Protein AF-0000000085165141 (afdb_homodimer)

Organism: Thermosynechococcus vestitus (strain NIES-2133 / IAM M-273 / BP-1) (NCBI:txid197221)

InterPro domains:
  IPR004155 PBS lyase HEAT-like repeat [SM00567] (16-45)
  IPR004155 PBS lyase HEAT-like repeat [SM00567] (47-76)
  IPR004155 PBS lyase HEAT-like repeat [SM00567] (79-108)
  IPR004155 PBS lyase HEAT-like repeat [SM00567] (111-140)
  IPR004155 PBS lyase HEAT-like repeat [SM00567] (142-171)
  IPR004155 PBS lyase HEAT-like repeat [SM00567] (173-202)
  IPR011989 Armadillo-like helical [G3DSA:1.25.10.10] (2-151)
  IPR011989 Armadillo-like helical [G3DSA:1.25.10.10] (152-228)
  IPR016024 Armadillo-type fold [SSF48371] (4-217)

pLDDT: mean 92.91, std 8.95, range [33.56, 98.62]

Secondary structure (DSSP, 8-state):
---HHHHHHHTT-SSHHHHHHHHHHGGGS-HHHHHHHHHTTTT-SSHHHHHHHHHHHHHS--HHHHHHHHHHHHH-SSHHHHHHHHHHHHHTT-GGGHHHHHHHHHH-S-HHHHHHHHHHHHHHT-TTHHHHHHHHTT-S-HHHHHHHHHHHHHHT-GGGHHHHGGGGG-S-HHHHHHHHHHHTTS-SHHHHHHHHHHTT-SSHHHHHHHHHHHHHHHHHHHHHHHHHH-/---HHHHHHHTT-SSHHHHHHHHHHGGGS-HHHHHHHHHTTTT-SSHHHHHHHHHHHHHS--HHHHHHHHHHHHH-SSHHHHHHHHHHHHHTT-GGGHHHHHHHHHH-S-HHHHHHHHHHHHHHT-TTHHHHHHHHTT-S-HHHHHHHHHHHHHHT-GGGHHHHGGGGG-S-HHHHHHHHHHHTTS-SHHHHHHHHHHTT-SSHHHHHHHHHHHHHHHHHHHHHHHHHH-

Structure (mmCIF, N/CA/C/O backbone):
data_AF-0000000085165141-model_v1
#
loop_
_entity.id
_entity.type
_entity.pdbx_description
1 polymer 'Tll0835 protein'
#
loop_
_atom_site.group_PDB
_atom_site.id
_atom_site.type_symbol
_atom_site.label_atom_id
_atom_site.label_alt_id
_atom_site.label_comp_id
_atom_site.label_asym_id
_atom_site.label_entity_id
_atom_site.label_seq_id
_atom_site.pdbx_PDB_ins_code
_atom_site.Cartn_x
_atom_site.Cartn_y
_atom_site.Cartn_z
_atom_site.occupancy
_atom_site.B_iso_or_equiv
_atom_site.auth_seq_id
_atom_site.auth_comp_id
_atom_site.auth_asym_id
_atom_site.auth_atom_id
_atom_site.pdbx_PDB_model_num
ATOM 1 N N . MET A 1 1 ? -2.121 16.125 -17.391 1 67.44 1 MET A N 1
ATOM 2 C CA . MET A 1 1 ? -1.247 15.461 -16.438 1 67.44 1 MET A CA 1
ATOM 3 C C . MET A 1 1 ? -0.406 16.469 -15.664 1 67.44 1 MET A C 1
ATOM 5 O O . MET A 1 1 ? 0.057 17.469 -16.25 1 67.44 1 MET A O 1
ATOM 9 N N . PRO A 1 2 ? -0.357 16.281 -14.344 1 78.38 2 PRO A N 1
ATOM 10 C CA . PRO A 1 2 ? 0.448 17.25 -13.602 1 78.38 2 PRO A CA 1
ATOM 11 C C . PRO A 1 2 ? 1.911 17.266 -14.039 1 78.38 2 PRO A C 1
ATOM 13 O O . PRO A 1 2 ? 2.408 16.266 -14.57 1 78.38 2 PRO A O 1
ATOM 16 N N . SER A 1 3 ? 2.492 18.391 -13.977 1 88.62 3 SER A N 1
ATOM 17 C CA . SER A 1 3 ? 3.914 18.516 -14.281 1 88.62 3 SER A CA 1
ATOM 18 C C . SER A 1 3 ? 4.77 17.812 -13.234 1 88.62 3 SER A C 1
ATOM 20 O O . SER A 1 3 ? 4.281 17.469 -12.148 1 88.62 3 SER A O 1
ATOM 22 N N . LEU A 1 4 ? 6.027 17.547 -13.617 1 92.06 4 LEU A N 1
ATOM 23 C CA . LEU A 1 4 ? 6.965 16.922 -12.688 1 92.06 4 LEU A CA 1
ATOM 24 C C . LEU A 1 4 ? 7.172 17.797 -11.453 1 92.06 4 LEU A C 1
ATOM 26 O O . LEU A 1 4 ? 7.305 17.281 -10.344 1 92.06 4 LEU A O 1
ATOM 30 N N . GLU A 1 5 ? 7.176 19.078 -11.703 1 91.81 5 GLU A N 1
ATOM 31 C CA . GLU A 1 5 ? 7.34 20.016 -10.594 1 91.81 5 GLU A CA 1
ATOM 32 C C . GLU A 1 5 ? 6.141 19.984 -9.656 1 91.81 5 GLU A C 1
ATOM 34 O O . GLU A 1 5 ? 6.301 20.047 -8.438 1 91.81 5 GLU A O 1
ATOM 39 N N . GLN A 1 6 ? 5 19.922 -10.219 1 93.44 6 GLN A N 1
ATOM 40 C CA . GLN A 1 6 ? 3.789 19.828 -9.414 1 93.44 6 GLN A CA 1
ATOM 41 C C . GLN A 1 6 ? 3.758 18.547 -8.602 1 93.44 6 GLN A C 1
ATOM 43 O O . GLN A 1 6 ? 3.379 18.547 -7.426 1 93.44 6 GLN A O 1
ATOM 48 N N . LEU A 1 7 ? 4.176 17.469 -9.25 1 95.44 7 LEU A N 1
ATOM 49 C CA . LEU A 1 7 ? 4.207 16.188 -8.555 1 95.44 7 LEU A CA 1
ATOM 50 C C . LEU A 1 7 ? 5.223 16.203 -7.418 1 95.44 7 LEU A C 1
ATOM 52 O O . LEU A 1 7 ? 4.957 15.672 -6.34 1 95.44 7 LEU A O 1
ATOM 56 N N . ALA A 1 8 ? 6.375 16.812 -7.652 1 94.38 8 ALA A N 1
ATOM 57 C CA . ALA A 1 8 ? 7.406 16.938 -6.621 1 94.38 8 ALA A CA 1
ATOM 58 C C . ALA A 1 8 ? 6.883 17.719 -5.414 1 94.38 8 ALA A C 1
ATOM 60 O O . ALA A 1 8 ? 7.141 17.328 -4.27 1 94.38 8 ALA A O 1
ATOM 61 N N . HIS A 1 9 ? 6.141 18.734 -5.715 1 90.94 9 HIS A N 1
ATOM 62 C CA . HIS A 1 9 ? 5.562 19.547 -4.648 1 90.94 9 HIS A CA 1
ATOM 63 C C . HIS A 1 9 ? 4.484 18.766 -3.893 1 90.94 9 HIS A C 1
ATOM 65 O O . HIS A 1 9 ? 4.41 18.844 -2.664 1 90.94 9 HIS A O 1
ATOM 71 N N . GLN A 1 10 ? 3.695 18.062 -4.582 1 93.81 10 GLN A N 1
ATOM 72 C CA . GLN A 1 10 ? 2.627 17.281 -3.973 1 93.81 10 GLN A CA 1
ATOM 73 C C . GLN A 1 10 ? 3.193 16.188 -3.068 1 93.81 10 GLN A C 1
ATOM 75 O O . GLN A 1 10 ? 2.59 15.852 -2.049 1 93.81 10 GLN A O 1
ATOM 80 N N . LEU A 1 11 ? 4.367 15.672 -3.428 1 95.38 11 LEU A N 1
ATOM 81 C CA . LEU A 1 11 ? 5.008 14.617 -2.646 1 95.38 11 LEU A CA 1
ATOM 82 C C . LEU A 1 11 ? 5.52 15.164 -1.316 1 95.38 11 LEU A C 1
ATOM 84 O O . LEU A 1 11 ? 5.848 14.391 -0.412 1 95.38 11 LEU A O 1
ATOM 88 N N . GLU A 1 12 ? 5.543 16.484 -1.19 1 89.12 12 GLU A N 1
ATOM 89 C CA . GLU A 1 12 ? 6.02 17.125 0.033 1 89.12 12 GLU A CA 1
ATOM 90 C C . GLU A 1 12 ? 4.863 17.688 0.846 1 89.12 12 GLU A C 1
ATOM 92 O O . GLU A 1 12 ? 5.074 18.328 1.882 1 89.12 12 GLU A O 1
ATOM 97 N N . SER A 1 13 ? 3.672 17.438 0.417 1 88.5 13 SER A N 1
ATOM 98 C CA . SER A 1 13 ? 2.49 17.953 1.099 1 88.5 13 SER A CA 1
ATOM 99 C C . SER A 1 13 ? 2.35 17.359 2.494 1 88.5 13 SER A C 1
ATOM 101 O O . SER A 1 13 ? 2.621 16.172 2.697 1 88.5 13 SER A O 1
ATOM 103 N N . PRO A 1 14 ? 1.964 18.203 3.412 1 82.94 14 PRO A N 1
ATOM 104 C CA . PRO A 1 14 ? 1.674 17.641 4.734 1 82.94 14 PRO A CA 1
ATOM 105 C C . PRO A 1 14 ? 0.482 16.688 4.727 1 82.94 14 PRO A C 1
ATOM 107 O O . PRO A 1 14 ? 0.321 15.891 5.652 1 82.94 14 PRO A O 1
ATOM 110 N N . ASN A 1 15 ? -0.327 16.719 3.754 1 87.12 15 ASN A N 1
ATOM 111 C CA . ASN A 1 15 ? -1.48 15.836 3.617 1 87.12 15 ASN A CA 1
ATOM 112 C C . ASN A 1 15 ? -1.109 14.539 2.912 1 87.12 15 ASN A C 1
ATOM 114 O O . ASN A 1 15 ? -0.689 14.555 1.754 1 87.12 15 ASN A O 1
ATOM 118 N N . SER A 1 16 ? -1.362 13.461 3.58 1 90.62 16 SER A N 1
ATOM 119 C CA . SER A 1 16 ? -0.979 12.156 3.051 1 90.62 16 SER A CA 1
ATOM 120 C C . SER A 1 16 ? -1.759 11.82 1.783 1 90.62 16 SER A C 1
ATOM 122 O O . SER A 1 16 ? -1.246 11.141 0.894 1 90.62 16 SER A O 1
ATOM 124 N N . ARG A 1 17 ? -2.979 12.312 1.674 1 90.62 17 ARG A N 1
ATOM 125 C CA . ARG A 1 17 ? -3.764 12.094 0.464 1 90.62 17 ARG A CA 1
ATOM 126 C C . ARG A 1 17 ? -3.047 12.648 -0.762 1 90.62 17 ARG A C 1
ATOM 128 O O . ARG A 1 17 ? -2.998 11.992 -1.808 1 90.62 17 ARG A O 1
ATOM 135 N N . ASP A 1 18 ? -2.52 13.844 -0.619 1 93.12 18 ASP A N 1
ATOM 136 C CA . ASP A 1 18 ? -1.795 14.477 -1.715 1 93.12 18 ASP A CA 1
ATOM 137 C C . ASP A 1 18 ? -0.562 13.664 -2.102 1 93.12 18 ASP A C 1
ATOM 139 O O . ASP A 1 18 ? -0.277 13.484 -3.287 1 93.12 18 ASP A O 1
ATOM 143 N N . ARG A 1 19 ? 0.153 13.203 -1.104 1 95.12 19 ARG A N 1
ATOM 144 C CA . ARG A 1 19 ? 1.362 12.43 -1.368 1 95.12 19 ARG A CA 1
ATOM 145 C C . ARG A 1 19 ? 1.03 11.117 -2.066 1 95.12 19 ARG A C 1
ATOM 147 O O . ARG A 1 19 ? 1.71 10.719 -3.016 1 95.12 19 ARG A O 1
ATOM 154 N N . LEU A 1 20 ? -0.039 10.43 -1.654 1 94.69 20 LEU A N 1
ATOM 155 C CA . LEU A 1 20 ? -0.469 9.18 -2.268 1 94.69 20 LEU A CA 1
ATOM 156 C C . LEU A 1 20 ? -0.887 9.398 -3.719 1 94.69 20 LEU A C 1
ATOM 158 O O . LEU A 1 20 ? -0.51 8.625 -4.602 1 94.69 20 LEU A O 1
ATOM 162 N N . LEU A 1 21 ? -1.599 10.461 -3.961 1 93.06 21 LEU A N 1
ATOM 163 C CA . LEU A 1 21 ? -2.064 10.766 -5.312 1 93.06 21 LEU A CA 1
ATOM 164 C C . LEU A 1 21 ? -0.892 11.094 -6.227 1 93.06 21 LEU A C 1
ATOM 166 O O . LEU A 1 21 ? -0.872 10.688 -7.391 1 93.06 21 LEU A O 1
ATOM 170 N N . ALA A 1 22 ? 0.009 11.852 -5.684 1 95.31 22 ALA A N 1
ATOM 171 C CA . ALA A 1 22 ? 1.2 12.18 -6.465 1 95.31 22 ALA A CA 1
ATOM 172 C C . ALA A 1 22 ? 1.99 10.922 -6.812 1 95.31 22 ALA A C 1
ATOM 174 O O . ALA A 1 22 ? 2.443 10.766 -7.949 1 95.31 22 ALA A O 1
ATOM 175 N N . LEU A 1 23 ? 2.154 10.078 -5.852 1 95.25 23 LEU A N 1
ATOM 176 C CA . LEU A 1 23 ? 2.879 8.836 -6.051 1 95.25 23 LEU A CA 1
ATOM 177 C C . LEU A 1 23 ? 2.193 7.969 -7.105 1 95.25 23 LEU A C 1
ATOM 179 O O . LEU A 1 23 ? 2.855 7.402 -7.98 1 95.25 23 LEU A O 1
ATOM 183 N N . ALA A 1 24 ? 0.894 7.863 -7.062 1 92.19 24 ALA A N 1
ATOM 184 C CA . ALA A 1 24 ? 0.126 7.117 -8.055 1 92.19 24 ALA A CA 1
ATOM 185 C C . ALA A 1 24 ? 0.308 7.715 -9.453 1 92.19 24 ALA A C 1
ATOM 187 O O . ALA A 1 24 ? 0.388 6.98 -10.438 1 92.19 24 ALA A O 1
ATOM 188 N N . ALA A 1 25 ? 0.433 8.977 -9.531 1 92.75 25 ALA A N 1
ATOM 189 C CA . ALA A 1 25 ? 0.55 9.672 -10.805 1 92.75 25 ALA A CA 1
ATOM 190 C C . ALA A 1 25 ? 1.916 9.43 -11.445 1 92.75 25 ALA A C 1
ATOM 192 O O . ALA A 1 25 ? 2.07 9.539 -12.664 1 92.75 25 ALA A O 1
ATOM 193 N N . LEU A 1 26 ? 2.859 9.062 -10.688 1 94.38 26 LEU A N 1
ATOM 194 C CA . LEU A 1 26 ? 4.211 8.852 -11.195 1 94.38 26 LEU A CA 1
ATOM 195 C C . LEU A 1 26 ? 4.266 7.625 -12.094 1 94.38 26 LEU A C 1
ATOM 197 O O . LEU A 1 26 ? 5.238 7.438 -12.836 1 94.38 26 LEU A O 1
ATOM 201 N N . ARG A 1 27 ? 3.273 6.77 -12.008 1 90.31 27 ARG A N 1
ATOM 202 C CA . ARG A 1 27 ? 3.205 5.594 -12.875 1 90.31 27 ARG A CA 1
ATOM 203 C C . ARG A 1 27 ? 3.262 5.992 -14.344 1 90.31 27 ARG A C 1
ATOM 205 O O . ARG A 1 27 ? 3.779 5.246 -15.172 1 90.31 27 ARG A O 1
ATOM 212 N N . ASP A 1 28 ? 2.824 7.176 -14.648 1 89.56 28 ASP A N 1
ATOM 213 C CA . ASP A 1 28 ? 2.73 7.633 -16.031 1 89.56 28 ASP A CA 1
ATOM 214 C C . ASP A 1 28 ? 3.953 8.461 -16.422 1 89.56 28 ASP A C 1
ATOM 216 O O . ASP A 1 28 ? 4.008 9.023 -17.516 1 89.56 28 ASP A O 1
ATOM 220 N N . VAL A 1 29 ? 4.871 8.555 -15.523 1 93.94 29 VAL A N 1
ATOM 221 C CA . VAL A 1 29 ? 6.094 9.32 -15.734 1 93.94 29 VAL A CA 1
ATOM 222 C C . VAL A 1 29 ? 7.25 8.375 -16.062 1 93.94 29 VAL A C 1
ATOM 224 O O . VAL A 1 29 ? 7.352 7.289 -15.492 1 93.94 29 VAL A O 1
ATOM 227 N N . PRO A 1 30 ? 8.109 8.758 -17.047 1 95.44 30 PRO A N 1
ATOM 228 C CA . PRO A 1 30 ? 9.266 7.914 -17.328 1 95.44 30 PRO A CA 1
ATOM 229 C C . PRO A 1 30 ? 10.109 7.629 -16.078 1 95.44 30 PRO A C 1
ATOM 231 O O . PRO A 1 30 ? 10.266 8.5 -15.227 1 95.44 30 PRO A O 1
ATOM 234 N N . SER A 1 31 ? 10.727 6.441 -16.062 1 95.75 31 SER A N 1
ATOM 235 C CA . SER A 1 31 ? 11.445 5.949 -14.898 1 95.75 31 SER A CA 1
ATOM 236 C C . SER A 1 31 ? 12.555 6.918 -14.484 1 95.75 31 SER A C 1
ATOM 238 O O . SER A 1 31 ? 12.719 7.199 -13.297 1 95.75 31 SER A O 1
ATOM 240 N N . ALA A 1 32 ? 13.25 7.414 -15.43 1 95.75 32 ALA A N 1
ATOM 241 C CA . ALA A 1 32 ? 14.398 8.273 -15.133 1 95.75 32 ALA A CA 1
ATOM 242 C C . ALA A 1 32 ? 13.969 9.516 -14.367 1 95.75 32 ALA A C 1
ATOM 244 O O . ALA A 1 32 ? 14.711 10.023 -13.523 1 95.75 32 ALA A O 1
ATOM 245 N N . ASP A 1 33 ? 12.766 9.953 -14.648 1 96.56 33 ASP A N 1
ATOM 246 C CA . ASP A 1 33 ? 12.25 11.141 -13.977 1 96.56 33 ASP A CA 1
ATOM 247 C C . ASP A 1 33 ? 11.484 10.773 -12.711 1 96.56 33 ASP A C 1
ATOM 249 O O . ASP A 1 33 ? 11.453 11.547 -11.75 1 96.56 33 ASP A O 1
ATOM 253 N N . ALA A 1 34 ? 10.883 9.648 -12.664 1 96.56 34 ALA A N 1
ATOM 254 C CA . ALA A 1 34 ? 9.992 9.234 -11.578 1 96.56 34 ALA A CA 1
ATOM 255 C C . ALA A 1 34 ? 10.797 8.758 -10.367 1 96.56 34 ALA A C 1
ATOM 257 O O . ALA A 1 34 ? 10.438 9.047 -9.227 1 96.56 34 ALA A O 1
ATOM 258 N N . VAL A 1 35 ? 11.914 8.023 -10.57 1 97.25 35 VAL A N 1
ATOM 259 C CA . VAL A 1 35 ? 12.625 7.316 -9.508 1 97.25 35 VAL A CA 1
ATOM 260 C C . VAL A 1 35 ? 13.164 8.32 -8.492 1 97.25 35 VAL A C 1
ATOM 262 O O . VAL A 1 35 ? 13.008 8.133 -7.281 1 97.25 35 VAL A O 1
ATOM 265 N N . PRO A 1 36 ? 13.727 9.469 -8.961 1 96.88 36 PRO A N 1
ATOM 266 C CA . PRO A 1 36 ? 14.195 10.453 -7.98 1 96.88 36 PRO A CA 1
ATOM 267 C C . PRO A 1 36 ? 13.07 10.969 -7.09 1 96.88 36 PRO A C 1
ATOM 269 O O . PRO A 1 36 ? 13.297 11.273 -5.914 1 96.88 36 PRO A O 1
ATOM 272 N N . LEU A 1 37 ? 11.914 11.094 -7.621 1 96.94 37 LEU A N 1
ATOM 273 C CA . LEU A 1 37 ? 10.766 11.562 -6.852 1 96.94 37 LEU A CA 1
ATOM 274 C C . LEU A 1 37 ? 10.25 10.469 -5.922 1 96.94 37 LEU A C 1
ATOM 276 O O . LEU A 1 37 ? 9.844 10.75 -4.793 1 96.94 37 LEU A O 1
ATOM 280 N N . ILE A 1 38 ? 10.242 9.234 -6.352 1 97.56 38 ILE A N 1
ATOM 281 C CA . ILE A 1 38 ? 9.797 8.102 -5.547 1 97.56 38 ILE A CA 1
ATOM 282 C C . ILE A 1 38 ? 10.703 7.953 -4.324 1 97.56 38 ILE A C 1
ATOM 284 O O . ILE A 1 38 ? 10.219 7.691 -3.217 1 97.56 38 ILE A O 1
ATOM 288 N N . LYS A 1 39 ? 11.961 8.148 -4.469 1 96.62 39 LYS A N 1
ATOM 289 C CA . LYS A 1 39 ? 12.945 7.969 -3.406 1 96.62 39 LYS A CA 1
ATOM 290 C C . LYS A 1 39 ? 12.688 8.922 -2.246 1 96.62 39 LYS A C 1
ATOM 292 O O . LYS A 1 39 ? 13 8.617 -1.095 1 96.62 39 LYS A O 1
ATOM 297 N N . LYS A 1 40 ? 12.062 10.008 -2.51 1 93.81 40 LYS A N 1
ATOM 298 C CA . LYS A 1 40 ? 11.812 11.031 -1.493 1 93.81 40 LYS A CA 1
ATOM 299 C C . LYS A 1 40 ? 10.82 10.531 -0.446 1 93.81 40 LYS A C 1
ATOM 301 O O . LYS A 1 40 ? 10.781 11.039 0.676 1 93.81 40 LYS A O 1
ATOM 306 N N . VAL A 1 41 ? 10.016 9.531 -0.824 1 95.94 41 VAL A N 1
ATOM 307 C CA . VAL A 1 41 ? 8.945 9.141 0.087 1 95.94 41 VAL A CA 1
ATOM 308 C C . VAL A 1 41 ? 9.164 7.703 0.551 1 95.94 41 VAL A C 1
ATOM 310 O O . VAL A 1 41 ? 8.266 7.09 1.133 1 95.94 41 VAL A O 1
ATOM 313 N N . LEU A 1 42 ? 10.344 7.113 0.39 1 96.12 42 LEU A N 1
ATOM 314 C CA . LEU A 1 42 ? 10.656 5.754 0.81 1 96.12 42 LEU A CA 1
ATOM 315 C C . LEU A 1 42 ? 10.641 5.637 2.33 1 96.12 42 LEU A C 1
ATOM 317 O O . LEU A 1 42 ? 10.523 4.535 2.871 1 96.12 42 LEU A O 1
ATOM 321 N N . TRP A 1 43 ? 10.797 6.805 3.02 1 92.38 43 TRP A N 1
ATOM 322 C CA . TRP A 1 43 ? 10.836 6.801 4.477 1 92.38 43 TRP A CA 1
ATOM 323 C C . TRP A 1 43 ? 9.711 7.66 5.051 1 92.38 43 TRP A C 1
ATOM 325 O O . TRP A 1 43 ? 9.852 8.227 6.141 1 92.38 43 TRP A O 1
ATOM 335 N N . ASP A 1 44 ? 8.695 7.738 4.309 1 92.69 44 ASP A N 1
ATOM 336 C CA . ASP A 1 44 ? 7.516 8.469 4.758 1 92.69 44 ASP A CA 1
ATOM 337 C C . ASP A 1 44 ? 6.988 7.902 6.074 1 92.69 44 ASP A C 1
ATOM 339 O O . ASP A 1 44 ? 7.113 6.707 6.336 1 92.69 44 ASP A O 1
ATOM 343 N N . GLU A 1 45 ? 6.43 8.781 6.887 1 86.94 45 GLU A N 1
ATOM 344 C CA . GLU A 1 45 ? 5.859 8.344 8.156 1 86.94 45 GLU A CA 1
ATOM 345 C C . GLU A 1 45 ? 4.637 7.457 7.941 1 86.94 45 GLU A C 1
ATOM 347 O O . GLU A 1 45 ? 4.316 6.613 8.781 1 86.94 45 GLU A O 1
ATOM 352 N N . ASN A 1 46 ? 3.988 7.68 6.844 1 91.88 46 ASN A N 1
ATOM 353 C CA . ASN A 1 46 ? 2.826 6.875 6.477 1 91.88 46 ASN A CA 1
ATOM 354 C C . ASN A 1 46 ? 3.236 5.586 5.77 1 91.88 46 ASN A C 1
ATOM 356 O O . ASN A 1 46 ? 3.775 5.625 4.66 1 91.88 46 ASN A O 1
ATOM 360 N N . LEU A 1 47 ? 2.879 4.449 6.363 1 92.69 47 LEU A N 1
ATOM 361 C CA . LEU A 1 47 ? 3.314 3.15 5.859 1 92.69 47 LEU A CA 1
ATOM 362 C C . LEU A 1 47 ? 2.701 2.863 4.492 1 92.69 47 LEU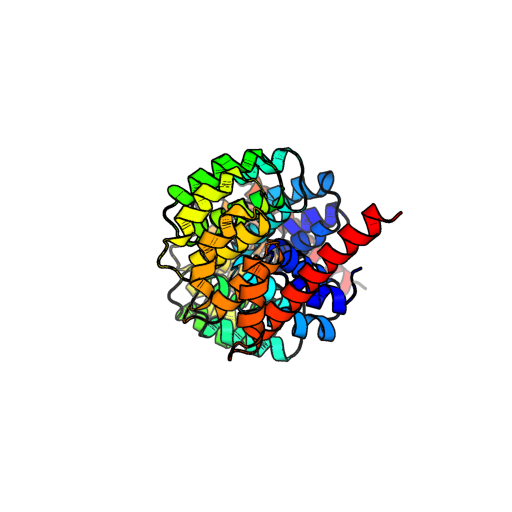 A C 1
ATOM 364 O O . LEU A 1 47 ? 3.326 2.215 3.652 1 92.69 47 LEU A O 1
ATOM 368 N N . GLN A 1 48 ? 1.484 3.326 4.301 1 95.06 48 GLN A N 1
ATOM 369 C CA . GLN A 1 48 ? 0.845 3.105 3.01 1 95.06 48 GLN A CA 1
ATOM 370 C C . GLN A 1 48 ? 1.621 3.789 1.887 1 95.06 48 GLN A C 1
ATOM 372 O O . GLN A 1 48 ? 1.729 3.252 0.783 1 95.06 48 GLN A O 1
ATOM 377 N N . ILE A 1 49 ? 2.15 4.98 2.148 1 96.31 49 ILE A N 1
ATOM 378 C CA . ILE A 1 49 ? 2.959 5.715 1.184 1 96.31 49 ILE A CA 1
ATOM 379 C C . ILE A 1 49 ? 4.273 4.973 0.938 1 96.31 49 ILE A C 1
ATOM 381 O O . ILE A 1 49 ? 4.691 4.801 -0.209 1 96.31 49 ILE A O 1
ATOM 385 N N . ARG A 1 50 ? 4.898 4.5 2.002 1 96.88 50 ARG A N 1
ATOM 386 C CA . ARG A 1 50 ? 6.133 3.734 1.866 1 96.88 50 ARG A CA 1
ATOM 387 C C . ARG A 1 50 ? 5.91 2.49 1.012 1 96.88 50 ARG A C 1
ATOM 389 O O . ARG A 1 50 ? 6.711 2.191 0.122 1 96.88 50 ARG A O 1
ATOM 396 N N . SER A 1 51 ? 4.848 1.787 1.321 1 97.19 51 SER A N 1
ATOM 397 C CA . SER A 1 51 ? 4.496 0.581 0.579 1 97.19 51 SER A CA 1
ATOM 398 C C . SER A 1 51 ? 4.328 0.876 -0.908 1 97.19 51 SER A C 1
ATOM 400 O O . SER A 1 51 ? 4.879 0.168 -1.753 1 97.19 51 SER A O 1
ATOM 402 N N . MET A 1 52 ? 3.6 1.878 -1.23 1 96.56 52 MET A N 1
ATOM 403 C CA . MET A 1 52 ? 3.365 2.232 -2.627 1 96.56 52 MET A CA 1
ATOM 404 C C . MET A 1 52 ? 4.664 2.658 -3.307 1 96.56 52 MET A C 1
ATOM 406 O O . MET A 1 52 ? 4.879 2.365 -4.484 1 96.56 52 MET A O 1
ATOM 410 N N . ALA A 1 53 ? 5.469 3.41 -2.578 1 97.62 53 ALA A N 1
ATOM 411 C CA . ALA A 1 53 ? 6.762 3.822 -3.123 1 97.62 53 ALA A CA 1
ATOM 412 C C . ALA A 1 53 ? 7.621 2.611 -3.471 1 97.62 53 ALA A C 1
ATOM 414 O O . ALA A 1 53 ? 8.258 2.576 -4.527 1 97.62 53 ALA A O 1
ATOM 415 N N . VAL A 1 54 ? 7.641 1.618 -2.58 1 97.81 54 VAL A N 1
ATOM 416 C CA . VAL A 1 54 ? 8.414 0.403 -2.797 1 97.81 54 VAL A CA 1
ATOM 417 C C . VAL A 1 54 ? 7.898 -0.331 -4.031 1 97.81 54 VAL A C 1
ATOM 419 O O . VAL A 1 54 ? 8.68 -0.774 -4.871 1 97.81 54 VAL A O 1
ATOM 422 N N . PHE A 1 55 ? 6.609 -0.417 -4.172 1 96.81 55 PHE A N 1
ATOM 423 C CA . PHE A 1 55 ? 6.008 -1.018 -5.359 1 96.81 55 PHE A CA 1
ATOM 424 C C . PHE A 1 55 ? 6.43 -0.268 -6.617 1 96.81 55 PHE A C 1
ATOM 426 O O . PHE A 1 55 ? 6.809 -0.884 -7.617 1 96.81 55 PHE A O 1
ATOM 433 N N . ALA A 1 56 ? 6.375 1.019 -6.555 1 96.44 56 ALA A N 1
ATOM 434 C CA . ALA A 1 56 ? 6.715 1.856 -7.699 1 96.44 56 ALA A CA 1
ATOM 435 C C . ALA A 1 56 ? 8.148 1.604 -8.156 1 96.44 56 ALA A C 1
ATOM 437 O O . ALA A 1 56 ? 8.43 1.583 -9.359 1 96.44 56 ALA A O 1
ATOM 438 N N . LEU A 1 57 ? 9.047 1.393 -7.25 1 96.69 57 LEU A N 1
ATOM 439 C CA . LEU A 1 57 ? 10.438 1.113 -7.59 1 96.69 57 LEU A CA 1
ATOM 440 C C . LEU A 1 57 ? 10.555 -0.199 -8.359 1 96.69 57 LEU A C 1
ATOM 442 O O . LEU A 1 57 ? 11.477 -0.371 -9.164 1 96.69 57 LEU A O 1
ATOM 446 N N . GLY A 1 58 ? 9.656 -1.112 -8.117 1 95.44 58 GLY A N 1
ATOM 447 C CA . GLY A 1 58 ? 9.68 -2.41 -8.773 1 95.44 58 GLY A CA 1
ATOM 448 C C . GLY A 1 58 ? 9.156 -2.373 -10.195 1 95.44 58 GLY A C 1
ATOM 449 O O . GLY A 1 58 ? 9.461 -3.256 -11 1 95.44 58 GLY A O 1
ATOM 450 N N . VAL A 1 59 ? 8.367 -1.409 -10.469 1 92.12 59 VAL A N 1
ATOM 451 C CA . VAL A 1 59 ? 7.715 -1.358 -11.773 1 92.12 59 VAL A CA 1
ATOM 452 C C . VAL A 1 59 ? 8.367 -0.283 -12.641 1 92.12 59 VAL A C 1
ATOM 454 O O . VAL A 1 59 ? 8.453 -0.43 -13.859 1 92.12 59 VAL A O 1
ATOM 457 N N . LYS A 1 60 ? 8.68 0.866 -12.016 1 88.06 60 LYS A N 1
ATOM 458 C CA . LYS A 1 60 ? 9.445 1.936 -12.648 1 88.06 60 LYS A CA 1
ATOM 459 C C . LYS A 1 60 ? 10.922 1.853 -12.273 1 88.06 60 LYS A C 1
ATOM 461 O O . LYS A 1 60 ? 11.383 2.58 -11.391 1 88.06 60 LYS A O 1
ATOM 466 N N . SER A 1 61 ? 11.672 1.082 -13.164 1 86.38 61 SER A N 1
ATOM 467 C CA . SER A 1 61 ? 12.977 0.74 -12.617 1 86.38 61 SER A CA 1
ATOM 468 C C . SER A 1 61 ? 14.102 1.435 -13.383 1 86.38 61 SER A C 1
ATOM 470 O O . SER A 1 61 ? 14.008 1.613 -14.594 1 86.38 61 SER A O 1
ATOM 472 N N . THR A 1 62 ? 14.984 1.946 -12.578 1 91.94 62 THR A N 1
ATOM 473 C CA . THR A 1 62 ? 16.344 2.314 -12.984 1 91.94 62 THR A CA 1
ATOM 474 C C . THR A 1 62 ? 17.359 1.391 -12.336 1 91.94 62 THR A C 1
ATOM 476 O O . THR A 1 62 ? 17.031 0.601 -11.453 1 91.94 62 THR A O 1
ATOM 479 N N . PRO A 1 63 ? 18.594 1.407 -12.758 1 93.06 63 PRO A N 1
ATOM 480 C CA . PRO A 1 63 ? 19.578 0.473 -12.234 1 93.06 63 PRO A CA 1
ATOM 481 C C . PRO A 1 63 ? 19.75 0.573 -10.719 1 93.06 63 PRO A C 1
ATOM 483 O O . PRO A 1 63 ? 20.016 -0.431 -10.055 1 93.06 63 PRO A O 1
ATOM 486 N N . GLU A 1 64 ? 19.531 1.717 -10.172 1 95.56 64 GLU A N 1
ATOM 487 C CA . GLU A 1 64 ? 19.766 1.903 -8.742 1 95.56 64 GLU A CA 1
ATOM 488 C C . GLU A 1 64 ? 18.641 1.254 -7.926 1 95.56 64 GLU A C 1
ATOM 490 O O . GLU A 1 64 ? 18.797 1.033 -6.723 1 95.56 64 GLU A O 1
ATOM 495 N N . CYS A 1 65 ? 17.562 1.005 -8.531 1 96.94 65 CYS A N 1
ATOM 496 C CA . CYS A 1 65 ? 16.406 0.475 -7.82 1 96.94 65 CYS A CA 1
ATOM 497 C C . CYS A 1 65 ? 16.734 -0.877 -7.191 1 96.94 65 CYS A C 1
ATOM 499 O O . CYS A 1 65 ? 16.281 -1.173 -6.082 1 96.94 65 CYS A O 1
ATOM 501 N N . PHE A 1 66 ? 17.516 -1.66 -7.863 1 97.38 66 PHE A N 1
ATOM 502 C CA . PHE A 1 66 ? 17.891 -2.977 -7.352 1 97.38 66 PHE A CA 1
ATOM 503 C C . PHE A 1 66 ? 18.562 -2.861 -5.988 1 97.38 66 PHE A C 1
ATOM 505 O O . PHE A 1 66 ? 18.125 -3.504 -5.027 1 97.38 66 PHE A O 1
ATOM 512 N N . GLU A 1 67 ? 19.5 -2.045 -5.891 1 97.75 67 GLU A N 1
ATOM 513 C CA . GLU A 1 67 ? 20.266 -1.906 -4.648 1 97.75 67 GLU A CA 1
ATOM 514 C C . GLU A 1 67 ? 19.375 -1.354 -3.531 1 97.75 67 GLU A C 1
ATOM 516 O O . GLU A 1 67 ? 19.5 -1.771 -2.377 1 97.75 67 GLU A O 1
ATOM 521 N N . ILE A 1 68 ? 18.547 -0.446 -3.873 1 98.06 68 ILE A N 1
ATOM 522 C CA . ILE A 1 68 ? 17.641 0.139 -2.891 1 98.06 68 ILE A CA 1
ATOM 523 C C . ILE A 1 68 ? 16.719 -0.941 -2.336 1 98.06 68 ILE A C 1
ATOM 525 O O . ILE A 1 68 ? 16.531 -1.045 -1.122 1 98.06 68 ILE A O 1
ATOM 529 N N . LEU A 1 69 ? 16.188 -1.731 -3.18 1 98.5 69 LEU A N 1
ATOM 530 C CA . LEU A 1 69 ? 15.242 -2.768 -2.779 1 98.5 69 LEU A CA 1
ATOM 531 C C . LEU A 1 69 ? 15.938 -3.842 -1.946 1 98.5 69 LEU A C 1
ATOM 533 O O . LEU A 1 69 ? 15.359 -4.355 -0.987 1 98.5 69 LEU A O 1
ATOM 537 N N . VAL A 1 70 ? 17.156 -4.18 -2.279 1 98.56 70 VAL A N 1
ATOM 538 C CA . VAL A 1 70 ? 17.922 -5.156 -1.5 1 98.56 70 VAL A CA 1
ATOM 539 C C . VAL A 1 70 ? 18.156 -4.613 -0.093 1 98.56 70 VAL A C 1
ATOM 541 O O . VAL A 1 70 ? 18.016 -5.34 0.893 1 98.56 70 VAL A O 1
ATOM 544 N N . GLN A 1 71 ? 18.5 -3.375 -0.049 1 98.25 71 GLN A N 1
ATOM 545 C CA . GLN A 1 71 ? 18.734 -2.756 1.251 1 98.25 71 GLN A CA 1
ATOM 546 C C . GLN A 1 71 ? 17.469 -2.768 2.104 1 98.25 71 GLN A C 1
ATOM 548 O O . GLN A 1 71 ? 17.531 -3.059 3.299 1 98.25 71 GLN A O 1
ATOM 553 N N . LEU A 1 72 ? 16.375 -2.428 1.506 1 98.19 72 LEU A N 1
ATOM 554 C CA . LEU A 1 72 ? 15.102 -2.457 2.221 1 98.19 72 LEU A CA 1
ATOM 555 C C . LEU A 1 72 ? 14.789 -3.867 2.707 1 98.19 72 LEU A C 1
ATOM 557 O O . LEU A 1 72 ? 14.359 -4.051 3.85 1 98.19 72 LEU A O 1
ATOM 561 N N . LEU A 1 73 ? 15.008 -4.844 1.918 1 98.5 73 LEU A N 1
ATOM 562 C CA . LEU A 1 73 ? 14.734 -6.234 2.264 1 98.5 73 LEU A CA 1
ATOM 563 C C . LEU A 1 73 ? 15.578 -6.672 3.455 1 98.5 73 LEU A C 1
ATOM 565 O O . LEU A 1 73 ? 15.109 -7.426 4.312 1 98.5 73 LEU A O 1
ATOM 569 N N . GLU A 1 74 ? 16.734 -6.156 3.549 1 97.5 74 GLU A N 1
ATOM 570 C CA . GLU A 1 74 ? 17.688 -6.668 4.523 1 97.5 74 GLU A CA 1
ATOM 571 C C . GLU A 1 74 ? 17.625 -5.871 5.824 1 97.5 74 GLU A C 1
ATOM 573 O O . GLU A 1 74 ? 17.922 -6.406 6.898 1 97.5 74 GLU A O 1
ATOM 578 N N . SER A 1 75 ? 17.188 -4.594 5.746 1 96.25 75 SER A N 1
ATOM 579 C CA . SER A 1 75 ? 17.438 -3.758 6.91 1 96.25 75 SER A CA 1
ATOM 580 C C . SER A 1 75 ? 16.172 -3.084 7.402 1 96.25 75 SER A C 1
ATOM 582 O O . SER A 1 75 ? 16.109 -2.578 8.523 1 96.25 75 SER A O 1
ATOM 584 N N . GLU A 1 76 ? 15.156 -3.086 6.605 1 96.5 76 GLU A N 1
ATOM 585 C CA . GLU A 1 76 ? 13.922 -2.416 6.996 1 96.5 76 GLU A CA 1
ATOM 586 C C . GLU A 1 76 ? 13.32 -3.051 8.25 1 96.5 76 GLU A C 1
ATOM 588 O O . GLU A 1 76 ? 13.117 -4.266 8.297 1 96.5 76 GLU A O 1
ATOM 593 N N . PRO A 1 77 ? 13.07 -2.264 9.281 1 94.5 77 PRO A N 1
ATOM 594 C CA . PRO A 1 77 ? 12.5 -2.816 10.516 1 94.5 77 PRO A CA 1
ATOM 595 C C . PRO A 1 77 ? 11.055 -3.293 10.336 1 94.5 77 PRO A C 1
ATOM 597 O O . PRO A 1 77 ? 10.633 -4.25 10.984 1 94.5 77 PRO A O 1
ATOM 600 N N . ASP A 1 78 ? 10.32 -2.658 9.555 1 93.56 78 ASP A N 1
ATOM 601 C CA . ASP A 1 78 ? 8.922 -3.035 9.352 1 93.56 78 ASP A CA 1
ATOM 602 C C . ASP A 1 78 ? 8.812 -4.258 8.445 1 93.56 78 ASP A C 1
ATOM 604 O O . ASP A 1 78 ? 9.227 -4.219 7.285 1 93.56 78 ASP A O 1
ATOM 608 N N . TYR A 1 79 ? 8.203 -5.273 8.906 1 94.5 79 TYR A N 1
ATOM 609 C CA . TYR A 1 79 ? 8.156 -6.52 8.156 1 94.5 79 TYR A CA 1
ATOM 610 C C . TYR A 1 79 ? 7.297 -6.375 6.906 1 94.5 79 TYR A C 1
ATOM 612 O O . TYR A 1 79 ? 7.531 -7.043 5.898 1 94.5 79 TYR A O 1
ATOM 620 N N . GLY A 1 80 ? 6.258 -5.531 6.938 1 94.69 80 GLY A N 1
ATOM 621 C CA . GLY A 1 80 ? 5.434 -5.285 5.762 1 94.69 80 GLY A CA 1
ATOM 622 C C . GLY A 1 80 ? 6.203 -4.652 4.617 1 94.69 80 GLY A C 1
ATOM 623 O O . GLY A 1 80 ? 6.062 -5.07 3.465 1 94.69 80 GLY A O 1
ATOM 624 N N . ILE A 1 81 ? 7.035 -3.719 4.949 1 96.69 81 ILE A N 1
ATOM 625 C CA . ILE A 1 81 ? 7.844 -3.047 3.939 1 96.69 81 ILE A CA 1
ATOM 626 C C . ILE A 1 81 ? 8.922 -4 3.422 1 96.69 81 ILE A C 1
ATOM 628 O O . ILE A 1 81 ? 9.25 -3.984 2.232 1 96.69 81 ILE A O 1
ATOM 632 N N . ARG A 1 82 ? 9.484 -4.828 4.332 1 97.75 82 ARG A N 1
ATOM 633 C CA . ARG A 1 82 ? 10.422 -5.855 3.881 1 97.75 82 ARG A CA 1
ATOM 634 C C . ARG A 1 82 ? 9.758 -6.801 2.885 1 97.75 82 ARG A C 1
ATOM 636 O O . ARG A 1 82 ? 10.344 -7.137 1.854 1 97.75 82 ARG A O 1
ATOM 643 N N . ALA A 1 83 ? 8.539 -7.18 3.234 1 97.19 83 ALA A N 1
ATOM 644 C CA . ALA A 1 83 ? 7.789 -8.047 2.33 1 97.19 83 ALA A CA 1
ATOM 645 C C . ALA A 1 83 ? 7.543 -7.363 0.99 1 97.19 83 ALA A C 1
ATOM 647 O O . ALA A 1 83 ? 7.68 -7.984 -0.067 1 97.19 83 ALA A O 1
ATOM 648 N N . ASP A 1 84 ? 7.195 -6.105 1.029 1 97.56 84 ASP A N 1
ATOM 649 C CA . ASP A 1 84 ? 7.004 -5.332 -0.195 1 97.56 84 ASP A CA 1
ATOM 650 C C . ASP A 1 84 ? 8.281 -5.309 -1.034 1 97.56 84 ASP A C 1
ATOM 652 O O . ASP A 1 84 ? 8.227 -5.406 -2.262 1 97.56 84 ASP A O 1
ATOM 656 N N . ALA A 1 85 ? 9.375 -5.129 -0.33 1 98.38 85 ALA A N 1
ATOM 657 C CA . ALA A 1 85 ? 10.656 -5.082 -1.026 1 98.38 85 ALA A CA 1
ATOM 658 C C . ALA A 1 85 ? 10.945 -6.406 -1.729 1 98.38 85 ALA A C 1
ATOM 660 O O . ALA A 1 85 ? 11.43 -6.418 -2.865 1 98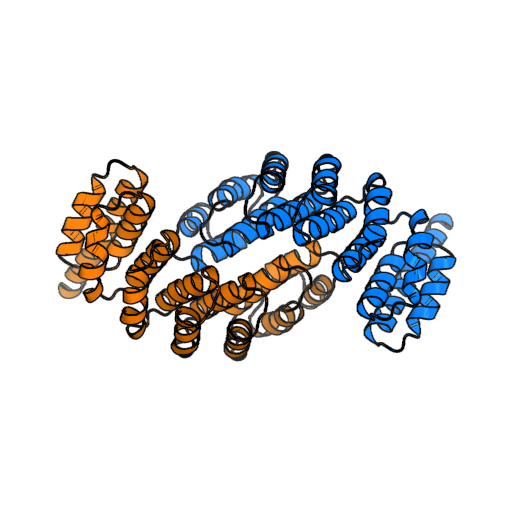.38 85 ALA A O 1
ATOM 661 N N . ALA A 1 86 ? 10.656 -7.512 -1.057 1 98.25 86 ALA A N 1
ATOM 662 C CA . ALA A 1 86 ? 10.805 -8.82 -1.693 1 98.25 86 ALA A CA 1
ATOM 663 C C . ALA A 1 86 ? 9.961 -8.898 -2.967 1 98.25 86 ALA A C 1
ATOM 665 O O . ALA A 1 86 ? 10.469 -9.281 -4.023 1 98.25 86 ALA A O 1
ATOM 666 N N . GLY A 1 87 ? 8.703 -8.547 -2.83 1 97.06 87 GLY A N 1
ATOM 667 C CA . GLY A 1 87 ? 7.832 -8.547 -3.996 1 97.06 87 GLY A CA 1
ATOM 668 C C . GLY A 1 87 ? 8.359 -7.699 -5.137 1 97.06 87 GLY A C 1
ATOM 669 O O . GLY A 1 87 ? 8.383 -8.141 -6.289 1 97.06 87 GLY A O 1
ATOM 670 N N . ALA A 1 88 ? 8.797 -6.516 -4.805 1 97.5 88 ALA A N 1
ATOM 671 C CA . ALA A 1 88 ? 9.297 -5.582 -5.809 1 97.5 88 ALA A CA 1
ATOM 672 C C . ALA A 1 88 ? 10.531 -6.148 -6.512 1 97.5 88 ALA A C 1
ATOM 674 O O . ALA A 1 88 ? 10.695 -5.969 -7.723 1 97.5 88 ALA A O 1
ATOM 675 N N . LEU A 1 89 ? 11.398 -6.785 -5.777 1 97.88 89 LEU A N 1
ATOM 676 C CA . LEU A 1 89 ? 12.555 -7.441 -6.379 1 97.88 89 LEU A CA 1
ATOM 677 C C . LEU A 1 89 ? 12.117 -8.484 -7.406 1 97.88 89 LEU A C 1
ATOM 679 O O . LEU A 1 89 ? 12.758 -8.641 -8.445 1 97.88 89 LEU A O 1
ATOM 683 N N . GLY A 1 90 ? 11.055 -9.117 -7.121 1 96.25 90 GLY A N 1
ATOM 684 C CA . GLY A 1 90 ? 10.508 -10.078 -8.07 1 96.25 90 GLY A CA 1
ATOM 685 C C . GLY A 1 90 ? 9.992 -9.43 -9.336 1 96.25 90 GLY A C 1
ATOM 686 O O . GLY A 1 90 ? 10.102 -10 -10.422 1 96.25 90 GLY A O 1
ATOM 687 N N . TYR A 1 91 ? 9.477 -8.25 -9.195 1 94.12 91 TYR A N 1
ATOM 688 C CA . TYR A 1 91 ? 8.891 -7.555 -10.336 1 94.12 91 TYR A CA 1
ATOM 689 C C . TYR A 1 91 ? 9.977 -7.035 -11.266 1 94.12 91 TYR A C 1
ATOM 691 O O . TYR A 1 91 ? 9.734 -6.82 -12.453 1 94.12 91 TYR A O 1
ATOM 699 N N . LEU A 1 92 ? 11.156 -6.848 -10.773 1 93.06 92 LEU A N 1
ATOM 700 C CA . LEU A 1 92 ? 12.258 -6.34 -11.586 1 93.06 92 LEU A CA 1
ATOM 701 C C . LEU A 1 92 ? 12.688 -7.371 -12.617 1 93.06 92 LEU A C 1
ATOM 703 O O 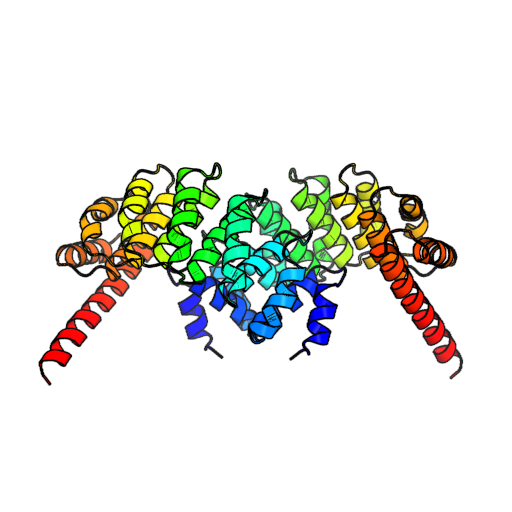. LEU A 1 92 ? 13.359 -7.031 -13.602 1 93.06 92 LEU A O 1
ATOM 707 N N . GLU A 1 93 ? 12.406 -8.594 -12.359 1 90 93 GLU A N 1
ATOM 708 C CA . GLU A 1 93 ? 12.867 -9.688 -13.211 1 90 93 GLU A CA 1
ATOM 709 C C . GLU A 1 93 ? 14.375 -9.641 -13.414 1 90 93 GLU A C 1
ATOM 711 O O . GLU A 1 93 ? 14.867 -9.789 -14.531 1 90 93 GLU A O 1
ATOM 716 N N . ASP A 1 94 ? 15.078 -9.227 -12.398 1 93.69 94 ASP A N 1
ATOM 717 C CA . ASP A 1 94 ? 16.531 -9.188 -12.328 1 93.69 94 ASP A CA 1
ATOM 718 C C . ASP A 1 94 ? 17.078 -10.414 -11.602 1 93.69 94 ASP A C 1
ATOM 720 O O . ASP A 1 94 ? 16.828 -10.594 -10.406 1 93.69 94 ASP A O 1
ATOM 724 N N . GLY A 1 95 ? 17.891 -11.25 -12.281 1 94.38 95 GLY A N 1
ATOM 725 C CA . GLY A 1 95 ? 18.406 -12.492 -11.734 1 94.38 95 GLY A CA 1
ATOM 726 C C . GLY A 1 95 ? 19.281 -12.289 -10.508 1 94.38 95 GLY A C 1
ATOM 727 O O . GLY A 1 95 ? 19.453 -13.211 -9.703 1 94.38 95 GLY A O 1
ATOM 728 N N . ARG A 1 96 ? 19.859 -11.086 -10.219 1 97 96 ARG A N 1
ATOM 729 C CA . ARG A 1 96 ? 20.672 -10.781 -9.047 1 97 96 ARG A CA 1
ATOM 730 C C . ARG A 1 96 ? 19.859 -10.914 -7.762 1 97 96 ARG A C 1
ATOM 732 O O . ARG A 1 96 ? 20.422 -11.055 -6.676 1 97 96 ARG A O 1
ATOM 739 N N . ALA A 1 97 ? 18.516 -10.844 -7.93 1 97.88 97 ALA A N 1
ATOM 740 C CA . ALA A 1 97 ? 17.641 -10.844 -6.758 1 97.88 97 ALA A CA 1
ATOM 741 C C . ALA A 1 97 ? 17.547 -12.242 -6.141 1 97.88 97 ALA A C 1
ATOM 743 O O . ALA A 1 97 ? 17.062 -12.398 -5.016 1 97.88 97 ALA A O 1
ATOM 744 N N . PHE A 1 98 ? 18.047 -13.227 -6.84 1 98 98 PHE A N 1
ATOM 745 C CA . PHE A 1 98 ? 17.906 -14.609 -6.398 1 98 98 PHE A CA 1
ATOM 746 C C . PHE A 1 98 ? 18.484 -14.797 -5.004 1 98 98 PHE A C 1
ATOM 748 O O . PHE A 1 98 ? 17.781 -15.219 -4.082 1 98 98 PHE A O 1
ATOM 755 N N . GLU A 1 99 ? 19.672 -14.422 -4.84 1 98.38 99 GLU A N 1
ATOM 756 C CA . GLU A 1 99 ? 20.359 -14.711 -3.58 1 98.38 99 GLU A CA 1
ATOM 757 C C . GLU A 1 99 ? 19.734 -13.938 -2.424 1 98.38 99 GLU A C 1
ATOM 759 O O . GLU A 1 99 ? 19.453 -14.508 -1.369 1 98.38 99 GLU A O 1
ATOM 764 N N . PRO A 1 100 ? 19.484 -12.625 -2.607 1 98.62 100 PRO A N 1
ATOM 765 C CA . PRO A 1 100 ? 18.828 -11.898 -1.521 1 98.62 100 PRO A CA 1
ATOM 766 C C . PRO A 1 100 ? 17.453 -12.492 -1.172 1 98.62 100 PRO A C 1
ATOM 768 O O . PRO A 1 100 ? 17.094 -12.547 0.003 1 98.62 100 PRO A O 1
ATOM 771 N N . LEU A 1 101 ? 16.781 -12.922 -2.111 1 98.62 101 LEU A N 1
ATOM 772 C CA . LEU A 1 101 ? 15.453 -13.484 -1.877 1 98.62 101 LEU A CA 1
ATOM 773 C C . LEU A 1 101 ? 15.555 -14.836 -1.178 1 98.62 101 LEU A C 1
ATOM 775 O O . LEU A 1 101 ? 14.758 -15.141 -0.29 1 98.62 101 LEU A O 1
ATOM 779 N N . VAL A 1 102 ? 16.516 -15.656 -1.537 1 98.56 102 VAL A N 1
ATOM 780 C CA . VAL A 1 102 ? 16.734 -16.938 -0.881 1 98.56 102 VAL A CA 1
ATOM 781 C C . VAL A 1 102 ? 17.078 -16.719 0.589 1 98.56 102 VAL A C 1
ATOM 783 O O . VAL A 1 102 ? 16.547 -17.391 1.47 1 98.56 102 VAL A O 1
ATOM 786 N N . ARG A 1 103 ? 17.938 -15.766 0.776 1 98.44 103 ARG A N 1
ATOM 787 C CA . ARG A 1 103 ? 18.312 -15.453 2.15 1 98.44 103 ARG A CA 1
ATOM 788 C C . ARG A 1 103 ? 17.094 -15.016 2.965 1 98.44 103 ARG A C 1
ATOM 790 O O . ARG A 1 103 ? 16.906 -15.461 4.098 1 98.44 103 ARG A O 1
ATOM 797 N N . ALA A 1 104 ? 16.312 -14.141 2.424 1 98.44 104 ALA A N 1
ATOM 798 C CA . ALA A 1 104 ? 15.109 -13.672 3.115 1 98.44 104 ALA A CA 1
ATOM 799 C C . ALA A 1 104 ? 14.172 -14.836 3.422 1 98.44 104 ALA A C 1
ATOM 801 O O . ALA A 1 104 ? 13.602 -14.914 4.512 1 98.44 104 ALA A O 1
ATOM 802 N N . PHE A 1 105 ? 14.016 -15.758 2.512 1 98 105 PHE A N 1
ATOM 803 C CA . PHE A 1 105 ? 13.109 -16.891 2.676 1 98 105 PHE A CA 1
ATOM 804 C C . PHE A 1 105 ? 13.531 -17.75 3.861 1 98 105 PHE A C 1
ATOM 806 O O . PHE A 1 105 ? 12.695 -18.156 4.672 1 98 105 PHE A O 1
ATOM 813 N N . TYR A 1 106 ? 14.82 -17.984 3.98 1 97.19 106 TYR A N 1
ATOM 814 C CA . TYR A 1 106 ? 15.289 -18.922 4.992 1 97.19 106 TYR A CA 1
ATOM 815 C C . TYR A 1 106 ? 15.539 -18.219 6.32 1 97.19 106 TYR A C 1
ATOM 817 O O . TYR A 1 106 ? 15.414 -18.812 7.387 1 97.19 106 TYR A O 1
ATOM 825 N N . GLU A 1 107 ? 15.82 -16.906 6.281 1 97.5 107 GLU A N 1
ATOM 826 C CA . GLU A 1 107 ? 16.391 -16.297 7.477 1 97.5 107 GLU A CA 1
ATOM 827 C C . GLU A 1 107 ? 15.438 -15.281 8.102 1 97.5 107 GLU A C 1
ATOM 829 O O . GLU A 1 107 ? 15.555 -14.961 9.289 1 97.5 107 GLU A O 1
ATOM 834 N N . ASP A 1 108 ? 14.531 -14.773 7.328 1 97.25 108 ASP A N 1
ATOM 835 C CA . ASP A 1 108 ? 13.688 -13.742 7.922 1 97.25 108 ASP A CA 1
ATOM 836 C C . ASP A 1 108 ? 12.789 -14.32 9.008 1 97.25 108 ASP A C 1
ATOM 838 O O . ASP A 1 108 ? 12.297 -15.445 8.875 1 97.25 108 ASP A O 1
ATOM 842 N N . THR A 1 109 ? 12.539 -13.516 10.008 1 94.81 109 THR A N 1
ATOM 843 C CA . THR A 1 109 ? 11.773 -13.984 11.156 1 94.81 109 THR A CA 1
ATOM 844 C C . THR A 1 109 ? 10.273 -13.852 10.891 1 94.81 109 THR A C 1
ATOM 846 O O . THR A 1 109 ? 9.461 -14.469 11.578 1 94.81 109 THR A O 1
ATOM 849 N N . ASP A 1 110 ? 9.914 -13.117 9.961 1 94.69 110 ASP A N 1
ATOM 850 C CA . ASP A 1 110 ? 8.492 -12.883 9.711 1 94.69 110 ASP A CA 1
ATOM 851 C C . ASP A 1 110 ? 8.008 -13.711 8.523 1 94.69 110 ASP A C 1
ATOM 853 O O . ASP A 1 110 ? 8.586 -13.656 7.441 1 94.69 110 ASP A O 1
ATOM 857 N N . TRP A 1 111 ? 6.879 -14.391 8.789 1 92.62 111 TRP A N 1
ATOM 858 C CA . TRP A 1 111 ? 6.375 -15.312 7.777 1 92.62 111 TRP A CA 1
ATOM 859 C C . TRP A 1 111 ? 5.953 -14.562 6.516 1 92.62 111 TRP A C 1
ATOM 861 O O . TRP A 1 111 ? 6.066 -15.094 5.406 1 92.62 111 TRP A O 1
ATOM 871 N N . LEU A 1 112 ? 5.418 -13.414 6.645 1 93.19 112 LEU A N 1
ATOM 872 C CA . LEU A 1 112 ? 4.965 -12.641 5.496 1 93.19 112 LEU A CA 1
ATOM 873 C C . LEU A 1 112 ? 6.129 -12.312 4.566 1 93.19 112 LEU A C 1
ATOM 875 O O . LEU A 1 112 ? 5.965 -12.297 3.344 1 93.19 112 LEU A O 1
ATOM 879 N N . VAL A 1 113 ? 7.293 -12 5.125 1 96.75 113 VAL A N 1
ATOM 880 C CA . VAL A 1 113 ? 8.484 -11.719 4.332 1 96.75 113 VAL A CA 1
ATOM 881 C C . VAL A 1 113 ? 8.938 -12.992 3.617 1 96.75 113 VAL A C 1
ATOM 883 O O . VAL A 1 113 ? 9.273 -12.961 2.432 1 96.75 113 VAL A O 1
ATOM 886 N N . ARG A 1 114 ? 8.945 -14.07 4.359 1 96.69 114 ARG A N 1
ATOM 887 C CA . ARG A 1 114 ? 9.32 -15.359 3.77 1 96.69 114 ARG A CA 1
ATOM 888 C C . ARG A 1 114 ? 8.367 -15.734 2.639 1 96.69 114 ARG A C 1
ATOM 890 O O . ARG A 1 114 ? 8.797 -16.203 1.584 1 96.69 114 ARG A O 1
ATOM 897 N N . PHE A 1 115 ? 7.121 -15.516 2.875 1 95.44 115 PHE A N 1
ATOM 898 C CA . PHE A 1 115 ? 6.102 -15.758 1.858 1 95.44 115 PHE A CA 1
ATOM 899 C C . PHE A 1 115 ? 6.363 -14.906 0.622 1 95.44 115 PHE A C 1
ATOM 901 O O . PHE A 1 115 ? 6.367 -15.414 -0.5 1 95.44 115 PHE A O 1
ATOM 908 N N . SER A 1 116 ? 6.562 -13.617 0.813 1 96.69 116 SER A N 1
ATOM 909 C CA . SER A 1 116 ? 6.797 -12.703 -0.298 1 96.69 116 SER A CA 1
ATOM 910 C C . SER A 1 116 ? 8.062 -13.07 -1.062 1 96.69 116 SER A C 1
ATOM 912 O O . SER A 1 116 ? 8.117 -12.945 -2.287 1 96.69 116 SER A O 1
ATOM 914 N N . ALA A 1 117 ? 9.047 -13.508 -0.322 1 97.88 117 ALA A N 1
ATOM 915 C CA . ALA A 1 117 ? 10.289 -13.945 -0.958 1 97.88 117 ALA A CA 1
ATOM 916 C C . ALA A 1 117 ? 10.047 -15.156 -1.851 1 97.88 117 ALA A C 1
ATOM 918 O O . ALA A 1 117 ? 10.555 -15.227 -2.969 1 97.88 117 ALA A O 1
ATOM 919 N N . ALA A 1 118 ? 9.258 -16.078 -1.393 1 96.94 118 ALA A N 1
ATOM 920 C CA . ALA A 1 118 ? 8.938 -17.266 -2.178 1 96.94 118 ALA A CA 1
ATOM 921 C C . ALA A 1 118 ? 8.219 -16.891 -3.471 1 96.94 118 ALA A C 1
ATOM 923 O O . ALA A 1 118 ? 8.586 -17.359 -4.551 1 96.94 118 ALA A O 1
ATOM 924 N N . VAL A 1 119 ? 7.223 -16.047 -3.328 1 95.75 119 VAL A N 1
ATOM 925 C CA . VAL A 1 119 ? 6.469 -15.609 -4.496 1 95.75 119 VAL A CA 1
ATOM 926 C C . VAL A 1 119 ? 7.395 -14.883 -5.465 1 95.75 119 VAL A C 1
ATOM 928 O O . VAL A 1 119 ? 7.344 -15.117 -6.676 1 95.75 119 VAL A O 1
ATOM 931 N N . ALA A 1 120 ? 8.234 -14.062 -4.914 1 97.19 120 ALA A N 1
ATOM 932 C CA . ALA A 1 120 ? 9.172 -13.305 -5.738 1 97.19 120 ALA A CA 1
ATOM 933 C C . ALA A 1 120 ? 10.125 -14.242 -6.477 1 97.19 120 ALA A C 1
ATOM 935 O O . ALA A 1 120 ? 10.469 -14 -7.637 1 97.19 120 ALA A O 1
ATOM 936 N N . LEU A 1 121 ? 10.578 -15.242 -5.836 1 97.62 121 LEU A N 1
ATOM 937 C CA . LEU A 1 121 ? 11.438 -16.234 -6.48 1 97.62 121 LEU A CA 1
ATOM 938 C C . LEU A 1 121 ? 10.734 -16.875 -7.676 1 97.62 121 LEU A C 1
ATOM 940 O O . LEU A 1 121 ? 11.359 -17.141 -8.703 1 97.62 121 LEU A O 1
ATOM 944 N N . GLY A 1 122 ? 9.492 -17.094 -7.535 1 95.81 122 GLY A N 1
ATOM 945 C CA . GLY A 1 122 ? 8.719 -17.578 -8.664 1 95.81 122 GLY A CA 1
ATOM 946 C C . GLY A 1 122 ? 8.672 -16.594 -9.82 1 95.81 122 GLY A C 1
ATOM 947 O O . GLY A 1 122 ? 8.82 -16.969 -10.984 1 95.81 122 GLY A O 1
ATOM 948 N N . ASN A 1 123 ? 8.555 -15.375 -9.477 1 94.44 123 ASN A N 1
ATOM 949 C CA . ASN A 1 123 ? 8.445 -14.32 -10.477 1 94.44 123 ASN A CA 1
ATOM 950 C C . ASN A 1 123 ? 9.75 -14.141 -11.25 1 94.44 123 ASN A C 1
ATOM 952 O O . ASN A 1 123 ? 9.742 -13.688 -12.398 1 94.44 123 ASN A O 1
ATOM 956 N N . LEU A 1 124 ? 10.812 -14.508 -10.656 1 94.94 124 LEU A N 1
ATOM 957 C CA . LEU A 1 124 ? 12.102 -14.43 -11.328 1 94.94 124 LEU A CA 1
ATOM 958 C C . LEU A 1 124 ? 12.203 -15.469 -12.438 1 94.94 124 LEU A C 1
ATOM 960 O O . LEU A 1 124 ? 13.047 -15.359 -13.328 1 94.94 124 LEU A O 1
ATOM 964 N N . LYS A 1 125 ? 11.453 -16.516 -12.266 1 93.62 125 LYS A N 1
ATOM 965 C CA . LYS A 1 125 ? 11.453 -17.641 -13.203 1 93.62 125 LYS A CA 1
ATOM 966 C C . LYS A 1 125 ? 12.836 -18.266 -13.305 1 93.62 125 LYS A C 1
ATOM 968 O O . LYS A 1 125 ? 13.258 -18.672 -14.391 1 93.62 125 LYS A O 1
ATOM 973 N N . ASP A 1 126 ? 13.562 -18.141 -12.273 1 94.38 126 ASP A N 1
ATOM 974 C CA . ASP A 1 126 ? 14.867 -18.781 -12.148 1 94.38 126 ASP A CA 1
ATOM 975 C C . ASP A 1 126 ? 14.719 -20.219 -11.656 1 94.38 126 ASP A C 1
ATOM 977 O O . ASP A 1 126 ? 14.242 -20.453 -10.539 1 94.38 126 ASP A O 1
ATOM 981 N N . PRO A 1 127 ? 15.18 -21.234 -12.422 1 94.25 127 PRO A N 1
ATOM 982 C CA . PRO A 1 127 ? 15.023 -22.641 -12.047 1 94.25 127 PRO A CA 1
ATOM 983 C C . PRO A 1 127 ? 15.734 -23 -10.742 1 94.25 127 PRO A C 1
ATOM 985 O O . PRO A 1 127 ? 15.359 -23.969 -10.078 1 94.25 127 PRO A O 1
ATOM 988 N N . ARG A 1 128 ? 16.75 -22.203 -10.336 1 96.25 128 ARG A N 1
ATOM 989 C CA . ARG A 1 128 ? 17.453 -22.453 -9.078 1 96.25 128 ARG A CA 1
ATOM 990 C C . ARG A 1 128 ? 16.5 -22.344 -7.891 1 96.25 128 ARG A C 1
ATOM 992 O O . ARG A 1 128 ? 16.781 -22.891 -6.82 1 96.25 128 ARG A O 1
ATOM 999 N N . ALA A 1 129 ? 15.414 -21.688 -8.125 1 97.31 129 ALA A N 1
ATOM 1000 C CA . ALA A 1 129 ? 14.484 -21.422 -7.027 1 97.31 129 ALA A CA 1
ATOM 1001 C C . ALA A 1 129 ? 13.641 -22.656 -6.711 1 97.31 129 ALA A C 1
ATOM 1003 O O . ALA A 1 129 ? 12.984 -22.703 -5.672 1 97.31 129 ALA A O 1
ATOM 1004 N N . VAL A 1 130 ? 13.672 -23.609 -7.578 1 97.19 130 VAL A N 1
ATOM 1005 C CA . VAL A 1 130 ? 12.828 -24.797 -7.445 1 97.19 130 VAL A CA 1
ATOM 1006 C C . VAL A 1 130 ? 13.102 -25.469 -6.105 1 97.19 130 VAL A C 1
ATOM 1008 O O . VAL A 1 130 ? 12.172 -25.812 -5.375 1 97.19 130 VAL A O 1
ATOM 1011 N N . GLU A 1 131 ? 14.312 -25.609 -5.836 1 96.19 131 GLU A N 1
ATOM 1012 C CA . GLU A 1 131 ? 14.664 -26.297 -4.598 1 96.19 131 GLU A CA 1
ATOM 1013 C C . GLU A 1 131 ? 14.195 -25.516 -3.377 1 96.19 131 GLU A C 1
ATOM 1015 O O . GLU A 1 131 ? 13.734 -26.109 -2.396 1 96.19 131 GLU A O 1
ATOM 1020 N N . VAL A 1 132 ? 14.383 -24.25 -3.424 1 97.44 132 VAL A N 1
ATOM 1021 C CA . VAL A 1 132 ? 13.914 -23.391 -2.342 1 97.44 132 VAL A CA 1
ATOM 1022 C C . VAL A 1 132 ? 12.398 -23.516 -2.199 1 97.44 132 VAL A C 1
ATOM 1024 O O . VAL A 1 132 ? 11.883 -23.672 -1.089 1 97.44 132 VAL A O 1
ATOM 1027 N N . LEU A 1 133 ? 11.727 -23.547 -3.285 1 97.69 133 LEU A N 1
ATOM 1028 C CA . LEU A 1 133 ? 10.266 -23.562 -3.281 1 97.69 133 LEU A CA 1
ATOM 1029 C C . LEU A 1 133 ? 9.75 -24.953 -2.887 1 97.69 133 LEU A C 1
ATOM 1031 O O . LEU A 1 133 ? 8.672 -25.062 -2.301 1 97.69 133 LEU A O 1
ATOM 1035 N N . ARG A 1 134 ? 10.523 -25.969 -3.135 1 96.69 134 ARG A N 1
ATOM 1036 C CA . ARG A 1 134 ? 10.195 -27.312 -2.639 1 96.69 134 ARG A CA 1
ATOM 1037 C C . ARG A 1 134 ? 10.188 -27.328 -1.113 1 96.69 134 ARG A C 1
ATOM 1039 O O . ARG A 1 134 ? 9.328 -27.984 -0.504 1 96.69 134 ARG A O 1
ATOM 1046 N N . SER A 1 135 ? 11.117 -26.688 -0.609 1 96.19 135 SER A N 1
ATOM 1047 C CA . SER A 1 135 ? 11.164 -26.594 0.846 1 96.19 135 SER A CA 1
ATOM 1048 C C . SER A 1 135 ? 9.953 -25.844 1.39 1 96.19 135 SER A C 1
ATOM 1050 O O . SER A 1 135 ? 9.461 -26.156 2.479 1 96.19 135 SER A O 1
ATOM 1052 N N . ALA A 1 136 ? 9.469 -24.859 0.675 1 96.69 136 ALA A N 1
ATOM 1053 C CA . ALA A 1 136 ? 8.297 -24.078 1.07 1 96.69 136 ALA A CA 1
ATOM 1054 C C . ALA A 1 136 ? 7.043 -24.953 1.09 1 96.69 136 ALA A C 1
ATOM 1056 O O . ALA A 1 136 ? 6.098 -24.656 1.832 1 96.69 136 ALA A O 1
ATOM 1057 N N . LEU A 1 137 ? 7.008 -26.031 0.32 1 96.25 137 LEU A N 1
ATOM 1058 C CA . LEU A 1 137 ? 5.859 -26.938 0.239 1 96.25 137 LEU A CA 1
ATOM 1059 C C . LEU A 1 137 ? 5.707 -27.734 1.527 1 96.25 137 LEU A C 1
ATOM 1061 O O . LEU A 1 137 ? 4.668 -28.359 1.753 1 96.25 137 LEU A O 1
ATOM 1065 N N . LYS A 1 138 ? 6.641 -27.672 2.361 1 93.56 138 LYS A N 1
ATOM 1066 C CA . LYS A 1 138 ? 6.602 -28.406 3.623 1 93.56 138 LYS A CA 1
ATOM 1067 C C . LYS A 1 138 ? 6.039 -27.547 4.746 1 93.56 138 LYS A C 1
ATOM 1069 O O . LYS A 1 138 ? 5.887 -28.016 5.879 1 93.56 138 LYS A O 1
ATOM 1074 N N . SER A 1 139 ? 5.734 -26.359 4.438 1 92.38 139 SER A N 1
ATOM 1075 C CA . SER A 1 139 ? 5.215 -25.422 5.422 1 92.38 139 SER A CA 1
ATOM 1076 C C . SER A 1 139 ? 3.838 -25.859 5.922 1 92.38 139 SER A C 1
ATOM 1078 O O . SER A 1 139 ? 3.107 -26.547 5.215 1 92.38 139 SER A O 1
ATOM 1080 N N . GLN A 1 140 ? 3.494 -25.422 7.125 1 88.12 140 GLN A N 1
ATOM 1081 C CA . GLN A 1 140 ? 2.178 -25.703 7.688 1 88.12 140 GLN A CA 1
ATOM 1082 C C . GLN A 1 140 ? 1.213 -24.547 7.41 1 88.12 140 GLN A C 1
ATOM 1084 O O . GLN A 1 140 ? 0.001 -24.688 7.59 1 88.12 140 GLN A O 1
ATOM 1089 N N . GLU A 1 141 ? 1.727 -23.547 6.922 1 88.5 141 GLU A N 1
ATOM 1090 C CA . GLU A 1 141 ? 0.892 -22.375 6.629 1 88.5 141 GLU A CA 1
ATOM 1091 C C . GLU A 1 141 ? 0.294 -22.469 5.227 1 88.5 141 GLU A C 1
ATOM 1093 O O . GLU A 1 141 ? 1.025 -22.484 4.234 1 88.5 141 GLU A O 1
ATOM 1098 N N . VAL A 1 142 ? -1.021 -22.422 5.195 1 89.25 142 VAL A N 1
ATOM 1099 C CA . VAL A 1 142 ? -1.734 -22.609 3.939 1 89.25 142 VAL A CA 1
ATOM 1100 C C . VAL A 1 142 ? -1.343 -21.516 2.947 1 89.25 142 VAL A C 1
ATOM 1102 O O . VAL A 1 142 ? -1.163 -21.781 1.756 1 89.25 142 VAL A O 1
ATOM 1105 N N . VAL A 1 143 ? -1.209 -20.344 3.439 1 88.81 143 VAL A N 1
ATOM 1106 C CA . VAL A 1 143 ? -0.872 -19.219 2.564 1 88.81 143 VAL A CA 1
ATOM 1107 C C . VAL A 1 143 ? 0.508 -19.438 1.949 1 88.81 143 VAL A C 1
ATOM 1109 O O . VAL A 1 143 ? 0.741 -19.094 0.789 1 88.81 143 VAL A O 1
ATOM 1112 N N . MET A 1 144 ? 1.437 -20.016 2.682 1 93.56 144 MET A N 1
ATOM 1113 C CA . MET A 1 144 ? 2.764 -20.328 2.158 1 93.56 144 MET A CA 1
ATOM 1114 C C . MET A 1 144 ? 2.682 -21.406 1.081 1 93.56 144 MET A C 1
ATOM 1116 O O . MET A 1 144 ? 3.326 -21.297 0.037 1 93.56 144 MET A O 1
ATOM 1120 N N . LEU A 1 145 ? 1.863 -22.375 1.354 1 94.5 145 LEU A N 1
ATOM 1121 C CA . LEU A 1 145 ? 1.683 -23.453 0.38 1 94.5 145 LEU A CA 1
ATOM 1122 C C . LEU A 1 145 ? 1.123 -22.906 -0.93 1 94.5 145 LEU A C 1
ATOM 1124 O O . LEU A 1 145 ? 1.621 -23.234 -2.008 1 94.5 145 LEU A O 1
ATOM 1128 N N . GLN A 1 146 ? 0.193 -22.047 -0.842 1 92.75 146 GLN A N 1
ATOM 1129 C CA . GLN A 1 146 ? -0.402 -21.422 -2.02 1 92.75 146 GLN A CA 1
ATOM 1130 C C . GLN A 1 146 ? 0.64 -20.625 -2.809 1 92.75 146 GLN A C 1
ATOM 1132 O O . GLN A 1 146 ? 0.717 -20.75 -4.031 1 92.75 146 GLN A O 1
ATOM 1137 N N . GLY A 1 147 ? 1.381 -19.891 -2.021 1 93.31 147 GLY A N 1
ATOM 1138 C CA . GLY A 1 147 ? 2.428 -19.109 -2.658 1 93.31 147 GLY A CA 1
ATOM 1139 C C . GLY A 1 147 ? 3.475 -19.953 -3.348 1 93.31 147 GLY A C 1
ATOM 1140 O O . GLY A 1 147 ? 3.9 -19.641 -4.461 1 93.31 147 GLY A O 1
ATOM 1141 N N . ALA A 1 148 ? 3.857 -21 -2.68 1 96.25 148 ALA A N 1
ATOM 1142 C CA . ALA A 1 148 ? 4.879 -21.891 -3.227 1 96.25 148 ALA A CA 1
ATOM 1143 C C . ALA A 1 148 ? 4.379 -22.578 -4.492 1 96.25 148 ALA A C 1
ATOM 1145 O O . ALA A 1 148 ? 5.102 -22.656 -5.488 1 96.25 148 ALA A O 1
ATOM 1146 N N . ILE A 1 149 ? 3.137 -23.047 -4.438 1 95.94 149 ILE A N 1
ATOM 1147 C CA . ILE A 1 149 ? 2.545 -23.719 -5.59 1 95.94 149 ILE A CA 1
ATOM 1148 C C . ILE A 1 149 ? 2.459 -22.75 -6.766 1 95.94 149 ILE A C 1
ATOM 1150 O O . ILE A 1 149 ? 2.857 -23.078 -7.883 1 95.94 149 ILE A O 1
ATOM 1154 N N . ALA A 1 150 ? 1.975 -21.594 -6.484 1 94.12 150 ALA A N 1
ATOM 1155 C CA . ALA A 1 150 ? 1.882 -20.578 -7.531 1 94.12 150 ALA A CA 1
ATOM 1156 C C . ALA A 1 150 ? 3.258 -20.25 -8.102 1 94.12 150 ALA A C 1
ATOM 1158 O O . ALA A 1 150 ? 3.42 -20.141 -9.32 1 94.12 150 ALA A O 1
ATOM 1159 N N . ALA A 1 151 ? 4.203 -20.062 -7.227 1 95.69 151 ALA A N 1
ATOM 1160 C CA . ALA A 1 151 ? 5.562 -19.719 -7.641 1 95.69 151 ALA A CA 1
ATOM 1161 C C . ALA A 1 151 ? 6.156 -20.828 -8.516 1 95.69 151 ALA A C 1
ATOM 1163 O O . ALA A 1 151 ? 6.781 -20.547 -9.539 1 95.69 151 ALA A O 1
ATOM 1164 N N . LEU A 1 152 ? 5.988 -22.047 -8.172 1 96.44 152 LEU A N 1
ATOM 1165 C CA . LEU A 1 152 ? 6.48 -23.172 -8.961 1 96.44 152 LEU A CA 1
ATOM 1166 C C . LEU A 1 152 ? 5.82 -23.188 -10.336 1 96.44 152 LEU A C 1
ATOM 1168 O O . LEU A 1 152 ? 6.48 -23.469 -11.344 1 96.44 152 LEU A O 1
ATOM 1172 N N . GLY A 1 153 ? 4.547 -22.938 -10.32 1 94.69 153 GLY A N 1
ATOM 1173 C CA . GLY A 1 153 ? 3.859 -22.812 -11.594 1 94.69 153 GLY A CA 1
ATOM 1174 C C . GLY A 1 153 ? 4.441 -21.734 -12.484 1 94.69 153 GLY A C 1
ATOM 1175 O O . GLY A 1 153 ? 4.551 -21.922 -13.703 1 94.69 153 GLY A O 1
ATOM 1176 N N . GLU A 1 154 ? 4.816 -20.656 -11.891 1 93.12 154 GLU A N 1
ATOM 1177 C CA . GLU A 1 154 ? 5.383 -19.547 -12.648 1 93.12 154 GLU A CA 1
ATOM 1178 C C . GLU A 1 154 ? 6.746 -19.906 -13.234 1 93.12 154 GLU A C 1
ATOM 1180 O O . GLU A 1 154 ? 7.094 -19.469 -14.328 1 93.12 154 GLU A O 1
ATOM 1185 N N . ILE A 1 155 ? 7.496 -20.609 -12.531 1 94.12 155 ILE A N 1
ATOM 1186 C CA . ILE A 1 155 ? 8.797 -21.047 -13.023 1 94.12 155 ILE A CA 1
ATOM 1187 C C . ILE A 1 155 ? 8.609 -21.922 -14.266 1 94.12 155 ILE A C 1
ATOM 1189 O O . ILE A 1 155 ? 9.391 -21.828 -15.219 1 94.12 155 ILE A O 1
ATOM 1193 N N . GLY A 1 156 ? 7.621 -22.766 -14.203 1 93.25 156 GLY A N 1
ATOM 1194 C CA . GLY A 1 156 ? 7.242 -23.516 -15.391 1 93.25 156 GLY A CA 1
ATOM 1195 C C . GLY A 1 156 ? 8.109 -24.75 -15.625 1 93.25 156 GLY A C 1
ATOM 1196 O O . GLY A 1 156 ? 8.172 -25.266 -16.734 1 93.25 156 GLY A O 1
ATOM 1197 N N . ASP A 1 157 ? 8.859 -25.156 -14.641 1 93.38 157 ASP A N 1
ATOM 1198 C CA . ASP A 1 157 ? 9.664 -26.375 -14.734 1 93.38 157 ASP A CA 1
ATOM 1199 C C . ASP A 1 157 ? 8.805 -27.609 -14.516 1 93.38 157 ASP A C 1
ATOM 1201 O O . ASP A 1 157 ? 8.328 -27.859 -13.406 1 93.38 157 ASP A O 1
ATOM 1205 N N . PRO A 1 158 ? 8.672 -28.438 -15.531 1 91.94 158 PRO A N 1
ATOM 1206 C CA . PRO A 1 158 ? 7.773 -29.594 -15.43 1 91.94 158 PRO A CA 1
ATOM 1207 C C . PRO A 1 158 ? 8.219 -30.609 -14.367 1 91.94 158 PRO A C 1
ATOM 1209 O O . PRO A 1 158 ? 7.426 -31.438 -13.922 1 91.94 158 PRO A O 1
ATOM 1212 N N . CYS A 1 159 ? 9.469 -30.562 -13.875 1 92.25 159 CYS A N 1
ATOM 1213 C CA . CYS A 1 159 ? 9.992 -31.5 -12.898 1 92.25 159 CYS A CA 1
ATOM 1214 C C . CYS A 1 159 ? 9.312 -31.328 -11.547 1 92.25 159 CYS A C 1
ATOM 1216 O O . CYS A 1 159 ? 9.383 -32.219 -10.688 1 92.25 159 CYS A O 1
ATOM 1218 N N . VAL A 1 160 ? 8.578 -30.234 -11.414 1 94.94 160 VAL A N 1
ATOM 1219 C CA . VAL A 1 160 ? 8.008 -29.938 -10.102 1 94.94 160 VAL A CA 1
ATOM 1220 C C . VAL A 1 160 ? 6.602 -30.531 -10.008 1 94.94 160 VAL A C 1
ATOM 1222 O O . VAL A 1 160 ? 5.969 -30.469 -8.953 1 94.94 160 VAL A O 1
ATOM 1225 N N . VAL A 1 161 ? 6.066 -31.047 -11.086 1 95.69 161 VAL A N 1
ATOM 1226 C CA . VAL A 1 161 ? 4.688 -31.531 -11.141 1 95.69 161 VAL A CA 1
ATOM 1227 C C . VAL A 1 161 ? 4.465 -32.594 -10.07 1 95.69 161 VAL A C 1
ATOM 1229 O O . VAL A 1 161 ? 3.463 -32.562 -9.352 1 95.69 161 VAL A O 1
ATOM 1232 N N . GLU A 1 162 ? 5.43 -33.469 -9.898 1 94.75 162 GLU A N 1
ATOM 1233 C CA . GLU A 1 162 ? 5.301 -34.531 -8.922 1 94.75 162 GLU A CA 1
ATOM 1234 C C . GLU A 1 162 ? 5.254 -34 -7.5 1 94.75 162 GLU A C 1
ATOM 1236 O O . GLU A 1 162 ? 4.629 -34.594 -6.621 1 94.75 162 GLU A O 1
ATOM 1241 N N . ASP A 1 163 ? 5.848 -32.875 -7.328 1 95.38 163 ASP A N 1
ATOM 1242 C CA . ASP A 1 163 ? 5.922 -32.281 -6 1 95.38 163 ASP A CA 1
ATOM 1243 C C . ASP A 1 163 ? 4.586 -31.641 -5.602 1 95.38 163 ASP A C 1
ATOM 1245 O O . ASP A 1 163 ? 4.258 -31.578 -4.414 1 95.38 163 ASP A O 1
ATOM 1249 N N . ILE A 1 164 ? 3.812 -31.234 -6.633 1 97.06 164 ILE A N 1
ATOM 1250 C CA . ILE A 1 164 ? 2.635 -30.453 -6.27 1 97.06 164 ILE A CA 1
ATOM 1251 C C . ILE A 1 164 ? 1.371 -31.25 -6.551 1 97.06 164 ILE A C 1
ATOM 1253 O O . ILE A 1 164 ? 0.283 -30.906 -6.09 1 97.06 164 ILE A O 1
ATOM 1257 N N . LEU A 1 165 ? 1.428 -32.406 -7.121 1 96.25 165 LEU A N 1
ATOM 1258 C CA . LEU A 1 165 ? 0.29 -33.25 -7.492 1 96.25 165 LEU A CA 1
ATOM 1259 C C . LEU A 1 165 ? -0.459 -33.719 -6.25 1 96.25 165 LEU A C 1
ATOM 1261 O O . LEU A 1 165 ? -1.687 -33.844 -6.27 1 96.25 165 LEU A O 1
ATOM 1265 N N . PRO A 1 166 ? 0.278 -34 -5.195 1 95.38 166 PRO A N 1
ATOM 1266 C CA . PRO A 1 166 ? -0.422 -34.469 -3.996 1 95.38 166 PRO A CA 1
ATOM 1267 C C . PRO A 1 166 ? -1.469 -33.469 -3.502 1 95.38 166 PRO A C 1
ATOM 1269 O O . PRO A 1 166 ? -2.389 -33.844 -2.771 1 95.38 166 PRO A O 1
ATOM 1272 N N . PHE A 1 167 ? -1.444 -32.281 -3.879 1 96.31 167 PHE A N 1
ATOM 1273 C CA . PHE A 1 167 ? -2.35 -31.25 -3.383 1 96.31 167 PHE A CA 1
ATOM 1274 C C . PHE A 1 167 ? -3.678 -31.297 -4.129 1 96.31 167 PHE A C 1
ATOM 1276 O O . PHE A 1 167 ? -4.602 -30.547 -3.809 1 96.31 167 PHE A O 1
ATOM 1283 N N . VAL A 1 168 ? -3.846 -32.219 -5.078 1 96.62 168 VAL A N 1
ATOM 1284 C CA . VAL A 1 168 ? -5.102 -32.406 -5.793 1 96.62 168 VAL A CA 1
ATOM 1285 C C . VAL A 1 168 ? -6.207 -32.781 -4.805 1 96.62 168 VAL A C 1
ATOM 1287 O O . VAL A 1 168 ? -7.371 -32.438 -5.016 1 96.62 168 VAL A O 1
ATOM 1290 N N . THR A 1 169 ? -5.828 -33.375 -3.691 1 95.38 169 THR A N 1
ATOM 1291 C CA . THR A 1 169 ? -6.801 -33.875 -2.721 1 95.38 169 THR A CA 1
ATOM 1292 C C . THR A 1 169 ? -6.797 -33 -1.469 1 95.38 169 THR A C 1
ATOM 1294 O O . THR A 1 169 ? -7.262 -33.438 -0.409 1 95.38 169 THR A O 1
ATOM 1297 N N . ALA A 1 170 ? -6.23 -31.828 -1.581 1 95.81 170 ALA A N 1
ATOM 1298 C CA . ALA A 1 170 ? -6.188 -30.938 -0.426 1 95.81 170 ALA A CA 1
ATOM 1299 C C . ALA A 1 170 ? -7.598 -30.578 0.041 1 95.81 170 ALA A C 1
ATOM 1301 O O . ALA A 1 170 ? -8.5 -30.406 -0.778 1 95.81 170 ALA A O 1
ATOM 1302 N N . GLU A 1 171 ? -7.801 -30.391 1.354 1 94.56 171 GLU A N 1
ATOM 1303 C CA . GLU A 1 171 ? -9.102 -30.016 1.908 1 94.56 171 GLU A CA 1
ATOM 1304 C C . GLU A 1 171 ? -9.445 -28.578 1.568 1 94.56 171 GLU A C 1
ATOM 1306 O O . GLU A 1 171 ? -10.602 -28.25 1.302 1 94.56 171 GLU A O 1
ATOM 1311 N N . ASP A 1 172 ? -8.445 -27.859 1.588 1 94.19 172 ASP A N 1
ATOM 1312 C CA . ASP A 1 172 ? -8.648 -26.438 1.31 1 94.19 172 ASP A CA 1
ATOM 1313 C C . ASP A 1 172 ? -8.844 -26.188 -0.185 1 94.19 172 ASP A C 1
ATOM 1315 O O . ASP A 1 172 ? -7.926 -26.422 -0.981 1 94.19 172 ASP A O 1
ATOM 1319 N N . TRP A 1 173 ? -10.047 -25.641 -0.532 1 94.38 173 TRP A N 1
ATOM 1320 C CA . TRP A 1 173 ? -10.352 -25.469 -1.949 1 94.38 173 TRP A CA 1
ATOM 1321 C C . TRP A 1 173 ? -9.43 -24.438 -2.582 1 94.38 173 TRP A C 1
ATOM 1323 O O . TRP A 1 173 ? -9.117 -24.516 -3.773 1 94.38 173 TRP A O 1
ATOM 1333 N N . LEU A 1 174 ? -9 -23.484 -1.827 1 90.12 174 LEU A N 1
ATOM 1334 C CA . LEU A 1 174 ? -8.109 -22.453 -2.352 1 90.12 174 LEU A CA 1
ATOM 1335 C C . LEU A 1 174 ? -6.777 -23.062 -2.787 1 90.12 174 LEU A C 1
ATOM 1337 O O . LEU A 1 174 ? -6.176 -22.625 -3.768 1 90.12 174 LEU A O 1
ATOM 1341 N N . LEU A 1 175 ? -6.348 -24.047 -2.061 1 94.12 175 LEU A N 1
ATOM 1342 C CA . LEU A 1 175 ? -5.129 -24.75 -2.439 1 94.12 175 LEU A CA 1
ATOM 1343 C C . LEU A 1 175 ? -5.328 -25.516 -3.748 1 94.12 175 LEU A C 1
ATOM 1345 O O . LEU A 1 175 ? -4.453 -25.5 -4.617 1 94.12 175 LEU A O 1
ATOM 1349 N N . ARG A 1 176 ? -6.445 -26.094 -3.863 1 96.94 176 ARG A N 1
ATOM 1350 C CA . ARG A 1 176 ? -6.75 -26.812 -5.094 1 96.94 176 ARG A CA 1
ATOM 1351 C C . ARG A 1 176 ? -6.887 -25.859 -6.273 1 96.94 176 ARG A C 1
ATOM 1353 O O . ARG A 1 176 ? -6.469 -26.172 -7.391 1 96.94 176 ARG A O 1
ATOM 1360 N N . GLN A 1 177 ? -7.449 -24.734 -6.02 1 95.12 177 GLN A N 1
ATOM 1361 C CA . GLN A 1 177 ? -7.559 -23.719 -7.066 1 95.12 177 GLN A CA 1
ATOM 1362 C C . GLN A 1 177 ? -6.18 -23.266 -7.531 1 95.12 177 GLN A C 1
ATOM 1364 O O . GLN A 1 177 ? -5.922 -23.172 -8.734 1 95.12 177 GLN A O 1
ATOM 1369 N N . ARG A 1 178 ? -5.332 -22.984 -6.539 1 94 178 ARG A N 1
ATOM 1370 C CA . ARG A 1 178 ? -3.979 -22.547 -6.875 1 94 178 ARG A CA 1
ATOM 1371 C C . ARG A 1 178 ? -3.229 -23.641 -7.637 1 94 178 ARG A C 1
ATOM 1373 O O . ARG A 1 178 ? -2.455 -23.344 -8.547 1 94 178 ARG A O 1
ATOM 13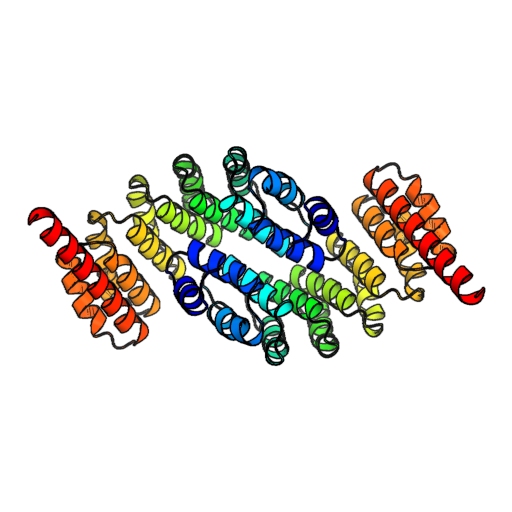80 N N . LEU A 1 179 ? -3.457 -24.828 -7.211 1 96.75 179 LEU A N 1
ATOM 1381 C CA . LEU A 1 179 ? -2.848 -25.953 -7.906 1 96.75 179 LEU A CA 1
ATOM 1382 C C . LEU A 1 179 ? -3.305 -26 -9.359 1 96.75 179 LEU A C 1
ATOM 1384 O O . LEU A 1 179 ? -2.484 -26.156 -10.266 1 96.75 179 LEU A O 1
ATOM 1388 N N . ALA A 1 180 ? -4.602 -25.891 -9.562 1 97.06 180 ALA A N 1
ATOM 1389 C CA . ALA A 1 180 ? -5.152 -25.906 -10.922 1 97.06 180 ALA A CA 1
ATOM 1390 C C . ALA A 1 180 ? -4.527 -24.828 -11.789 1 97.06 180 ALA A C 1
ATOM 1392 O O . ALA A 1 180 ? -4.168 -25.078 -12.938 1 97.06 180 ALA A O 1
ATOM 1393 N N . GLU A 1 181 ? -4.379 -23.703 -11.242 1 94.5 181 GLU A N 1
ATOM 1394 C CA . GLU A 1 181 ? -3.795 -22.578 -11.977 1 94.5 181 GLU A CA 1
ATOM 1395 C C . GLU A 1 181 ? -2.328 -22.844 -12.312 1 94.5 181 GLU A C 1
ATOM 1397 O O . GLU A 1 181 ? -1.884 -22.578 -13.43 1 94.5 181 GLU A O 1
ATOM 1402 N N . ALA A 1 182 ? -1.602 -23.344 -11.336 1 95.44 182 ALA A N 1
ATOM 1403 C CA . ALA A 1 182 ? -0.183 -23.625 -11.531 1 95.44 182 ALA A CA 1
ATOM 1404 C C . ALA A 1 182 ? 0.019 -24.719 -12.586 1 95.44 182 ALA A C 1
ATOM 1406 O O . ALA A 1 182 ? 0.898 -24.609 -13.445 1 95.44 182 ALA A O 1
ATOM 1407 N N . LEU A 1 183 ? -0.785 -25.734 -12.562 1 96.12 183 LEU A N 1
ATOM 1408 C CA . LEU A 1 183 ? -0.659 -26.875 -13.477 1 96.12 183 LEU A CA 1
ATOM 1409 C C . LEU A 1 183 ? -0.867 -26.422 -14.922 1 96.12 183 LEU A C 1
ATOM 1411 O O . LEU A 1 183 ? -0.332 -27.031 -15.852 1 96.12 183 LEU A O 1
ATOM 1415 N N . GLY A 1 184 ? -1.562 -25.391 -15.078 1 94.25 184 GLY A N 1
ATOM 1416 C CA . GLY A 1 184 ? -1.765 -24.859 -16.422 1 94.25 184 GLY A CA 1
ATOM 1417 C C . GLY A 1 184 ? -0.48 -24.406 -17.078 1 94.25 184 GLY A C 1
ATOM 1418 O O . GLY A 1 184 ? -0.422 -24.266 -18.297 1 94.25 184 GLY A O 1
ATOM 1419 N N . ASN A 1 185 ? 0.52 -24.156 -16.312 1 92.94 185 ASN A N 1
ATOM 1420 C CA . ASN A 1 185 ? 1.802 -23.688 -16.828 1 92.94 185 ASN A CA 1
ATOM 1421 C C . ASN A 1 185 ? 2.844 -24.797 -16.844 1 92.94 185 ASN A C 1
ATOM 1423 O O . ASN A 1 185 ? 4.02 -24.547 -17.109 1 92.94 185 ASN A O 1
ATOM 1427 N N . LEU A 1 186 ? 2.389 -25.969 -16.578 1 93.94 186 LEU A N 1
ATOM 1428 C CA . LEU A 1 186 ? 3.293 -27.109 -16.469 1 93.94 186 LEU A CA 1
ATOM 1429 C C . LEU A 1 186 ? 2.834 -28.25 -17.375 1 93.94 186 LEU A C 1
ATOM 1431 O O . LEU A 1 186 ? 2.246 -29.219 -16.906 1 93.94 186 LEU A O 1
ATOM 1435 N N . PRO A 1 187 ? 3.197 -28.141 -18.594 1 89.88 187 PRO A N 1
ATOM 1436 C CA . PRO A 1 187 ? 2.713 -29.172 -19.516 1 89.88 187 PRO A CA 1
ATOM 1437 C C . PRO A 1 187 ? 3.336 -30.531 -19.25 1 89.88 187 PRO A C 1
ATOM 1439 O O . PRO A 1 187 ? 4.562 -30.672 -19.25 1 89.88 187 PRO A O 1
ATOM 1442 N N . SER A 1 188 ? 2.557 -31.5 -19.016 1 89 188 SER A N 1
ATOM 1443 C CA . SER A 1 188 ? 2.891 -32.906 -18.859 1 89 188 SER A CA 1
ATOM 1444 C C . SER A 1 188 ? 1.642 -33.781 -18.906 1 89 188 SER A C 1
ATOM 1446 O O . SER A 1 188 ? 0.527 -33.281 -18.703 1 89 188 SER A O 1
ATOM 1448 N N . PRO A 1 189 ? 1.81 -35.031 -19.297 1 88.44 189 PRO A N 1
ATOM 1449 C CA . PRO A 1 189 ? 0.645 -35.906 -19.281 1 88.44 189 PRO A CA 1
ATOM 1450 C C . PRO A 1 189 ? -0.013 -36 -17.906 1 88.44 189 PRO A C 1
ATOM 1452 O O . PRO A 1 189 ? -1.241 -36.031 -17.797 1 88.44 189 PRO A O 1
ATOM 1455 N N . LYS A 1 190 ? 0.733 -36 -16.875 1 93.56 190 LYS A N 1
ATOM 1456 C CA . LYS A 1 190 ? 0.198 -36.031 -15.516 1 93.56 190 LYS A CA 1
ATOM 1457 C C . LYS A 1 190 ? -0.61 -34.781 -15.203 1 93.56 190 LYS A C 1
ATOM 1459 O O . LYS A 1 190 ? -1.629 -34.844 -14.516 1 93.56 190 LYS A O 1
ATOM 1464 N N . THR A 1 191 ? -0.152 -33.75 -15.727 1 95.06 191 THR A N 1
ATOM 1465 C CA . THR A 1 191 ? -0.823 -32.469 -15.523 1 95.06 191 THR A CA 1
ATOM 1466 C C . THR A 1 191 ? -2.219 -32.5 -16.141 1 95.06 191 THR A C 1
ATOM 1468 O O . THR A 1 191 ? -3.178 -32 -15.523 1 95.06 191 THR A O 1
ATOM 1471 N N . GLN A 1 192 ? -2.293 -33.031 -17.312 1 94.06 192 GLN A N 1
ATOM 1472 C CA . GLN A 1 192 ? -3.582 -33.094 -17.984 1 94.06 192 GLN A CA 1
ATOM 1473 C C . GLN A 1 192 ? -4.586 -33.938 -17.188 1 94.06 192 GLN A C 1
ATOM 1475 O O . GLN A 1 192 ? -5.734 -33.5 -17.016 1 94.06 192 GLN A O 1
ATOM 1480 N N . ALA A 1 193 ? -4.141 -35.062 -16.766 1 95.38 193 ALA A N 1
ATOM 1481 C CA . ALA A 1 193 ? -5 -35.938 -15.984 1 95.38 193 ALA A CA 1
ATOM 1482 C C . ALA A 1 193 ? -5.457 -35.281 -14.695 1 95.38 193 ALA A C 1
ATOM 1484 O O . ALA A 1 193 ? -6.629 -35.375 -14.32 1 95.38 193 ALA A O 1
ATOM 1485 N N . ALA A 1 194 ? -4.547 -34.656 -14.047 1 96.88 194 ALA A N 1
ATOM 1486 C CA . ALA A 1 194 ? -4.859 -33.938 -12.805 1 96.88 194 ALA A CA 1
ATOM 1487 C C . ALA A 1 194 ? -5.867 -32.844 -13.039 1 96.88 194 ALA A C 1
ATOM 1489 O O . ALA A 1 194 ? -6.805 -32.656 -12.258 1 96.88 194 ALA A O 1
ATOM 1490 N N . LEU A 1 195 ? -5.668 -32.094 -14.102 1 97.69 195 LEU A N 1
ATOM 1491 C CA . LEU A 1 195 ? -6.562 -31 -14.43 1 97.69 195 LEU A CA 1
ATOM 1492 C C . LEU A 1 195 ? -7.953 -31.5 -14.789 1 97.69 195 LEU A C 1
ATOM 1494 O O . LEU A 1 195 ? -8.961 -30.859 -14.477 1 97.69 195 LEU A O 1
ATOM 1498 N N . GLU A 1 196 ? -8 -32.625 -15.469 1 96.69 196 GLU A N 1
ATOM 1499 C CA . GLU A 1 196 ? -9.297 -33.219 -15.789 1 96.69 196 GLU A CA 1
ATOM 1500 C C . GLU A 1 196 ? -10.047 -33.625 -14.516 1 96.69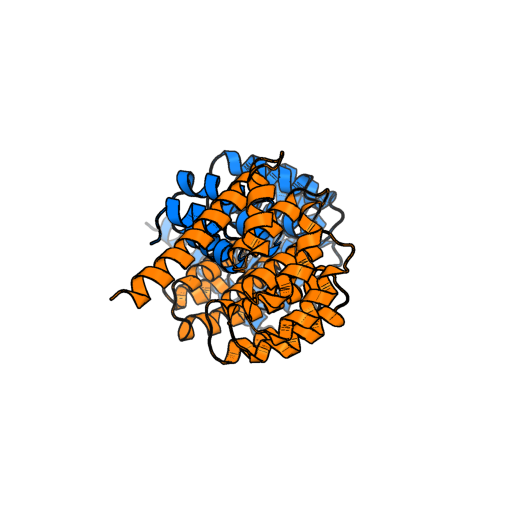 196 GLU A C 1
ATOM 1502 O O . GLU A 1 196 ? -11.266 -33.469 -14.438 1 96.69 196 GLU A O 1
ATOM 1507 N N . CYS A 1 197 ? -9.297 -34.125 -13.594 1 97.19 197 CYS A N 1
ATOM 1508 C CA . CYS A 1 197 ? -9.883 -34.469 -12.305 1 97.19 197 CYS A CA 1
ATOM 1509 C C . CYS A 1 197 ? -10.383 -33.219 -11.586 1 97.19 197 CYS A C 1
ATOM 1511 O O . CYS A 1 197 ? -11.523 -33.188 -11.109 1 97.19 197 CYS A O 1
ATOM 1513 N N . LEU A 1 198 ? -9.633 -32.156 -11.547 1 97.94 198 LEU A N 1
ATOM 1514 C CA . LEU A 1 198 ? -9.969 -30.922 -10.844 1 97.94 198 LEU A CA 1
ATOM 1515 C C . LEU A 1 198 ? -11.102 -30.203 -11.555 1 97.94 198 LEU A C 1
ATOM 1517 O O . LEU A 1 198 ? -11.82 -29.406 -10.938 1 97.94 198 LEU A O 1
ATOM 1521 N N . ALA A 1 199 ? -11.258 -30.438 -12.844 1 97.94 199 ALA A N 1
ATOM 1522 C CA . ALA A 1 199 ? -12.328 -29.812 -13.617 1 97.94 199 ALA A CA 1
ATOM 1523 C C . ALA A 1 199 ? -13.695 -30.281 -13.148 1 97.94 199 ALA A C 1
ATOM 1525 O O . ALA A 1 199 ? -14.711 -29.641 -13.43 1 97.94 199 ALA A O 1
ATOM 1526 N N . LYS A 1 200 ? -13.711 -31.344 -12.438 1 97.19 200 LYS A N 1
ATOM 1527 C CA . LYS A 1 200 ? -14.938 -31.906 -11.867 1 97.19 200 LYS A CA 1
ATOM 1528 C C . LYS A 1 200 ? -15.016 -31.656 -10.367 1 97.19 200 LYS A C 1
ATOM 1530 O O . LYS A 1 200 ? -15.773 -32.312 -9.656 1 97.19 200 LYS A O 1
ATOM 1535 N N . ASP A 1 201 ? -14.266 -30.766 -9.867 1 97.69 201 ASP A N 1
ATOM 1536 C CA . ASP A 1 201 ? -14.219 -30.453 -8.445 1 97.69 201 ASP A CA 1
ATOM 1537 C C . ASP A 1 201 ? -15.562 -29.922 -7.949 1 97.69 201 ASP A C 1
ATOM 1539 O O . ASP A 1 201 ? -16.281 -29.266 -8.695 1 97.69 201 ASP A O 1
ATOM 1543 N N . GLU A 1 202 ? -15.891 -30.203 -6.699 1 96.56 202 GLU A N 1
ATOM 1544 C CA . GLU A 1 202 ? -17.156 -29.781 -6.098 1 96.56 202 GLU A CA 1
ATOM 1545 C C . GLU A 1 202 ? -17.203 -28.25 -5.965 1 96.56 202 GLU A C 1
ATOM 1547 O O . GLU A 1 202 ? -18.281 -27.656 -6.047 1 96.56 202 GLU A O 1
ATOM 1552 N N . HIS A 1 203 ? -16 -27.703 -5.742 1 96.5 203 HIS A N 1
ATOM 1553 C CA . HIS A 1 203 ? -15.961 -26.25 -5.609 1 96.5 203 HIS A CA 1
ATOM 1554 C C . HIS A 1 203 ? -15.891 -25.578 -6.973 1 96.5 203 HIS A C 1
ATOM 1556 O O . HIS A 1 203 ? -14.953 -25.812 -7.738 1 96.5 203 HIS A O 1
ATOM 1562 N N . PRO A 1 204 ? -16.797 -24.672 -7.258 1 96.25 204 PRO A N 1
ATOM 1563 C CA . PRO A 1 204 ? -16.906 -24.094 -8.602 1 96.25 204 PRO A CA 1
ATOM 1564 C C . PRO A 1 204 ? -15.656 -23.328 -9.016 1 96.25 204 PRO A C 1
ATOM 1566 O O . PRO A 1 204 ? -15.266 -23.359 -10.188 1 96.25 204 PRO A O 1
ATOM 1569 N N . HIS A 1 205 ? -15 -22.656 -8.148 1 92.56 205 HIS A N 1
ATOM 1570 C CA . HIS A 1 205 ? -13.805 -21.891 -8.492 1 92.56 205 HIS A CA 1
ATOM 1571 C C . HIS A 1 205 ? -12.648 -22.797 -8.867 1 92.56 205 HIS A C 1
ATOM 1573 O O . HIS A 1 205 ? -11.828 -22.453 -9.719 1 92.56 205 HIS A O 1
ATOM 1579 N N . VAL A 1 206 ? -12.602 -23.953 -8.195 1 96.88 206 VAL A N 1
ATOM 1580 C CA . VAL A 1 206 ? -11.57 -24.938 -8.523 1 96.88 206 VAL A CA 1
ATOM 1581 C C . VAL A 1 206 ? -11.844 -25.531 -9.906 1 96.88 206 VAL A C 1
ATOM 1583 O O . VAL A 1 206 ? -10.938 -25.594 -10.75 1 96.88 206 VAL A O 1
ATOM 1586 N N . ALA A 1 207 ? -13.062 -25.859 -10.133 1 97.69 207 ALA A N 1
ATOM 1587 C CA . ALA A 1 207 ? -13.453 -26.438 -11.414 1 97.69 207 ALA A CA 1
ATOM 1588 C C . ALA A 1 207 ? -13.188 -25.453 -12.562 1 97.69 207 ALA A C 1
ATOM 1590 O O . ALA A 1 207 ? -12.664 -25.844 -13.609 1 97.69 207 ALA A O 1
ATOM 1591 N N . LEU A 1 208 ? -13.516 -24.266 -12.312 1 95.69 208 LEU A N 1
ATOM 1592 C CA . LEU A 1 208 ? -13.32 -23.234 -13.336 1 95.69 208 LEU A CA 1
ATOM 1593 C C . LEU A 1 208 ? -11.836 -23.031 -13.617 1 95.69 208 LEU A C 1
ATOM 1595 O O . LEU A 1 208 ? -11.43 -22.953 -14.781 1 95.69 208 LEU A O 1
ATOM 1599 N N . ALA A 1 209 ? -11.047 -22.891 -12.602 1 94.88 209 ALA A N 1
ATOM 1600 C CA . ALA A 1 209 ? -9.609 -22.719 -12.773 1 94.88 209 ALA A CA 1
ATOM 1601 C C . ALA A 1 209 ? -9 -23.875 -13.562 1 94.88 209 ALA A C 1
ATOM 1603 O O . ALA A 1 209 ? -8.141 -23.656 -14.422 1 94.88 209 ALA A O 1
ATOM 1604 N N . ALA A 1 210 ? -9.445 -25.062 -13.234 1 97.62 210 ALA A N 1
ATOM 1605 C CA . ALA A 1 210 ? -8.945 -26.25 -13.922 1 97.62 210 ALA A CA 1
ATOM 1606 C C . ALA A 1 210 ? -9.344 -26.234 -15.391 1 97.62 210 ALA A C 1
ATOM 1608 O O . ALA A 1 210 ? -8.539 -26.594 -16.266 1 97.62 210 ALA A O 1
ATOM 1609 N N . GLN A 1 211 ? -10.516 -25.797 -15.672 1 96.81 211 GLN A N 1
ATOM 1610 C CA . GLN A 1 211 ? -10.992 -25.719 -17.047 1 96.81 211 GLN A CA 1
ATOM 1611 C C . GLN A 1 211 ? -10.188 -24.703 -17.859 1 96.81 211 GLN A C 1
ATOM 1613 O O . GLN A 1 211 ? -9.812 -24.969 -19 1 96.81 211 GLN A O 1
ATOM 1618 N N . ILE A 1 212 ? -9.961 -23.625 -17.281 1 93.75 212 ILE A N 1
ATOM 1619 C CA . ILE A 1 212 ? -9.18 -22.578 -17.938 1 93.75 212 ILE A CA 1
ATOM 1620 C C . ILE A 1 212 ? -7.766 -23.094 -18.203 1 93.75 212 ILE A C 1
ATOM 1622 O O . ILE A 1 212 ? -7.23 -22.891 -19.297 1 93.75 212 ILE A O 1
ATOM 1626 N N . SER A 1 213 ? -7.207 -23.719 -17.234 1 95.75 213 SER A N 1
ATOM 1627 C CA . SER A 1 213 ? -5.855 -24.266 -17.375 1 95.75 213 SER A CA 1
ATOM 1628 C C . SER A 1 213 ? -5.805 -25.344 -18.453 1 95.75 213 SER A C 1
ATOM 1630 O O . SER A 1 213 ? -4.832 -25.422 -19.203 1 95.75 213 SER A O 1
ATOM 1632 N N . LEU A 1 214 ? -6.828 -26.109 -18.562 1 95.06 214 LEU A N 1
ATOM 1633 C CA . LEU A 1 214 ? -6.91 -27.141 -19.594 1 95.06 214 LEU A CA 1
ATOM 1634 C C . LEU A 1 214 ? -6.949 -26.516 -20.984 1 95.06 214 LEU A C 1
ATOM 1636 O O . LEU A 1 214 ? -6.289 -27 -21.906 1 95.06 214 LEU A O 1
ATOM 1640 N N . GLN A 1 215 ? -7.703 -25.531 -21.031 1 92.88 215 GLN A N 1
ATOM 1641 C CA . GLN A 1 215 ? -7.801 -24.828 -22.297 1 92.88 215 GLN A CA 1
ATOM 1642 C C . GLN A 1 215 ? -6.457 -24.234 -22.703 1 92.88 215 GLN A C 1
ATOM 1644 O O . GLN A 1 215 ? -6.07 -24.297 -23.875 1 92.88 215 GLN A O 1
ATOM 1649 N N . ARG A 1 216 ? -5.828 -23.688 -21.781 1 89.12 216 ARG A N 1
ATOM 1650 C CA . ARG A 1 216 ? -4.516 -23.094 -22.031 1 89.12 216 ARG A CA 1
ATOM 1651 C C . ARG A 1 216 ? -3.52 -24.156 -22.5 1 89.12 216 ARG A C 1
ATOM 1653 O O . ARG A 1 216 ? -2.721 -23.906 -23.406 1 89.12 216 ARG A O 1
ATOM 1660 N N . LEU A 1 217 ? -3.52 -25.281 -21.875 1 89.38 217 LEU A N 1
ATOM 1661 C CA . LEU A 1 217 ? -2.623 -26.375 -22.234 1 89.38 217 LEU A CA 1
ATOM 1662 C C . LEU A 1 217 ? -2.908 -26.875 -23.641 1 89.38 217 LEU A C 1
ATOM 1664 O O . LEU A 1 217 ? -1.98 -27.172 -24.406 1 89.38 217 LEU A O 1
ATOM 1668 N N . GLN A 1 218 ? -4.152 -26.891 -23.953 1 86.25 218 GLN A N 1
ATOM 1669 C CA . GLN A 1 218 ? -4.559 -27.359 -25.281 1 86.25 218 GLN A CA 1
ATOM 1670 C C . GLN A 1 218 ? -4.117 -26.375 -26.359 1 86.25 218 GLN A C 1
ATOM 1672 O O . GLN A 1 218 ? -3.695 -26.797 -27.438 1 86.25 218 GLN A O 1
ATOM 1677 N N . GLU A 1 219 ? -4.227 -25.156 -26.047 1 84.94 219 GLU A N 1
ATOM 1678 C CA . GLU A 1 219 ? -3.814 -24.141 -27 1 84.94 219 GLU A CA 1
ATOM 1679 C C . GLU A 1 219 ? -2.307 -24.172 -27.234 1 84.94 219 GLU A C 1
ATOM 1681 O O . GLU A 1 219 ? -1.841 -23.969 -28.359 1 84.94 219 GLU A O 1
ATOM 1686 N N . ARG A 1 220 ? -1.628 -24.375 -26.266 1 81.19 220 ARG A N 1
ATOM 1687 C CA . ARG A 1 220 ? -0.176 -24.469 -26.375 1 81.19 220 ARG A CA 1
ATOM 1688 C C . ARG A 1 220 ? 0.233 -25.688 -27.203 1 81.19 220 ARG A C 1
ATOM 1690 O O . ARG A 1 220 ? 1.181 -25.609 -28 1 81.19 220 ARG A O 1
ATOM 1697 N N . LEU A 1 221 ? -0.432 -26.75 -27.062 1 76.31 221 LEU A N 1
ATOM 1698 C CA . LEU A 1 221 ? -0.141 -27.984 -27.797 1 76.31 221 LEU A CA 1
ATOM 1699 C C . LEU A 1 221 ? -0.535 -27.844 -29.266 1 76.31 221 LEU A C 1
ATOM 1701 O O . LEU A 1 221 ? 0.155 -28.359 -30.141 1 76.31 221 LEU A O 1
ATOM 1705 N N . SER A 1 222 ? -1.601 -27.109 -29.422 1 75.69 222 SER A N 1
ATOM 1706 C CA . SER A 1 222 ? -2.037 -26.906 -30.797 1 75.69 222 SER A CA 1
ATOM 1707 C C . SER A 1 222 ? -1.1 -25.953 -31.531 1 75.69 222 SER A C 1
ATOM 1709 O O . SER A 1 222 ? -0.864 -26.125 -32.75 1 75.69 222 SER A O 1
ATOM 1711 N N . SER A 1 223 ? -0.66 -24.969 -30.875 1 70.81 223 SER A N 1
ATOM 1712 C CA . SER A 1 223 ? 0.259 -24.031 -31.516 1 70.81 223 SER A CA 1
ATOM 1713 C C . SER A 1 223 ? 1.604 -24.688 -31.812 1 70.81 223 SER A C 1
ATOM 1715 O O . SER A 1 223 ? 2.273 -24.328 -32.781 1 70.81 223 SER A O 1
ATOM 1717 N N . GLU A 1 224 ? 2.043 -25.516 -31.094 1 62.19 224 GLU A N 1
ATOM 1718 C CA . GLU A 1 224 ? 3.289 -26.25 -31.328 1 62.19 224 GLU A CA 1
ATOM 1719 C C . GLU A 1 224 ? 3.154 -27.203 -32.5 1 62.19 224 GLU A C 1
ATOM 1721 O O . GLU A 1 224 ? 4.105 -27.406 -33.25 1 62.19 224 GLU A O 1
ATOM 1726 N N . VAL A 1 225 ? 1.985 -27.844 -32.812 1 58.22 225 VAL A N 1
ATOM 1727 C CA . VAL A 1 225 ? 1.772 -28.734 -33.969 1 58.22 225 VAL A CA 1
ATOM 1728 C C . VAL A 1 225 ? 1.665 -27.922 -35.25 1 58.22 225 VAL A C 1
ATOM 1730 O O . VAL A 1 225 ? 2.119 -28.344 -36.312 1 58.22 225 VAL A O 1
ATOM 1733 N N . GLN A 1 226 ? 0.977 -26.812 -35.219 1 54.84 226 GLN A N 1
ATOM 1734 C CA . GLN A 1 226 ? 0.882 -26.031 -36.438 1 54.84 226 GLN A CA 1
ATOM 1735 C C . GLN A 1 226 ? 2.229 -25.406 -36.812 1 54.84 226 GLN A C 1
ATOM 1737 O O . GLN A 1 226 ? 2.482 -25.094 -37.969 1 54.84 226 GLN A O 1
ATOM 1742 N N . GLY A 1 227 ? 3.068 -25.078 -35.938 1 50.47 227 GLY A N 1
ATOM 1743 C CA . GLY A 1 227 ? 4.387 -24.562 -36.281 1 50.47 227 GLY A CA 1
ATOM 1744 C C . GLY A 1 227 ? 5.258 -25.609 -36.969 1 50.47 227 GLY A C 1
ATOM 1745 O O . GLY A 1 227 ? 6.246 -25.25 -37.625 1 50.47 227 GLY A O 1
ATOM 1746 N N . THR A 1 228 ? 5.164 -26.891 -36.688 1 49 228 THR A N 1
ATOM 1747 C CA . THR A 1 228 ? 5.961 -27.859 -37.438 1 49 228 THR A CA 1
ATOM 1748 C C . THR A 1 228 ? 5.34 -28.156 -38.781 1 49 228 THR A C 1
ATOM 1750 O O . THR A 1 228 ? 5.953 -28.828 -39.625 1 49 228 THR A O 1
ATOM 1753 N N . GLY A 1 229 ? 4.051 -27.875 -38.969 1 40.62 229 GLY A N 1
ATOM 1754 C CA . GLY A 1 229 ? 3.506 -28.188 -40.281 1 40.62 229 GLY A CA 1
ATOM 1755 C C . GLY A 1 229 ? 3.842 -27.156 -41.312 1 40.62 229 GLY A C 1
ATOM 1756 O O . GLY A 1 229 ? 3.557 -27.359 -42.5 1 40.62 229 GLY A O 1
ATOM 1757 N N . ASN A 1 230 ? 4.055 -25.859 -41 1 33.56 230 ASN A N 1
ATOM 1758 C CA . ASN A 1 230 ? 4.504 -25.078 -42.125 1 33.56 230 ASN A CA 1
ATOM 1759 C C . ASN A 1 230 ? 6.012 -25.188 -42.344 1 33.56 230 ASN A C 1
ATOM 1761 O O . ASN A 1 230 ? 6.77 -25.172 -41.375 1 33.56 230 ASN A O 1
ATOM 1765 N N . MET B 1 1 ? -5.23 2.855 -23.172 1 67.31 1 MET B N 1
ATOM 1766 C CA . MET B 1 1 ? -5.66 2.426 -21.844 1 67.31 1 MET B CA 1
ATOM 1767 C C . MET B 1 1 ? -6.371 1.077 -21.906 1 67.31 1 MET B C 1
ATOM 1769 O O . MET B 1 1 ? -7.117 0.81 -22.844 1 67.31 1 MET B O 1
ATOM 1773 N N . PRO B 1 2 ? -5.996 0.19 -20.969 1 78.31 2 PRO B N 1
ATOM 1774 C CA . PRO B 1 2 ? -6.672 -1.109 -21.031 1 78.31 2 PRO B CA 1
ATOM 1775 C C . PRO B 1 2 ? -8.188 -0.996 -20.859 1 78.31 2 PRO B C 1
ATOM 1777 O O . PRO B 1 2 ? -8.672 -0.032 -20.266 1 78.31 2 PRO B O 1
ATOM 1780 N N . SER B 1 3 ? -8.867 -1.833 -21.516 1 88.5 3 SER B N 1
ATOM 1781 C CA . SER B 1 3 ? -10.312 -1.886 -21.359 1 88.5 3 SER B CA 1
ATOM 1782 C C . SER B 1 3 ? -10.711 -2.357 -19.969 1 88.5 3 SER B C 1
ATOM 1784 O O . SER B 1 3 ? -9.875 -2.887 -19.219 1 88.5 3 SER B O 1
ATOM 1786 N N . LEU B 1 4 ? -11.977 -2.078 -19.609 1 92.06 4 LEU B N 1
ATOM 1787 C CA . LEU B 1 4 ? -12.492 -2.512 -18.312 1 92.06 4 LEU B CA 1
ATOM 1788 C C . LEU B 1 4 ? -12.445 -4.031 -18.203 1 92.06 4 LEU B C 1
ATOM 1790 O O . LEU B 1 4 ? -12.156 -4.562 -17.125 1 92.06 4 LEU B O 1
ATOM 1794 N N . GLU B 1 5 ? -12.703 -4.66 -19.297 1 91.88 5 GLU B N 1
ATOM 1795 C CA . GLU B 1 5 ? -12.664 -6.117 -19.328 1 91.88 5 GLU B CA 1
ATOM 1796 C C . GLU B 1 5 ? -11.242 -6.633 -19.109 1 91.88 5 GLU B C 1
ATOM 1798 O O . GLU B 1 5 ? -11.039 -7.621 -18.391 1 91.88 5 GLU B O 1
ATOM 1803 N N . GLN B 1 6 ? -10.32 -6.016 -19.734 1 93.38 6 GLN B N 1
ATOM 1804 C CA . GLN B 1 6 ? -8.922 -6.402 -19.562 1 93.38 6 GLN B CA 1
ATOM 1805 C C . GLN B 1 6 ? -8.469 -6.188 -18.109 1 93.38 6 GLN B C 1
ATOM 1807 O O . GLN B 1 6 ? -7.762 -7.027 -17.547 1 93.38 6 GLN B O 1
ATOM 1812 N N . LEU B 1 7 ? -8.906 -5.074 -17.562 1 95.38 7 LEU B N 1
ATOM 1813 C CA . LEU B 1 7 ? -8.547 -4.777 -16.172 1 95.38 7 LEU B CA 1
ATOM 1814 C C . LEU B 1 7 ? -9.164 -5.793 -15.219 1 95.38 7 LEU B C 1
ATOM 1816 O O . LEU B 1 7 ? -8.516 -6.234 -14.266 1 95.38 7 LEU B O 1
ATOM 1820 N N . ALA B 1 8 ? -10.406 -6.172 -15.477 1 94.38 8 ALA B N 1
ATOM 1821 C CA . ALA B 1 8 ? -11.086 -7.18 -14.664 1 94.38 8 ALA B CA 1
ATOM 1822 C C . ALA B 1 8 ? -10.344 -8.508 -14.703 1 94.38 8 ALA B C 1
ATOM 1824 O O . ALA B 1 8 ? -10.188 -9.172 -13.68 1 94.38 8 ALA B O 1
ATOM 1825 N N . HIS B 1 9 ? -9.891 -8.828 -15.867 1 91 9 HIS B N 1
ATOM 1826 C CA . HIS B 1 9 ? -9.141 -10.07 -16.031 1 91 9 HIS B CA 1
ATOM 1827 C C . HIS B 1 9 ? -7.789 -10 -15.336 1 91 9 HIS B C 1
ATOM 1829 O O . HIS B 1 9 ? -7.359 -10.961 -14.695 1 91 9 HIS B O 1
ATOM 1835 N N . GLN B 1 10 ? -7.145 -8.906 -15.445 1 93.81 10 GLN B N 1
ATOM 1836 C CA . GLN B 1 10 ? -5.84 -8.719 -14.812 1 93.81 10 GLN B CA 1
ATOM 1837 C C . GLN B 1 10 ? -5.949 -8.781 -13.297 1 93.81 10 GLN B C 1
ATOM 1839 O O . GLN B 1 10 ? -5.027 -9.25 -12.617 1 93.81 10 GLN B O 1
ATOM 1844 N N . LEU B 1 11 ? -7.094 -8.344 -12.766 1 95.38 11 LEU B N 1
ATOM 1845 C CA . LEU B 1 11 ? -7.312 -8.352 -11.32 1 95.38 11 LEU B CA 1
ATOM 1846 C C . LEU B 1 11 ? -7.477 -9.781 -10.805 1 95.38 11 LEU B C 1
ATOM 1848 O O . LEU B 1 11 ? -7.406 -10.023 -9.602 1 95.38 11 LEU B O 1
ATOM 1852 N N . GLU B 1 12 ? -7.656 -10.719 -11.719 1 89.06 12 GLU B N 1
ATOM 1853 C CA . GLU B 1 12 ? -7.832 -12.125 -11.352 1 89.06 12 GLU B CA 1
ATOM 1854 C C . GLU B 1 12 ? -6.578 -12.938 -11.656 1 89.06 12 GLU B C 1
ATOM 1856 O O . GLU B 1 12 ? -6.562 -14.156 -11.461 1 89.06 12 GLU B O 1
ATOM 1861 N N . SER B 1 13 ? -5.547 -12.281 -12.062 1 88.5 13 SER B N 1
ATOM 1862 C CA . SER B 1 13 ? -4.305 -12.961 -12.414 1 88.5 13 SER B CA 1
ATOM 1863 C C . SER B 1 13 ? -3.666 -13.617 -11.188 1 88.5 13 SER B C 1
ATOM 1865 O O . SER B 1 13 ? -3.691 -13.055 -10.094 1 88.5 13 SER B O 1
ATOM 1867 N N . PRO B 1 14 ? -3.146 -14.789 -11.406 1 82.81 14 PRO B N 1
ATOM 1868 C CA . PRO B 1 14 ? -2.398 -15.391 -10.305 1 82.81 14 PRO B CA 1
ATOM 1869 C C . PRO B 1 14 ? -1.138 -14.609 -9.945 1 82.81 14 PRO B C 1
ATOM 1871 O O . PRO B 1 14 ? -0.592 -14.781 -8.852 1 82.81 14 PRO B O 1
ATOM 1874 N N . ASN B 1 15 ? -0.67 -13.773 -10.773 1 87.12 15 ASN B N 1
ATOM 1875 C CA . ASN B 1 15 ? 0.505 -12.945 -10.5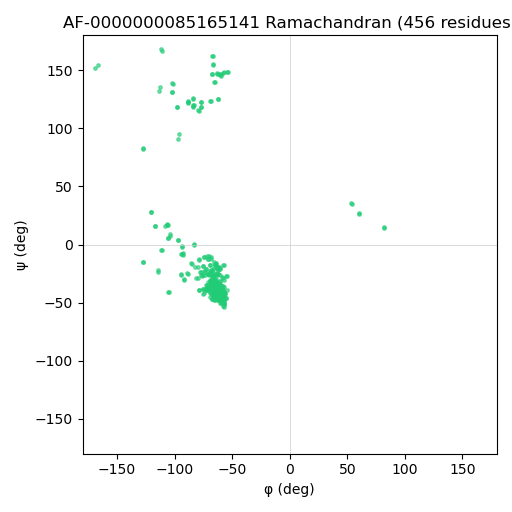31 1 87.12 15 ASN B CA 1
ATOM 1876 C C . ASN B 1 15 ? 0.133 -11.633 -9.844 1 87.12 15 ASN B C 1
ATOM 1878 O O . ASN B 1 15 ? -0.609 -10.828 -10.406 1 87.12 15 ASN B O 1
ATOM 1882 N N . SER B 1 16 ? 0.713 -11.422 -8.719 1 90.62 16 SER B N 1
ATOM 1883 C CA . SER B 1 16 ? 0.38 -10.242 -7.922 1 90.62 16 SER B CA 1
ATOM 1884 C C . SER B 1 16 ? 0.787 -8.961 -8.641 1 90.62 16 SER B C 1
ATOM 1886 O O . SER B 1 16 ? 0.136 -7.922 -8.492 1 90.62 16 SER B O 1
ATOM 1888 N N . ARG B 1 17 ? 1.846 -9.016 -9.438 1 90.75 17 ARG B N 1
ATOM 1889 C CA . ARG B 1 17 ? 2.258 -7.848 -10.211 1 90.75 17 ARG B CA 1
ATOM 1890 C C . ARG B 1 17 ? 1.137 -7.371 -11.125 1 90.75 17 ARG B C 1
ATOM 1892 O O . ARG B 1 17 ? 0.875 -6.172 -11.227 1 90.75 17 ARG B O 1
ATOM 1899 N N . ASP B 1 18 ? 0.501 -8.32 -11.789 1 93.12 18 ASP B N 1
ATOM 1900 C CA . ASP B 1 18 ? -0.6 -8 -12.695 1 93.12 18 ASP B CA 1
ATOM 1901 C C . ASP B 1 18 ? -1.764 -7.363 -11.938 1 93.12 18 ASP B C 1
ATOM 1903 O O . ASP B 1 18 ? -2.361 -6.395 -12.406 1 93.12 18 ASP B O 1
ATOM 1907 N N . ARG B 1 19 ? -2.066 -7.922 -10.797 1 95.19 19 ARG B N 1
ATOM 1908 C CA . ARG B 1 19 ? -3.176 -7.402 -10 1 95.19 19 ARG B CA 1
ATOM 1909 C C . ARG B 1 19 ? -2.883 -5.988 -9.516 1 95.19 19 ARG B C 1
ATOM 1911 O O . ARG B 1 19 ? -3.752 -5.113 -9.562 1 95.19 19 ARG B O 1
ATOM 1918 N N . LEU B 1 20 ? -1.658 -5.719 -9.07 1 94.69 20 LEU B N 1
ATOM 1919 C CA . LEU B 1 20 ? -1.255 -4.395 -8.609 1 94.69 20 LEU B CA 1
ATOM 1920 C C . LEU B 1 20 ? -1.326 -3.379 -9.742 1 94.69 20 LEU B C 1
ATOM 1922 O O . LEU B 1 20 ? -1.833 -2.27 -9.562 1 94.69 20 LEU B O 1
ATOM 1926 N N . LEU B 1 21 ? -0.882 -3.764 -10.906 1 93.12 21 LEU B N 1
ATOM 1927 C CA . LEU B 1 21 ? -0.891 -2.867 -12.062 1 93.12 21 LEU B CA 1
ATOM 1928 C C . LEU B 1 21 ? -2.318 -2.553 -12.492 1 93.12 21 LEU B C 1
ATOM 1930 O O . LEU B 1 21 ? -2.627 -1.413 -12.852 1 93.12 21 LEU B O 1
ATOM 1934 N N . ALA B 1 22 ? -3.113 -3.576 -12.484 1 95.31 22 ALA B N 1
ATOM 1935 C CA . ALA B 1 22 ? -4.52 -3.365 -12.828 1 95.31 22 ALA B CA 1
ATOM 1936 C C . ALA B 1 22 ? -5.188 -2.412 -11.844 1 95.31 22 ALA B C 1
ATOM 1938 O O . ALA B 1 22 ? -5.93 -1.515 -12.25 1 95.31 22 ALA B O 1
ATOM 1939 N N . LEU B 1 23 ? -4.93 -2.627 -10.594 1 95.25 23 LEU B N 1
ATOM 1940 C CA . LEU B 1 23 ? -5.496 -1.779 -9.555 1 95.25 23 LEU B CA 1
ATOM 1941 C C . LEU B 1 23 ? -5.039 -0.334 -9.719 1 95.25 23 LEU B C 1
ATOM 1943 O O . LEU B 1 23 ? -5.844 0.593 -9.602 1 95.25 23 LEU B O 1
ATOM 1947 N N . ALA B 1 24 ? -3.785 -0.112 -10.008 1 92.19 24 ALA B N 1
ATOM 1948 C CA . ALA B 1 24 ? -3.252 1.226 -10.25 1 92.19 24 ALA B CA 1
ATOM 1949 C C . ALA B 1 24 ? -3.922 1.872 -11.461 1 92.19 24 ALA B C 1
ATOM 1951 O O . ALA B 1 24 ? -4.184 3.076 -11.461 1 92.19 24 ALA B O 1
ATOM 1952 N N . ALA B 1 25 ? -4.25 1.102 -12.422 1 92.75 25 ALA B N 1
ATOM 1953 C CA . ALA B 1 25 ? -4.84 1.605 -13.656 1 92.75 25 ALA B CA 1
ATOM 1954 C C . ALA B 1 25 ? -6.281 2.047 -13.438 1 92.75 25 ALA B C 1
ATOM 1956 O O . ALA B 1 25 ? -6.809 2.869 -14.188 1 92.75 25 ALA B O 1
ATOM 1957 N N . LEU B 1 26 ? -6.898 1.576 -12.43 1 94.38 26 LEU B N 1
ATOM 1958 C CA . LEU B 1 26 ? -8.297 1.905 -12.164 1 94.38 26 LEU B CA 1
ATOM 1959 C C . LEU B 1 26 ? -8.438 3.365 -11.75 1 94.38 26 LEU B C 1
ATOM 1961 O O . LEU B 1 26 ? -9.547 3.908 -11.75 1 94.38 26 LEU B O 1
ATOM 1965 N N . ARG B 1 27 ? -7.355 3.984 -11.344 1 90.06 27 ARG B N 1
ATOM 1966 C CA . ARG B 1 27 ? -7.375 5.398 -10.984 1 90.06 27 ARG B CA 1
ATOM 1967 C C . ARG B 1 27 ? -7.934 6.246 -12.125 1 90.06 27 ARG B C 1
ATOM 1969 O O . ARG B 1 27 ? -8.578 7.273 -11.883 1 90.06 27 ARG B O 1
ATOM 1976 N N . ASP B 1 28 ? -7.785 5.781 -13.336 1 89.44 28 ASP B N 1
ATOM 1977 C CA . ASP B 1 28 ? -8.18 6.547 -14.508 1 89.44 28 ASP B CA 1
ATOM 1978 C C . ASP B 1 28 ? -9.57 6.133 -14.992 1 89.44 28 ASP B C 1
ATOM 1980 O O . ASP B 1 28 ? -10.031 6.602 -16.031 1 89.44 28 ASP B O 1
ATOM 1984 N N . VAL B 1 29 ? -10.18 5.266 -14.273 1 93.88 29 VAL B N 1
ATOM 1985 C CA . VAL B 1 29 ? -11.5 4.758 -14.609 1 93.88 29 VAL B CA 1
ATOM 1986 C C . VAL B 1 29 ? -12.555 5.441 -13.734 1 93.88 29 VAL B C 1
ATOM 1988 O O . VAL B 1 29 ? -12.32 5.691 -12.555 1 93.88 29 VAL B O 1
ATOM 1991 N N . PRO B 1 30 ? -13.711 5.809 -14.344 1 95.31 30 PRO B N 1
ATOM 1992 C CA . PRO B 1 30 ? -14.773 6.398 -13.523 1 95.31 30 PRO B CA 1
ATOM 1993 C C . PRO B 1 30 ? -15.156 5.523 -12.336 1 95.31 30 PRO B C 1
ATOM 1995 O O . PRO B 1 30 ? -15.172 4.293 -12.445 1 95.31 30 PRO B O 1
ATOM 1998 N N . SER B 1 31 ? -15.562 6.18 -11.242 1 95.69 31 SER B N 1
ATOM 1999 C CA . SER B 1 31 ? -15.828 5.508 -9.977 1 95.69 31 SER B CA 1
ATOM 2000 C C . SER B 1 31 ? -16.875 4.414 -10.133 1 95.69 31 SER B C 1
ATOM 2002 O O . SER B 1 31 ? -16.719 3.314 -9.602 1 95.69 31 SER B O 1
ATOM 2004 N N . ALA B 1 32 ? -17.891 4.727 -10.852 1 95.62 32 ALA B N 1
ATOM 2005 C CA . ALA B 1 32 ? -19 3.789 -10.984 1 95.62 32 ALA B CA 1
ATOM 2006 C C . ALA B 1 32 ? -18.547 2.475 -11.609 1 95.62 32 ALA B C 1
ATOM 2008 O O . ALA B 1 32 ? -19.062 1.406 -11.273 1 95.62 32 ALA B O 1
ATOM 2009 N N . ASP B 1 33 ? -17.562 2.574 -12.461 1 96.44 33 ASP B N 1
ATOM 2010 C CA . ASP B 1 33 ? -17.047 1.383 -13.125 1 96.44 33 ASP B CA 1
ATOM 2011 C C . ASP B 1 33 ? -15.891 0.771 -12.328 1 96.44 33 ASP B C 1
ATOM 2013 O O . ASP B 1 33 ? -15.68 -0.443 -12.367 1 96.44 33 ASP B O 1
ATOM 2017 N N . ALA B 1 34 ? -15.148 1.554 -11.633 1 96.5 34 ALA B N 1
ATOM 2018 C CA . ALA B 1 34 ? -13.93 1.122 -10.953 1 96.5 34 ALA B CA 1
ATOM 2019 C C . ALA B 1 34 ? -14.258 0.4 -9.648 1 96.5 34 ALA B C 1
ATOM 2021 O O . ALA B 1 34 ? -13.617 -0.598 -9.312 1 96.5 34 ALA B O 1
ATOM 2022 N N . VAL B 1 35 ? -15.266 0.86 -8.875 1 97.25 35 VAL B N 1
ATOM 2023 C CA . VAL B 1 35 ? -15.523 0.406 -7.512 1 97.25 35 VAL B CA 1
ATOM 2024 C C . VAL B 1 35 ? -15.867 -1.081 -7.52 1 97.25 35 VAL B C 1
ATOM 2026 O O . VAL B 1 35 ? -15.328 -1.854 -6.727 1 97.25 35 VAL B O 1
ATOM 2029 N N . PRO B 1 36 ? -16.703 -1.536 -8.5 1 96.88 36 PRO B N 1
ATOM 2030 C CA . PRO B 1 36 ? -16.984 -2.973 -8.531 1 96.88 36 PRO B CA 1
ATOM 2031 C C . PRO B 1 36 ? -15.727 -3.816 -8.742 1 96.88 36 PRO B C 1
ATOM 2033 O O . PRO B 1 36 ? -15.633 -4.93 -8.219 1 96.88 36 PRO B O 1
ATOM 2036 N N . LEU B 1 37 ? -14.812 -3.328 -9.484 1 96.88 37 LEU B N 1
ATOM 2037 C CA . LEU B 1 37 ? -13.57 -4.043 -9.742 1 96.88 37 LEU B CA 1
ATOM 2038 C C . LEU B 1 37 ? -12.648 -3.977 -8.523 1 96.88 37 LEU B C 1
ATOM 2040 O O . LEU B 1 37 ? -11.969 -4.953 -8.203 1 96.88 37 LEU B O 1
ATOM 2044 N N . ILE B 1 38 ? -12.594 -2.855 -7.832 1 97.5 38 ILE B N 1
ATOM 2045 C CA . ILE B 1 38 ? -11.773 -2.678 -6.641 1 97.5 38 ILE B CA 1
ATOM 2046 C C . ILE B 1 38 ? -12.234 -3.641 -5.551 1 97.5 38 ILE B C 1
ATOM 2048 O O . ILE B 1 38 ? -11.414 -4.242 -4.855 1 97.5 38 ILE B O 1
ATOM 2052 N N . LYS B 1 39 ? -13.5 -3.848 -5.406 1 96.56 39 LYS B N 1
ATOM 2053 C CA . LYS B 1 39 ? -14.086 -4.68 -4.359 1 96.56 39 LYS B CA 1
ATOM 2054 C C . LYS B 1 39 ? -13.633 -6.129 -4.488 1 96.56 39 LYS B C 1
ATOM 2056 O O . LYS B 1 39 ? -13.539 -6.848 -3.49 1 96.56 39 LYS B O 1
ATOM 2061 N N . LYS B 1 40 ? -13.273 -6.527 -5.652 1 93.88 40 LYS B N 1
ATOM 2062 C CA . LYS B 1 40 ? -12.883 -7.91 -5.906 1 93.88 40 LYS B CA 1
ATOM 2063 C C . LYS B 1 40 ? -11.562 -8.242 -5.215 1 93.88 40 LYS B C 1
ATOM 2065 O O . LYS B 1 40 ? -11.266 -9.414 -4.961 1 93.88 40 LYS B O 1
ATOM 2070 N N . VAL B 1 41 ? -10.773 -7.207 -4.918 1 96.06 41 VAL B N 1
ATOM 2071 C CA . VAL B 1 41 ? -9.438 -7.496 -4.414 1 96.06 41 VAL B CA 1
ATOM 2072 C C . VAL B 1 41 ? -9.297 -6.957 -2.99 1 96.06 41 VAL B C 1
ATOM 2074 O O . VAL B 1 41 ? -8.188 -6.867 -2.459 1 96.06 41 VAL B O 1
ATOM 2077 N N . LEU B 1 42 ? -10.375 -6.625 -2.281 1 96.19 42 LEU B N 1
ATOM 2078 C CA . LEU B 1 42 ? -10.352 -6.121 -0.913 1 96.19 42 LEU B CA 1
ATOM 2079 C C . LEU B 1 42 ? -9.867 -7.195 0.055 1 96.19 42 LEU B C 1
ATOM 2081 O O . LEU B 1 42 ? -9.43 -6.883 1.166 1 96.19 42 LEU B O 1
ATOM 2085 N N . TRP B 1 43 ? -9.969 -8.477 -0.39 1 92.5 43 TRP B N 1
ATOM 2086 C CA . TRP B 1 43 ? -9.562 -9.586 0.473 1 92.5 43 TRP B CA 1
ATOM 2087 C C . TRP B 1 43 ? -8.461 -10.406 -0.178 1 92.5 43 TRP B C 1
ATOM 2089 O O . TRP B 1 43 ? -8.344 -11.609 0.067 1 92.5 43 TRP B O 1
ATOM 2099 N N . ASP B 1 44 ? -7.738 -9.758 -0.97 1 92.75 44 ASP B N 1
ATOM 2100 C CA . ASP B 1 44 ? -6.598 -10.398 -1.615 1 92.75 44 ASP B CA 1
ATOM 2101 C C . ASP B 1 44 ? -5.625 -10.961 -0.579 1 92.75 44 ASP B C 1
ATOM 2103 O O . ASP B 1 44 ? -5.492 -10.414 0.518 1 92.75 44 ASP B O 1
ATOM 2107 N N . GLU B 1 45 ? -4.973 -12.039 -0.93 1 87 45 GLU B N 1
ATOM 2108 C CA . GLU B 1 45 ? -3.994 -12.641 -0.031 1 87 45 GLU B CA 1
ATOM 2109 C C . GLU B 1 45 ? -2.775 -11.742 0.145 1 87 45 GLU B C 1
ATOM 2111 O O . GLU B 1 45 ? -2.096 -11.805 1.172 1 87 45 GLU B O 1
ATOM 2116 N N . ASN B 1 46 ? -2.521 -10.969 -0.855 1 92 46 ASN B N 1
ATOM 2117 C CA . ASN B 1 46 ? -1.422 -10.008 -0.812 1 92 46 ASN B CA 1
ATOM 2118 C C . ASN B 1 46 ? -1.834 -8.711 -0.124 1 92 46 ASN B C 1
ATOM 2120 O O . ASN B 1 46 ? -2.672 -7.969 -0.639 1 92 46 ASN B O 1
ATOM 2124 N N . LEU B 1 47 ? -1.167 -8.391 0.979 1 92.69 47 LEU B N 1
ATOM 2125 C CA . LEU B 1 47 ? -1.543 -7.242 1.801 1 92.69 47 LEU B CA 1
ATOM 2126 C C . LEU B 1 47 ? -1.329 -5.938 1.044 1 92.69 47 LEU B C 1
ATOM 2128 O O . LEU B 1 47 ? -2.078 -4.977 1.231 1 92.69 47 LEU B O 1
ATOM 2132 N N . GLN B 1 48 ? -0.304 -5.91 0.218 1 95.12 48 GLN B N 1
ATOM 2133 C CA . GLN B 1 48 ? -0.054 -4.699 -0.557 1 95.12 48 GLN B CA 1
ATOM 2134 C C . GLN B 1 48 ? -1.219 -4.395 -1.494 1 95.12 48 GLN B C 1
ATOM 2136 O O . GLN B 1 48 ? -1.574 -3.232 -1.694 1 95.12 48 GLN B O 1
ATOM 2141 N N . ILE B 1 49 ? -1.81 -5.422 -2.084 1 96.31 49 ILE B N 1
ATOM 2142 C CA . ILE B 1 49 ? -2.965 -5.273 -2.963 1 96.31 49 ILE B CA 1
ATOM 2143 C C . ILE B 1 49 ? -4.172 -4.805 -2.152 1 96.31 49 ILE B C 1
ATOM 2145 O O . ILE B 1 49 ? -4.883 -3.885 -2.566 1 96.31 49 ILE B O 1
ATOM 2149 N N . ARG B 1 50 ? -4.371 -5.395 -0.992 1 96.88 50 ARG B N 1
ATOM 2150 C CA . ARG B 1 50 ? -5.465 -4.977 -0.122 1 96.88 50 ARG B CA 1
ATOM 2151 C C . ARG B 1 50 ? -5.336 -3.506 0.257 1 96.88 50 ARG B C 1
ATOM 2153 O O . ARG B 1 50 ? -6.316 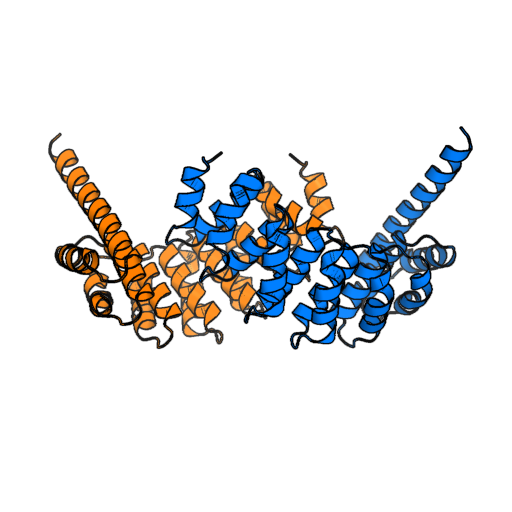-2.758 0.204 1 96.88 50 ARG B O 1
ATOM 2160 N N . SER B 1 51 ? -4.141 -3.145 0.65 1 97.19 51 SER B N 1
ATOM 2161 C CA . SER B 1 51 ? -3.861 -1.763 1.027 1 97.19 51 SER B CA 1
ATOM 2162 C C . SER B 1 51 ? -4.188 -0.802 -0.11 1 97.19 51 SER B C 1
ATOM 2164 O O . SER B 1 51 ? -4.859 0.21 0.098 1 97.19 51 SER B O 1
ATOM 2166 N N . MET B 1 52 ? -3.744 -1.099 -1.266 1 96.56 52 MET B N 1
ATOM 2167 C CA . MET B 1 52 ? -3.99 -0.235 -2.418 1 96.56 52 MET B CA 1
ATOM 2168 C C . MET B 1 52 ? -5.477 -0.177 -2.746 1 96.56 52 MET B C 1
ATOM 2170 O O . MET B 1 52 ? -5.988 0.87 -3.146 1 96.56 52 MET B O 1
ATOM 2174 N N . ALA B 1 53 ? -6.129 -1.317 -2.646 1 97.69 53 ALA B N 1
ATOM 2175 C CA . ALA B 1 53 ? -7.57 -1.353 -2.889 1 97.69 53 ALA B CA 1
ATOM 2176 C C . ALA B 1 53 ? -8.312 -0.441 -1.917 1 97.69 53 ALA B C 1
ATOM 2178 O O . ALA B 1 53 ? -9.219 0.291 -2.314 1 97.69 53 ALA B O 1
ATOM 2179 N N . VAL B 1 54 ? -7.914 -0.492 -0.653 1 97.75 54 VAL B N 1
ATOM 2180 C CA . VAL B 1 54 ? -8.539 0.338 0.372 1 97.75 54 VAL B CA 1
ATOM 2181 C C . VAL B 1 54 ? -8.305 1.813 0.053 1 97.75 54 VAL B C 1
ATOM 2183 O O . VAL B 1 54 ? -9.234 2.623 0.131 1 97.75 54 VAL B O 1
ATOM 2186 N N . PHE B 1 55 ? -7.137 2.17 -0.356 1 96.69 55 PHE B N 1
ATOM 2187 C CA . PHE B 1 55 ? -6.84 3.535 -0.773 1 96.69 55 PHE B CA 1
ATOM 2188 C C . PHE B 1 55 ? -7.715 3.947 -1.948 1 96.69 55 PHE B C 1
ATOM 2190 O O . PHE B 1 55 ? -8.281 5.043 -1.951 1 96.69 55 PHE B O 1
ATOM 2197 N N . ALA B 1 56 ? -7.824 3.07 -2.893 1 96.38 56 ALA B N 1
ATOM 2198 C CA . ALA B 1 56 ? -8.609 3.354 -4.094 1 96.38 56 ALA B CA 1
ATOM 2199 C C . ALA B 1 56 ? -10.062 3.656 -3.738 1 96.38 56 ALA B C 1
ATOM 2201 O O . ALA B 1 56 ? -10.68 4.539 -4.34 1 96.38 56 ALA B O 1
ATOM 2202 N N . LEU B 1 57 ? -10.609 2.982 -2.775 1 96.69 57 LEU B N 1
ATOM 2203 C CA . LEU B 1 57 ? -11.984 3.221 -2.348 1 96.69 57 LEU B CA 1
ATOM 2204 C C . LEU B 1 57 ? -12.133 4.621 -1.764 1 96.69 57 LEU B C 1
ATOM 2206 O O . LEU B 1 57 ? -13.211 5.211 -1.828 1 96.69 57 LEU B O 1
ATOM 2210 N N . GLY B 1 58 ? -11.086 5.137 -1.191 1 95.38 58 GLY B N 1
ATOM 2211 C CA . GLY B 1 58 ? -11.117 6.457 -0.583 1 95.38 58 GLY B CA 1
ATOM 2212 C C . GLY B 1 58 ? -11.055 7.582 -1.597 1 95.38 58 GLY B C 1
ATOM 2213 O O . GLY B 1 58 ? -11.461 8.711 -1.307 1 95.38 58 GLY B O 1
ATOM 2214 N N . VAL B 1 59 ? -10.531 7.293 -2.723 1 92.12 59 VAL B N 1
ATOM 2215 C CA . VAL B 1 59 ? -10.32 8.336 -3.721 1 92.12 59 VAL B CA 1
ATOM 2216 C C . VAL B 1 59 ? -11.367 8.211 -4.828 1 92.12 59 VAL B C 1
ATOM 2218 O O . VAL B 1 59 ? -11.805 9.219 -5.391 1 92.12 59 VAL B O 1
ATOM 2221 N N . LYS B 1 60 ? -11.633 6.969 -5.219 1 87.69 60 LYS B N 1
ATOM 2222 C CA . LYS B 1 60 ? -12.719 6.66 -6.152 1 87.69 60 LYS B CA 1
ATOM 2223 C C . LYS B 1 60 ? -13.984 6.246 -5.406 1 87.69 60 LYS B C 1
ATOM 2225 O O . LYS B 1 60 ? -14.211 5.059 -5.172 1 87.69 60 LYS B O 1
ATOM 2230 N N . SER B 1 61 ? -14.875 7.34 -5.207 1 86.38 61 SER B N 1
ATOM 2231 C CA . SER B 1 61 ? -15.906 7 -4.23 1 86.38 61 SER B CA 1
ATOM 2232 C C . SER B 1 61 ? -17.281 6.949 -4.871 1 86.38 61 SER B C 1
ATOM 2234 O O . SER B 1 61 ? -17.609 7.77 -5.734 1 86.38 61 SER B O 1
ATOM 2236 N N . THR B 1 62 ? -17.922 5.852 -4.52 1 91.81 62 THR B N 1
ATOM 2237 C CA . THR B 1 62 ? -19.375 5.699 -4.633 1 91.81 62 THR B CA 1
ATOM 2238 C C . THR B 1 62 ? -20.016 5.641 -3.252 1 91.81 62 THR B C 1
ATOM 2240 O O . THR B 1 62 ? -19.328 5.523 -2.24 1 91.81 62 THR B O 1
ATOM 2243 N N . PRO B 1 63 ? -21.297 5.77 -3.145 1 93.06 63 PRO B N 1
ATOM 2244 C CA . PRO B 1 63 ? -21.953 5.816 -1.833 1 93.06 63 PRO B CA 1
ATOM 2245 C C . PRO B 1 63 ? -21.656 4.586 -0.982 1 93.06 63 PRO B C 1
ATOM 2247 O O . PRO B 1 63 ? -21.562 4.684 0.244 1 93.06 63 PRO B O 1
ATOM 2250 N N . GLU B 1 64 ? -21.453 3.482 -1.592 1 95.56 64 GLU B N 1
ATOM 2251 C CA . GLU B 1 64 ? -21.266 2.25 -0.834 1 95.56 64 GLU B CA 1
ATOM 2252 C C . GLU B 1 64 ? -19.875 2.209 -0.199 1 95.56 64 GLU B C 1
ATOM 2254 O O . GLU B 1 64 ? -19.625 1.417 0.712 1 95.56 64 GLU B O 1
ATOM 2259 N N . CYS B 1 65 ? -19 2.986 -0.683 1 96.94 65 CYS B N 1
ATOM 2260 C CA . CYS B 1 65 ? -17.625 2.953 -0.216 1 96.94 65 CYS B CA 1
ATOM 2261 C C . CYS B 1 65 ? -17.531 3.293 1.269 1 96.94 65 CYS B C 1
ATOM 2263 O O . CYS B 1 65 ? -16.734 2.707 2 1 96.94 65 CYS B O 1
ATOM 2265 N N . PHE B 1 66 ? -18.359 4.191 1.715 1 97.31 66 PHE B N 1
ATOM 2266 C CA . PHE B 1 66 ? -18.375 4.59 3.117 1 97.31 66 PHE B CA 1
ATOM 2267 C C . PHE B 1 66 ? -18.609 3.387 4.023 1 97.31 66 PHE B C 1
ATOM 2269 O O . PHE B 1 66 ? -17.812 3.129 4.938 1 97.31 66 PHE B O 1
ATOM 2276 N N . GLU B 1 67 ? -19.594 2.66 3.734 1 97.75 67 GLU B N 1
ATOM 2277 C CA . GLU B 1 67 ? -19.953 1.522 4.578 1 97.75 67 GLU B CA 1
ATOM 2278 C C . GLU B 1 67 ? -18.859 0.449 4.543 1 97.75 67 GLU B C 1
ATOM 2280 O O . GLU B 1 67 ? -18.562 -0.176 5.566 1 97.75 67 GLU B O 1
ATOM 2285 N N . ILE B 1 68 ? -18.312 0.244 3.414 1 98.06 68 ILE B N 1
ATOM 2286 C CA . ILE B 1 68 ? -17.25 -0.743 3.27 1 98.06 68 ILE B CA 1
ATOM 2287 C C . ILE B 1 68 ? -16.062 -0.344 4.133 1 98.06 68 ILE B C 1
ATOM 2289 O O . ILE B 1 68 ? -15.5 -1.173 4.855 1 98.06 68 ILE B O 1
ATOM 2293 N N . LEU B 1 69 ? -15.703 0.872 4.09 1 98.44 69 LEU B N 1
ATOM 2294 C CA . LEU B 1 69 ? -14.539 1.363 4.824 1 98.44 69 LEU B CA 1
ATOM 2295 C C . LEU B 1 69 ? -14.789 1.318 6.328 1 98.44 69 LEU B C 1
ATOM 2297 O O . LEU B 1 69 ? -13.883 1.001 7.102 1 98.44 69 LEU B O 1
ATOM 2301 N N . VAL B 1 70 ? -16 1.611 6.746 1 98.56 70 VAL B N 1
ATOM 2302 C CA . VAL B 1 70 ? -16.328 1.536 8.164 1 98.56 70 VAL B CA 1
ATOM 2303 C C . VAL B 1 70 ? -16.234 0.09 8.648 1 98.56 70 VAL B C 1
ATOM 2305 O O . VAL B 1 70 ? -15.688 -0.174 9.719 1 98.56 70 VAL B O 1
ATOM 2308 N N . GLN B 1 71 ? -16.719 -0.779 7.832 1 98.25 71 GLN B N 1
ATOM 2309 C CA . GLN B 1 71 ? -16.641 -2.191 8.188 1 98.25 71 GLN B CA 1
ATOM 2310 C C . GLN B 1 71 ? -15.188 -2.65 8.32 1 98.25 71 GLN B C 1
ATOM 2312 O O . GLN B 1 71 ? -14.844 -3.381 9.25 1 98.25 71 GLN B O 1
ATOM 2317 N N . LEU B 1 72 ? -14.367 -2.264 7.391 1 98.19 72 LEU B N 1
ATOM 2318 C CA . LEU B 1 72 ? -12.953 -2.605 7.449 1 98.19 72 LEU B CA 1
ATOM 2319 C C . LEU B 1 72 ? -12.305 -2.031 8.703 1 98.19 72 LEU B C 1
ATOM 2321 O O . LEU B 1 72 ? -11.539 -2.717 9.383 1 98.19 72 LEU B O 1
ATOM 2325 N N . LEU B 1 73 ? -12.617 -0.836 9.055 1 98.5 73 LEU B N 1
ATOM 2326 C CA . LEU B 1 73 ? -12.062 -0.171 10.227 1 98.5 73 LEU B CA 1
ATOM 2327 C C . LEU B 1 73 ? -12.438 -0.914 11.5 1 98.5 73 LEU B C 1
ATOM 2329 O O . LEU B 1 73 ? -11.625 -1.014 12.43 1 98.5 73 LEU B O 1
ATOM 2333 N N . GLU B 1 74 ? -13.57 -1.483 11.5 1 97.5 74 GLU B N 1
ATOM 2334 C CA . GLU B 1 74 ? -14.102 -2.031 12.742 1 97.5 74 GLU B CA 1
ATOM 2335 C C . GLU B 1 74 ? -13.781 -3.516 12.883 1 97.5 74 GLU B C 1
ATOM 2337 O O . GLU B 1 74 ? -13.656 -4.031 13.992 1 97.5 74 GLU B O 1
ATOM 2342 N N . SER B 1 75 ? -13.57 -4.195 11.727 1 96.25 75 SER B N 1
ATOM 2343 C CA . SER B 1 75 ? -13.586 -5.648 11.844 1 96.25 75 SER B CA 1
ATOM 2344 C C . SER B 1 75 ? -12.328 -6.266 11.242 1 96.25 75 SER B C 1
ATOM 2346 O O . SER B 1 75 ? -12.016 -7.43 11.5 1 96.25 75 SER B O 1
ATOM 2348 N N . GLU B 1 76 ? -11.609 -5.527 10.484 1 96.5 76 GLU B N 1
ATOM 2349 C CA . GLU B 1 76 ? -10.422 -6.07 9.836 1 96.5 76 GLU B CA 1
ATOM 2350 C C . GLU B 1 76 ? -9.391 -6.523 10.867 1 96.5 76 GLU B C 1
ATOM 2352 O O . GLU B 1 76 ? -9.016 -5.758 11.758 1 96.5 76 GLU B O 1
ATOM 2357 N N . PRO B 1 77 ? -8.953 -7.766 10.805 1 94.5 77 PRO B N 1
ATOM 2358 C CA . PRO B 1 77 ? -7.969 -8.258 11.773 1 94.5 77 PRO B CA 1
ATOM 2359 C C . PRO B 1 77 ? -6.594 -7.613 11.602 1 94.5 77 PRO B C 1
ATOM 2361 O O . PRO B 1 77 ? -5.867 -7.434 12.578 1 94.5 77 PRO B O 1
ATOM 2364 N N . ASP B 1 78 ? -6.219 -7.328 10.445 1 93.62 78 ASP B N 1
ATOM 2365 C CA . ASP B 1 78 ? -4.906 -6.738 10.203 1 93.62 78 ASP B CA 1
ATOM 2366 C C . ASP B 1 78 ? -4.895 -5.254 10.562 1 93.62 78 ASP B C 1
ATOM 2368 O O . ASP B 1 78 ? -5.637 -4.461 9.977 1 93.62 78 ASP B O 1
ATOM 2372 N N . TYR B 1 79 ? -4.039 -4.879 11.422 1 94.56 79 TYR B N 1
ATOM 2373 C CA . TYR B 1 79 ? -4.039 -3.504 11.914 1 94.56 79 TYR B CA 1
ATOM 2374 C C . TYR B 1 79 ? -3.623 -2.531 10.82 1 94.56 79 TYR B C 1
ATOM 2376 O O . TYR B 1 79 ? -4.055 -1.375 10.805 1 94.56 79 TYR B O 1
ATOM 2384 N N . GLY B 1 80 ? -2.754 -2.941 9.891 1 94.69 80 GLY B N 1
ATOM 2385 C CA . GLY B 1 80 ? -2.361 -2.094 8.773 1 94.69 80 GLY B CA 1
ATOM 2386 C C . GLY B 1 80 ? -3.518 -1.741 7.859 1 94.69 80 GLY B C 1
ATOM 2387 O O . GLY B 1 80 ? -3.67 -0.585 7.457 1 94.69 80 GLY B O 1
ATOM 2388 N N . ILE B 1 81 ? -4.34 -2.701 7.59 1 96.69 81 ILE B N 1
ATOM 2389 C CA . ILE B 1 81 ? -5.5 -2.48 6.734 1 96.69 81 ILE B CA 1
ATOM 2390 C C . ILE B 1 81 ? -6.531 -1.632 7.473 1 96.69 81 ILE B C 1
ATOM 2392 O O . ILE B 1 81 ? -7.199 -0.789 6.867 1 96.69 81 ILE B O 1
ATOM 2396 N N . ARG B 1 82 ? -6.68 -1.876 8.805 1 97.75 82 ARG B N 1
ATOM 2397 C CA . ARG B 1 82 ? -7.551 -1.013 9.594 1 97.75 82 ARG B CA 1
ATOM 2398 C C . ARG B 1 82 ? -7.086 0.438 9.531 1 97.75 82 ARG B C 1
ATOM 2400 O O . ARG B 1 82 ? -7.898 1.35 9.359 1 97.75 82 ARG B O 1
ATOM 2407 N N . ALA B 1 83 ? -5.777 0.592 9.656 1 97.19 83 ALA B N 1
ATOM 2408 C CA . ALA B 1 83 ? -5.215 1.938 9.57 1 97.19 83 ALA B CA 1
ATOM 2409 C C . ALA B 1 83 ? -5.48 2.551 8.195 1 97.19 83 ALA B C 1
ATOM 2411 O O . ALA B 1 83 ? -5.836 3.727 8.094 1 97.19 83 ALA B O 1
ATOM 2412 N N . ASP B 1 84 ? -5.332 1.756 7.16 1 97.56 84 ASP B N 1
ATOM 2413 C CA . ASP B 1 84 ? -5.621 2.219 5.805 1 97.56 84 ASP B CA 1
ATOM 2414 C C . ASP B 1 84 ? -7.082 2.652 5.676 1 97.56 84 ASP B C 1
ATOM 2416 O O . ASP B 1 84 ? -7.383 3.648 5.016 1 97.56 84 ASP B O 1
ATOM 2420 N N . ALA B 1 85 ? -7.918 1.858 6.285 1 98.38 85 ALA B N 1
ATOM 2421 C CA . ALA B 1 85 ? -9.344 2.172 6.23 1 98.38 85 ALA B CA 1
ATOM 2422 C C . ALA B 1 85 ? -9.641 3.508 6.906 1 98.38 85 ALA B C 1
ATOM 2424 O O . ALA B 1 85 ? -10.438 4.305 6.402 1 98.38 85 ALA B O 1
ATOM 2425 N N . ALA B 1 86 ? -9.016 3.738 8.039 1 98.31 86 ALA B N 1
ATOM 2426 C CA . ALA B 1 86 ? -9.156 5.031 8.703 1 98.31 86 ALA B CA 1
ATOM 2427 C C . ALA B 1 86 ? -8.734 6.168 7.777 1 98.31 86 ALA B C 1
ATOM 2429 O O . ALA B 1 86 ? -9.469 7.141 7.602 1 98.31 86 ALA B O 1
ATOM 2430 N N . GLY B 1 87 ? -7.551 6.031 7.219 1 97.06 87 GLY B N 1
ATOM 2431 C CA . GLY B 1 87 ? -7.074 7.039 6.285 1 97.06 87 GLY B CA 1
ATOM 2432 C C . GLY B 1 87 ? -8.031 7.285 5.137 1 97.06 87 GLY B C 1
ATOM 2433 O O . GLY B 1 87 ? -8.328 8.438 4.805 1 97.06 87 GLY B O 1
ATOM 2434 N N . ALA B 1 88 ? -8.523 6.211 4.559 1 97.5 88 ALA B N 1
ATOM 2435 C CA . ALA B 1 88 ? -9.43 6.305 3.418 1 97.5 88 ALA B CA 1
ATOM 2436 C C . ALA B 1 88 ? -10.719 7.023 3.801 1 97.5 88 ALA B C 1
ATOM 2438 O O . ALA B 1 88 ? -11.266 7.801 3.012 1 97.5 88 ALA B O 1
ATOM 2439 N N . LEU B 1 89 ? -11.219 6.762 4.969 1 97.88 89 LEU B N 1
ATOM 2440 C CA . LEU B 1 89 ? -12.398 7.473 5.457 1 97.88 89 LEU B CA 1
ATOM 2441 C C . LEU B 1 89 ? -12.148 8.977 5.516 1 97.88 89 LEU B C 1
ATOM 2443 O O . LEU B 1 89 ? -13.039 9.773 5.227 1 97.88 89 LEU B O 1
ATOM 2447 N N . GLY B 1 90 ? -10.969 9.305 5.84 1 96.19 90 GLY B N 1
ATOM 2448 C CA . GLY B 1 90 ? -10.602 10.711 5.848 1 96.19 90 GLY B CA 1
ATOM 2449 C C . GLY B 1 90 ? -10.578 11.336 4.465 1 96.19 90 GLY B C 1
ATOM 2450 O O . GLY B 1 90 ? -10.93 12.508 4.297 1 96.19 90 GLY B O 1
ATOM 2451 N N . TYR B 1 91 ? -10.219 10.547 3.516 1 94.12 91 TYR B N 1
ATOM 2452 C CA . TYR B 1 91 ? -10.117 11.039 2.148 1 94.12 91 TYR B CA 1
ATOM 2453 C C . TYR B 1 91 ? -11.492 11.258 1.538 1 94.12 91 TYR B C 1
ATOM 2455 O O . TYR B 1 91 ? -11.648 12.062 0.612 1 94.12 91 TYR B O 1
ATOM 2463 N N . LEU B 1 92 ? -12.484 10.609 2.023 1 93.12 92 LEU B N 1
ATOM 2464 C CA . LEU B 1 92 ? -13.844 10.734 1.504 1 93.12 92 LEU B CA 1
ATOM 2465 C C . LEU B 1 92 ? -14.414 12.117 1.803 1 93.12 92 LEU B C 1
ATOM 2467 O O . LEU B 1 92 ? -15.383 12.547 1.175 1 93.12 92 LEU B O 1
ATOM 2471 N N . GLU B 1 93 ? -13.891 12.75 2.793 1 90.12 93 GLU B N 1
ATOM 2472 C CA . GLU B 1 93 ? -14.422 14.023 3.262 1 90.12 93 GLU B CA 1
ATOM 2473 C C . GLU B 1 93 ? -15.914 13.922 3.557 1 90.12 93 GLU B C 1
ATOM 2475 O O . GLU B 1 93 ? -16.688 14.789 3.156 1 90.12 93 GLU B O 1
ATOM 2480 N N . ASP B 1 94 ? -16.328 12.797 4.047 1 93.69 94 ASP B N 1
ATOM 2481 C CA . ASP B 1 94 ? -17.688 12.516 4.496 1 93.69 94 ASP B CA 1
ATOM 2482 C C . ASP B 1 94 ? -17.812 12.664 6.012 1 93.69 94 ASP B C 1
ATOM 2484 O O . ASP B 1 94 ? -17.188 11.906 6.766 1 93.69 94 ASP B O 1
ATOM 2488 N N . GLY B 1 95 ? -18.641 13.586 6.496 1 94.44 95 GLY B N 1
ATOM 2489 C CA . GLY B 1 95 ? -18.797 13.891 7.91 1 94.44 95 GLY B CA 1
ATOM 2490 C C . GLY B 1 95 ? -19.281 12.711 8.727 1 94.44 95 GLY B C 1
ATOM 2491 O O . GLY B 1 95 ? -19.078 12.664 9.945 1 94.44 95 GLY B O 1
ATOM 2492 N N . ARG B 1 96 ? -19.922 11.641 8.164 1 97 96 ARG B N 1
ATOM 2493 C CA . ARG B 1 96 ? -20.375 10.445 8.852 1 97 96 ARG B CA 1
ATOM 2494 C C . ARG B 1 96 ? -19.219 9.672 9.453 1 97 96 ARG B C 1
ATOM 2496 O O . ARG B 1 96 ? -19.406 8.859 10.367 1 97 96 ARG B O 1
ATOM 2503 N N . ALA B 1 97 ? -18 9.945 8.914 1 97.88 97 ALA B N 1
ATOM 2504 C CA . ALA B 1 97 ? -16.828 9.188 9.336 1 97.88 97 ALA B CA 1
ATOM 2505 C C . ALA B 1 97 ? -16.359 9.617 10.719 1 97.88 97 ALA B C 1
ATOM 2507 O O . ALA B 1 97 ? -15.547 8.938 11.344 1 97.88 97 ALA B O 1
ATOM 2508 N N . PHE B 1 98 ? -16.906 10.703 11.219 1 98.06 98 PHE B N 1
ATOM 2509 C CA . PHE B 1 98 ? -16.438 11.273 12.484 1 98.06 98 PHE B CA 1
ATOM 2510 C C . PHE B 1 98 ? -16.547 10.25 13.609 1 98.06 98 PHE B C 1
ATOM 2512 O O . PHE B 1 98 ? -15.547 9.922 14.25 1 98.06 98 PHE B O 1
ATOM 2519 N N . GLU B 1 99 ? -17.672 9.703 13.766 1 98.38 99 GLU B N 1
ATOM 2520 C CA . GLU B 1 99 ? -17.906 8.836 14.914 1 98.38 99 GLU B CA 1
ATOM 2521 C C . GLU B 1 99 ? -17.078 7.559 14.812 1 98.38 99 GLU B C 1
ATOM 2523 O O . GLU B 1 99 ? -16.406 7.164 15.773 1 98.38 99 GLU B O 1
ATOM 2528 N N . PRO B 1 100 ? -17.078 6.902 13.641 1 98.62 100 PRO B N 1
ATOM 2529 C CA . PRO B 1 100 ? -16.234 5.719 13.523 1 98.62 100 PRO B CA 1
ATOM 2530 C C . PRO B 1 100 ? -14.758 6.023 13.766 1 98.62 100 PRO B C 1
ATOM 2532 O O . PRO B 1 100 ? -14.047 5.223 14.383 1 98.62 100 PRO B O 1
ATOM 2535 N N . LEU B 1 101 ? -14.344 7.113 13.359 1 98.62 101 LEU B N 1
ATOM 2536 C CA . LEU B 1 101 ? -12.938 7.484 13.523 1 98.62 101 LEU B CA 1
ATOM 2537 C C . LEU B 1 101 ? -12.633 7.805 14.984 1 98.62 101 LEU B C 1
ATOM 2539 O O . LEU B 1 101 ? -11.57 7.441 15.492 1 98.62 101 LEU B O 1
ATOM 2543 N N . VAL B 1 102 ? -13.531 8.453 15.672 1 98.62 102 VAL B N 1
ATOM 2544 C CA . VAL B 1 102 ? -13.352 8.75 17.094 1 98.62 102 VAL B CA 1
ATOM 2545 C C . VAL B 1 102 ? -13.281 7.449 17.891 1 98.62 102 VAL B C 1
ATOM 2547 O O . VAL B 1 102 ? -12.414 7.289 18.75 1 98.62 102 VAL B O 1
ATOM 2550 N N . ARG B 1 103 ? -14.156 6.578 17.516 1 98.44 103 ARG B N 1
ATOM 2551 C CA . ARG B 1 103 ? -14.148 5.285 18.203 1 98.44 103 ARG B CA 1
ATOM 2552 C C . ARG B 1 103 ? -12.82 4.559 17.984 1 98.44 103 ARG B C 1
ATOM 2554 O O . ARG B 1 103 ? -12.242 4.016 18.922 1 98.44 103 ARG B O 1
ATOM 2561 N N . ALA B 1 104 ? -12.359 4.523 16.766 1 98.44 104 ALA B N 1
ATOM 2562 C CA . ALA B 1 104 ? -11.086 3.875 16.469 1 98.44 104 ALA B CA 1
ATOM 2563 C C . ALA B 1 104 ? -9.945 4.52 17.234 1 98.44 104 ALA B C 1
ATOM 2565 O O . ALA B 1 104 ? -9.07 3.824 17.766 1 98.44 104 ALA B O 1
ATOM 2566 N N . PHE B 1 105 ? -9.945 5.82 17.359 1 98 105 PHE B N 1
ATOM 2567 C CA . PHE B 1 105 ? -8.883 6.551 18.047 1 98 105 PHE B CA 1
ATOM 2568 C C . PHE B 1 105 ? -8.805 6.137 19.516 1 98 105 PHE B C 1
ATOM 2570 O O . PHE B 1 105 ? -7.711 5.902 20.031 1 98 105 PHE B O 1
ATOM 2577 N N . TYR B 1 106 ? -9.945 6.008 20.141 1 97.19 106 TYR B N 1
ATOM 2578 C CA . TYR B 1 106 ? -9.953 5.773 21.578 1 97.19 106 TYR B CA 1
ATOM 2579 C C . TYR B 1 106 ? -9.898 4.281 21.891 1 97.19 106 TYR B C 1
ATOM 2581 O O . TYR B 1 106 ? -9.367 3.879 22.922 1 97.19 106 TYR B O 1
ATOM 2589 N N . GLU B 1 107 ? -10.344 3.438 20.969 1 97.5 107 GLU B N 1
ATOM 2590 C CA . GLU B 1 107 ? -10.625 2.062 21.375 1 97.5 107 GLU B CA 1
ATOM 2591 C C . GLU B 1 107 ? -9.672 1.083 20.688 1 97.5 107 GLU B C 1
ATOM 2593 O O . GLU B 1 107 ? -9.477 -0.035 21.172 1 97.5 107 GLU B O 1
ATOM 2598 N N . ASP B 1 108 ? -9.125 1.468 19.578 1 97.31 108 ASP B N 1
ATOM 2599 C CA . ASP B 1 108 ? -8.305 0.479 18.891 1 97.31 108 ASP B CA 1
ATOM 2600 C C . ASP B 1 108 ? -7.043 0.161 19.688 1 97.31 108 ASP B C 1
ATOM 2602 O O . ASP B 1 108 ? -6.457 1.049 20.312 1 97.31 108 ASP B O 1
ATOM 2606 N N . THR B 1 109 ? -6.621 -1.073 19.578 1 94.94 109 THR B N 1
ATOM 2607 C CA . THR B 1 109 ? -5.484 -1.525 20.375 1 94.94 109 THR B CA 1
ATOM 2608 C C . THR B 1 109 ? -4.168 -1.201 19.672 1 94.94 109 THR B C 1
ATOM 2610 O O . THR B 1 109 ? -3.107 -1.199 20.312 1 94.94 109 THR B O 1
ATOM 2613 N N . ASP B 1 110 ? -4.211 -0.92 18.484 1 94.75 110 ASP B N 1
ATOM 2614 C CA . ASP B 1 110 ? -2.982 -0.674 17.734 1 94.75 110 ASP B CA 1
ATOM 2615 C C . ASP B 1 110 ? -2.756 0.822 17.531 1 94.75 110 ASP B C 1
ATOM 2617 O O . ASP B 1 110 ? -3.637 1.526 17.031 1 94.75 110 ASP B O 1
ATOM 2621 N N . TRP B 1 111 ? -1.516 1.213 17.844 1 92.69 111 TRP B N 1
ATOM 2622 C CA . TRP B 1 111 ? -1.212 2.641 17.812 1 92.69 111 TRP B CA 1
ATOM 2623 C C . TRP B 1 111 ? -1.294 3.18 16.391 1 92.69 111 TRP B C 1
ATOM 2625 O O . TRP B 1 111 ? -1.655 4.34 16.172 1 92.69 111 TRP B O 1
ATOM 2635 N N . LEU B 1 112 ? -0.922 2.434 15.438 1 93.25 112 LEU B N 1
ATOM 2636 C CA . LEU B 1 112 ? -0.946 2.873 14.047 1 93.25 112 LEU B CA 1
ATOM 2637 C C . LEU B 1 112 ? -2.369 3.201 13.602 1 93.25 112 LEU B C 1
ATOM 2639 O O . LEU B 1 112 ? -2.582 4.137 12.828 1 93.25 112 LEU B O 1
ATOM 2643 N N . VAL B 1 113 ? -3.34 2.408 14.039 1 96.75 113 VAL B N 1
ATOM 2644 C CA . VAL B 1 113 ? -4.742 2.662 13.719 1 96.75 113 VAL B CA 1
ATOM 2645 C C . VAL B 1 113 ? -5.203 3.949 14.398 1 96.75 113 VAL B C 1
ATOM 2647 O O . VAL B 1 113 ? -5.875 4.777 13.781 1 96.75 113 VAL B O 1
ATOM 2650 N N . ARG B 1 114 ? -4.836 4.07 15.648 1 96.75 114 ARG B N 1
ATOM 2651 C CA . ARG B 1 114 ? -5.176 5.285 16.375 1 96.75 114 ARG B CA 1
ATOM 2652 C C . ARG B 1 114 ? -4.559 6.516 15.727 1 96.75 114 ARG B C 1
ATOM 2654 O O . ARG B 1 114 ? -5.215 7.551 15.602 1 96.75 114 ARG B O 1
ATOM 2661 N N . PHE B 1 115 ? -3.357 6.371 15.32 1 95.69 115 PHE B N 1
ATOM 2662 C CA . PHE B 1 115 ? -2.666 7.438 14.609 1 95.69 115 PHE B CA 1
ATOM 2663 C C . PHE B 1 115 ? -3.4 7.797 13.32 1 95.69 115 PHE B C 1
ATOM 2665 O O . PHE B 1 115 ? -3.666 8.969 13.055 1 95.69 115 PHE B O 1
ATOM 2672 N N . SER B 1 116 ? -3.713 6.805 12.531 1 96.69 116 SER B N 1
ATOM 2673 C CA . SER B 1 116 ? -4.398 7.031 11.258 1 96.69 116 SER B CA 1
ATOM 2674 C C . SER B 1 116 ? -5.77 7.66 11.477 1 96.69 116 SER B C 1
ATOM 2676 O O . SER B 1 116 ? -6.203 8.5 10.68 1 96.69 116 SER B O 1
ATOM 2678 N N . ALA B 1 117 ? -6.414 7.238 12.531 1 97.88 117 ALA B N 1
ATOM 2679 C CA . ALA B 1 117 ? -7.711 7.82 12.867 1 97.88 117 ALA B CA 1
ATOM 2680 C C . ALA B 1 117 ? -7.578 9.305 13.188 1 97.88 117 ALA B C 1
ATOM 2682 O O . ALA B 1 117 ? -8.383 10.125 12.742 1 97.88 117 ALA B O 1
ATOM 2683 N N . ALA B 1 118 ? -6.57 9.648 13.914 1 96.94 118 ALA B N 1
ATOM 2684 C CA . ALA B 1 118 ? -6.336 11.047 14.266 1 96.94 118 ALA B CA 1
ATOM 2685 C C . ALA B 1 118 ? -6.098 11.891 13.016 1 96.94 118 ALA B C 1
ATOM 2687 O O . ALA B 1 118 ? -6.699 12.953 12.852 1 96.94 118 ALA B O 1
ATOM 2688 N N . VAL B 1 119 ? -5.238 11.398 12.164 1 95.75 119 VAL B N 1
ATOM 2689 C CA . VAL B 1 119 ? -4.938 12.109 10.922 1 95.75 119 VAL B CA 1
ATOM 2690 C C . VAL B 1 119 ? -6.207 12.242 10.078 1 95.75 119 VAL B C 1
ATOM 2692 O O . VAL B 1 119 ? -6.484 13.32 9.539 1 95.75 119 VAL B O 1
ATOM 2695 N N . ALA B 1 120 ? -6.957 11.18 10.031 1 97.19 120 ALA B N 1
ATOM 2696 C CA . ALA B 1 120 ? -8.195 11.188 9.266 1 97.19 120 ALA B CA 1
ATOM 2697 C C . ALA B 1 120 ? -9.188 12.211 9.82 1 97.19 120 ALA B C 1
ATOM 2699 O O . ALA B 1 120 ? -9.891 12.883 9.062 1 97.19 120 ALA B O 1
ATOM 2700 N N . LEU B 1 121 ? -9.266 12.305 11.086 1 97.62 121 LEU B N 1
ATOM 2701 C CA . LEU B 1 121 ? -10.133 13.297 11.719 1 97.62 121 LEU B CA 1
ATOM 2702 C C . LEU B 1 121 ? -9.734 14.711 11.297 1 97.62 121 LEU B C 1
ATOM 2704 O O . LEU B 1 121 ? -10.594 15.562 11.094 1 97.62 121 LEU B O 1
ATOM 2708 N N . GLY B 1 122 ? -8.484 14.93 11.188 1 95.69 122 GLY B N 1
ATOM 2709 C CA . GLY B 1 122 ? -8.023 16.203 10.656 1 95.69 122 GLY B CA 1
ATOM 2710 C C . GLY B 1 122 ? -8.469 16.453 9.227 1 95.69 122 GLY B C 1
ATOM 2711 O O . GLY B 1 122 ? -8.898 17.562 8.891 1 95.69 122 GLY B O 1
ATOM 2712 N N . ASN B 1 123 ? -8.43 15.43 8.469 1 94.44 123 ASN B N 1
ATOM 2713 C CA . ASN B 1 123 ? -8.773 15.523 7.051 1 94.44 123 ASN B CA 1
ATOM 2714 C C . ASN B 1 123 ? -10.258 15.812 6.859 1 94.44 123 ASN B C 1
ATOM 2716 O O . ASN B 1 123 ? -10.656 16.391 5.848 1 94.44 123 ASN B O 1
ATOM 2720 N N . LEU B 1 124 ? -11.039 15.453 7.805 1 95 124 LEU B N 1
ATOM 2721 C CA . LEU B 1 124 ? -12.469 15.734 7.742 1 95 124 LEU B CA 1
ATOM 2722 C C . LEU B 1 124 ? -12.742 17.219 7.914 1 95 124 LEU B C 1
ATOM 2724 O O . LEU B 1 124 ? -13.82 17.703 7.566 1 95 124 LEU B O 1
ATOM 2728 N N . LYS B 1 125 ? -11.828 17.859 8.578 1 93.56 125 LYS B N 1
ATOM 2729 C CA . LYS B 1 125 ? -11.953 19.297 8.883 1 93.56 125 LYS B CA 1
ATOM 2730 C C . LYS B 1 125 ? -13.195 19.578 9.719 1 93.56 125 LYS B C 1
ATOM 2732 O O . LYS B 1 125 ? -13.867 20.594 9.523 1 93.56 125 LYS B O 1
ATOM 2737 N N . ASP B 1 126 ? -13.594 18.594 10.43 1 94.38 126 ASP B N 1
ATOM 2738 C CA . ASP B 1 126 ? -14.695 18.719 11.383 1 94.38 126 ASP B CA 1
ATOM 2739 C C . ASP B 1 126 ? -14.203 19.281 12.711 1 94.38 126 ASP B C 1
ATOM 2741 O O . ASP B 1 126 ? -13.383 18.672 13.398 1 94.38 126 ASP B O 1
ATOM 2745 N N . PRO B 1 127 ? -14.727 20.453 13.18 1 94.25 127 PRO B N 1
ATOM 2746 C CA . PRO B 1 127 ? -14.266 21.094 14.414 1 94.25 127 PRO B CA 1
ATOM 2747 C C . PRO B 1 127 ? -14.492 20.234 15.648 1 94.25 127 PRO B C 1
ATOM 2749 O O . PRO B 1 127 ? -13.805 20.391 16.656 1 94.25 127 PRO B O 1
ATOM 2752 N N . ARG B 1 128 ? -15.445 19.266 15.594 1 96.25 128 ARG B N 1
ATOM 2753 C CA . ARG B 1 128 ? -15.688 18.359 16.719 1 96.25 128 ARG B CA 1
ATOM 2754 C C . ARG B 1 128 ? -14.453 17.531 17.047 1 96.25 128 ARG B C 1
ATOM 2756 O O . ARG B 1 128 ? -14.305 17.047 18.156 1 96.25 128 ARG B O 1
ATOM 2763 N N . ALA B 1 129 ? -13.586 17.438 16.078 1 97.25 129 ALA B N 1
ATOM 2764 C CA . ALA B 1 129 ? -12.422 16.578 16.234 1 97.25 129 ALA B CA 1
ATOM 2765 C C . ALA B 1 129 ? -11.352 17.25 17.094 1 97.25 129 ALA B C 1
ATOM 2767 O O . ALA B 1 129 ? -10.414 16.594 17.562 1 97.25 129 ALA B O 1
ATOM 2768 N N . VAL B 1 130 ? -11.5 18.516 17.328 1 97.06 130 VAL B N 1
ATOM 2769 C CA . VAL B 1 130 ? -10.5 19.281 18.062 1 97.06 130 VAL B CA 1
ATOM 2770 C C . VAL B 1 130 ? -10.258 18.672 19.438 1 97.06 130 VAL B C 1
ATOM 2772 O O . VAL B 1 130 ? -9.109 18.484 19.844 1 97.06 130 VAL B O 1
ATOM 2775 N N . GLU B 1 131 ? -11.312 18.359 20.047 1 96.12 131 GLU B N 1
ATOM 2776 C CA . GLU B 1 131 ? -11.172 17.812 21.391 1 96.12 131 GLU B CA 1
ATOM 2777 C C . GLU B 1 131 ? -10.469 16.469 21.375 1 96.12 131 GLU B C 1
ATOM 2779 O O . GLU B 1 131 ? -9.648 16.172 22.25 1 96.12 131 GLU B O 1
ATOM 2784 N N . VAL B 1 132 ? -10.836 15.672 20.453 1 97.38 132 VAL B N 1
ATOM 2785 C CA . VAL B 1 132 ? -10.188 14.367 20.281 1 97.38 132 VAL B CA 1
ATOM 2786 C C . VAL B 1 132 ? -8.703 14.562 20.016 1 97.38 132 VAL B C 1
ATOM 2788 O O . VAL B 1 132 ? -7.859 13.891 20.609 1 97.38 132 VAL B O 1
ATOM 2791 N N . LEU B 1 133 ? -8.398 15.492 19.188 1 97.69 133 LEU B N 1
ATOM 2792 C CA . LEU B 1 133 ? -7.016 15.719 18.781 1 97.69 133 LEU B CA 1
ATOM 2793 C C . LEU B 1 133 ? -6.211 16.375 19.891 1 97.69 133 LEU B C 1
ATOM 2795 O O . LEU B 1 133 ? -5 16.156 20 1 97.69 133 LEU B O 1
ATOM 2799 N N . ARG B 1 134 ? -6.863 17.109 20.766 1 96.62 134 ARG B N 1
ATOM 2800 C CA . ARG B 1 134 ? -6.211 17.641 21.953 1 96.62 134 ARG B CA 1
ATOM 2801 C C . ARG B 1 134 ? -5.742 16.5 22.859 1 96.62 134 ARG B C 1
ATOM 2803 O O . ARG B 1 134 ? -4.66 16.578 23.453 1 96.62 134 ARG B O 1
ATOM 2810 N N . SER B 1 135 ? -6.562 15.562 22.953 1 96.25 135 SER B N 1
ATOM 2811 C CA . SER B 1 135 ? -6.18 14.398 23.75 1 96.25 135 SER B CA 1
ATOM 2812 C C . SER B 1 135 ? -4.984 13.68 23.125 1 96.25 135 SER B C 1
ATOM 2814 O O . SER B 1 135 ? -4.152 13.125 23.844 1 96.25 135 SER B O 1
ATOM 2816 N N . ALA B 1 136 ? -4.887 13.672 21.828 1 96.69 136 ALA B N 1
ATOM 2817 C CA . ALA B 1 136 ? -3.779 13.039 21.109 1 96.69 136 ALA B CA 1
ATOM 2818 C C . ALA B 1 136 ? -2.463 13.758 21.391 1 96.69 136 ALA B C 1
ATOM 2820 O O . ALA B 1 136 ? -1.391 13.148 21.328 1 96.69 136 ALA B O 1
ATOM 2821 N N . LEU B 1 137 ? -2.504 15.039 21.766 1 96.19 137 LEU B N 1
ATOM 2822 C CA . LEU B 1 137 ? -1.318 15.836 22.047 1 96.19 137 LEU B CA 1
ATOM 2823 C C . LEU B 1 137 ? -0.67 15.391 23.359 1 96.19 137 LEU B C 1
ATOM 2825 O O . LEU B 1 137 ? 0.467 15.766 23.641 1 96.19 137 LEU B O 1
ATOM 2829 N N . LYS B 1 138 ? -1.309 14.586 24.078 1 93.44 138 LYS B N 1
ATOM 2830 C CA . LYS B 1 138 ? -0.786 14.109 25.359 1 93.44 138 LYS B CA 1
ATOM 2831 C C . LYS B 1 138 ? -0.041 12.789 25.172 1 93.44 138 LYS B C 1
ATOM 2833 O O . LYS B 1 138 ? 0.525 12.258 26.141 1 93.44 138 LYS B O 1
ATOM 2838 N N . SER B 1 139 ? -0.01 12.312 24.016 1 92.38 139 SER B N 1
ATOM 2839 C CA . SER B 1 139 ? 0.642 11.039 23.719 1 92.38 139 SER B CA 1
ATOM 2840 C C . SER B 1 139 ? 2.15 11.125 23.922 1 92.38 139 SER B C 1
ATOM 2842 O O . SER B 1 139 ? 2.732 12.211 23.812 1 92.38 139 SER B O 1
ATOM 2844 N N . GLN B 1 140 ? 2.771 9.992 24.203 1 88.12 140 GLN B N 1
ATOM 2845 C CA . GLN B 1 140 ? 4.223 9.922 24.344 1 88.12 140 GLN B CA 1
ATOM 2846 C C . GLN B 1 140 ? 4.883 9.539 23.016 1 88.12 140 GLN B C 1
ATOM 2848 O O . GLN B 1 140 ? 6.098 9.664 22.859 1 88.12 140 GLN B O 1
ATOM 2853 N N . GLU B 1 141 ? 4.102 9.203 22.125 1 88.44 141 GLU B N 1
ATOM 2854 C CA . GLU B 1 141 ? 4.633 8.805 20.828 1 88.44 141 GLU B CA 1
ATOM 2855 C C . GLU B 1 141 ? 4.797 10.008 19.906 1 88.44 141 GLU B C 1
ATOM 2857 O O . GLU B 1 141 ? 3.814 10.664 19.547 1 88.44 141 GLU B O 1
ATOM 2862 N N . VAL B 1 142 ? 6.012 10.18 19.438 1 89.31 142 VAL B N 1
ATOM 2863 C CA . VAL B 1 142 ? 6.344 11.352 18.641 1 89.31 142 VAL B CA 1
ATOM 2864 C C . VAL B 1 142 ? 5.52 11.359 17.359 1 89.31 142 VAL B C 1
ATOM 2866 O O . VAL B 1 142 ? 5.035 12.406 16.922 1 89.31 142 VAL B O 1
ATOM 2869 N N . VAL B 1 143 ? 5.371 10.211 16.797 1 88.94 143 VAL B N 1
ATOM 2870 C CA . VAL B 1 143 ? 4.633 10.117 15.547 1 88.94 143 VAL B CA 1
ATOM 2871 C C . VAL B 1 143 ? 3.178 10.523 15.773 1 88.94 143 VAL B C 1
ATOM 2873 O O . VAL B 1 143 ? 2.562 11.148 14.906 1 88.94 143 VAL B O 1
ATOM 2876 N N . MET B 1 144 ? 2.605 10.211 16.906 1 93.56 144 MET B N 1
ATOM 2877 C CA . MET B 1 144 ? 1.245 10.617 17.234 1 93.56 144 MET B CA 1
ATOM 2878 C C . MET B 1 144 ? 1.156 12.133 17.406 1 93.56 144 MET B C 1
ATOM 2880 O O . MET B 1 144 ? 0.219 12.758 16.906 1 93.56 144 MET B O 1
ATOM 2884 N N . LEU B 1 145 ? 2.146 12.648 18.047 1 94.5 145 LEU B N 1
ATOM 2885 C CA . LEU B 1 145 ? 2.18 14.094 18.234 1 94.5 145 LEU B CA 1
ATOM 2886 C C . LEU B 1 145 ? 2.238 14.812 16.891 1 94.5 145 LEU B C 1
ATOM 2888 O O . LEU B 1 145 ? 1.499 15.781 16.672 1 94.5 145 LEU B O 1
ATOM 2892 N N . GLN B 1 146 ? 3.018 14.336 16.016 1 92.75 146 GLN B N 1
ATOM 2893 C CA . GLN B 1 146 ? 3.135 14.914 14.68 1 92.75 146 GLN B CA 1
ATOM 2894 C C . GLN B 1 146 ? 1.801 14.867 13.945 1 92.75 146 GLN B C 1
ATOM 2896 O O . GLN B 1 146 ? 1.377 15.859 13.352 1 92.75 146 GLN B O 1
ATOM 2901 N N . GLY B 1 147 ? 1.229 13.688 14.062 1 93.31 147 GLY B N 1
ATOM 2902 C CA . GLY B 1 147 ? -0.062 13.523 13.414 1 93.31 147 GLY B CA 1
ATOM 2903 C C . GLY B 1 147 ? -1.133 14.445 13.977 1 93.31 147 GLY B C 1
ATOM 2904 O O . GLY B 1 147 ? -1.913 15.031 13.219 1 93.31 147 GLY B O 1
ATOM 2905 N N . ALA B 1 148 ? -1.142 14.547 15.266 1 96.25 148 ALA B N 1
ATOM 2906 C CA . ALA B 1 148 ? -2.139 15.383 15.93 1 96.25 148 ALA B CA 1
ATOM 2907 C C . ALA B 1 148 ? -1.95 16.844 15.57 1 96.25 148 ALA B C 1
ATOM 2909 O O . ALA B 1 148 ? -2.92 17.547 15.273 1 96.25 148 ALA B O 1
ATOM 2910 N N . ILE B 1 149 ? -0.697 17.281 15.586 1 95.94 149 ILE B N 1
ATOM 2911 C CA . ILE B 1 149 ? -0.386 18.672 15.242 1 95.94 149 ILE B CA 1
ATOM 2912 C C . ILE B 1 149 ? -0.798 18.953 13.805 1 95.94 149 ILE B C 1
ATOM 2914 O O . ILE B 1 149 ? -1.463 19.953 13.523 1 95.94 149 ILE B O 1
ATOM 2918 N N . ALA B 1 150 ? -0.423 18.062 12.938 1 94.12 150 ALA B N 1
ATOM 2919 C CA . ALA B 1 150 ? -0.795 18.219 11.539 1 94.12 150 ALA B CA 1
ATOM 2920 C C . ALA B 1 150 ? -2.311 18.25 11.367 1 94.12 150 ALA B C 1
ATOM 2922 O O . ALA B 1 150 ? -2.844 19.078 10.625 1 94.12 150 ALA B O 1
ATOM 2923 N N . ALA B 1 151 ? -2.969 17.328 12.016 1 95.69 151 ALA B N 1
ATOM 2924 C CA . ALA B 1 151 ? -4.422 17.234 11.938 1 95.69 151 ALA B CA 1
ATOM 2925 C C . ALA B 1 151 ? -5.086 18.516 12.438 1 95.69 151 ALA B C 1
ATOM 2927 O O . ALA B 1 151 ? -6.023 19.016 11.812 1 95.69 151 ALA B O 1
ATOM 2928 N N . LEU B 1 152 ? -4.652 19.062 13.508 1 96.38 152 LEU B N 1
ATOM 2929 C CA . LEU B 1 152 ? -5.191 20.312 14.047 1 96.38 152 LEU B CA 1
ATOM 2930 C C . LEU B 1 152 ? -4.977 21.453 13.062 1 96.38 152 LEU B C 1
ATOM 2932 O O . LEU B 1 152 ? -5.863 22.297 12.891 1 96.38 152 LEU B O 1
ATOM 2936 N N . GLY B 1 153 ? -3.811 21.453 12.5 1 94.62 153 GLY B N 1
ATOM 2937 C CA . GLY B 1 153 ? -3.564 22.438 11.461 1 94.62 153 GLY B CA 1
ATOM 2938 C C . GLY B 1 153 ? -4.535 22.344 10.305 1 94.62 153 GLY B C 1
ATOM 2939 O O . GLY B 1 153 ? -4.977 23.375 9.773 1 94.62 153 GLY B O 1
ATOM 2940 N N . GLU B 1 154 ? -4.863 21.156 9.938 1 93.06 154 GLU B N 1
ATOM 2941 C CA . GLU B 1 154 ? -5.785 20.938 8.828 1 93.06 154 GLU B CA 1
ATOM 2942 C C . GLU B 1 154 ? -7.191 21.422 9.172 1 93.06 154 GLU B C 1
ATOM 2944 O O . GLU B 1 154 ? -7.914 21.906 8.305 1 93.06 154 GLU B O 1
ATOM 2949 N N . ILE B 1 155 ? -7.586 21.219 10.352 1 94.06 155 ILE B N 1
ATOM 2950 C CA . ILE B 1 155 ? -8.898 21.688 10.781 1 94.06 155 ILE B CA 1
ATOM 2951 C C . ILE B 1 155 ? -8.969 23.203 10.664 1 94.06 155 ILE B C 1
ATOM 2953 O O . ILE B 1 155 ? -10 23.75 10.266 1 94.06 155 ILE B O 1
ATOM 2957 N N . GLY B 1 156 ? -7.906 23.859 11.039 1 93.19 156 GLY B N 1
ATOM 2958 C CA . GLY B 1 156 ? -7.801 25.281 10.805 1 93.19 156 GLY B CA 1
ATOM 2959 C C . GLY B 1 156 ? -8.516 26.109 11.859 1 93.19 156 GLY B C 1
ATOM 2960 O O . GLY B 1 156 ? -8.836 27.281 11.617 1 93.19 156 GLY B O 1
ATOM 2961 N N . ASP B 1 157 ? -8.859 25.531 12.961 1 93.31 157 ASP B N 1
ATOM 2962 C CA . ASP B 1 157 ? -9.477 26.266 14.07 1 93.31 157 ASP B CA 1
ATOM 2963 C C . ASP B 1 157 ? -8.422 27.016 14.883 1 93.31 157 ASP B C 1
ATOM 2965 O O . ASP B 1 157 ? -7.602 26.391 15.562 1 93.31 157 ASP B O 1
ATOM 2969 N N . PRO B 1 158 ? -8.484 28.328 14.883 1 91.88 158 PRO B N 1
ATOM 2970 C CA . PRO B 1 158 ? -7.449 29.109 15.547 1 91.88 158 PRO B CA 1
ATOM 2971 C C . PRO B 1 158 ? -7.406 28.875 17.062 1 91.88 158 PRO B C 1
ATOM 2973 O O . PRO B 1 158 ? -6.398 29.188 17.703 1 91.88 158 PRO B O 1
ATOM 2976 N N . CYS B 1 159 ? -8.43 28.312 17.672 1 92.12 159 CYS B N 1
ATOM 2977 C CA . CYS B 1 159 ? -8.492 28.094 19.125 1 92.12 159 CYS B CA 1
ATOM 2978 C C . CYS B 1 159 ? -7.473 27.047 19.562 1 92.12 159 CYS B C 1
ATOM 2980 O O . CYS B 1 159 ? -7.148 26.953 20.75 1 92.12 159 CYS B O 1
ATOM 2982 N N . VAL B 1 160 ? -6.895 26.375 18.594 1 94.88 160 VAL B N 1
ATOM 2983 C CA . VAL B 1 160 ? -6.012 25.266 18.953 1 94.88 160 VAL B CA 1
ATOM 2984 C C . VAL B 1 160 ? -4.57 25.766 19.047 1 94.88 160 VAL B C 1
ATOM 2986 O O . VAL B 1 160 ? -3.666 25.016 19.422 1 94.88 160 VAL B O 1
ATOM 2989 N N . VAL B 1 161 ? -4.312 26.984 18.641 1 95.56 161 VAL B N 1
ATOM 2990 C CA . VAL B 1 161 ? -2.963 27.531 18.562 1 95.56 161 VAL B CA 1
ATOM 2991 C C . VAL B 1 161 ? -2.279 27.438 19.922 1 95.56 161 VAL B C 1
ATOM 2993 O O . VAL B 1 161 ? -1.123 27.016 20.016 1 95.56 161 VAL B O 1
ATOM 2996 N N . GLU B 1 162 ? -3.012 27.734 20.969 1 94.62 162 GLU B N 1
ATOM 2997 C CA . GLU B 1 162 ? -2.445 27.703 22.312 1 94.62 162 GLU B CA 1
ATOM 2998 C C . GLU B 1 162 ? -2.055 26.281 22.719 1 94.62 162 GLU B C 1
ATOM 3000 O O . GLU B 1 162 ? -1.12 26.094 23.5 1 94.62 162 GLU B O 1
ATOM 3005 N N . ASP B 1 163 ? -2.717 25.344 22.141 1 95.25 163 ASP B N 1
ATOM 3006 C CA . ASP B 1 163 ? -2.479 23.938 22.484 1 95.25 163 ASP B CA 1
ATOM 3007 C C . ASP B 1 163 ? -1.186 23.438 21.844 1 95.25 163 ASP B C 1
ATOM 3009 O O . ASP B 1 163 ? -0.532 22.547 22.391 1 95.25 163 ASP B O 1
ATOM 3013 N N . ILE B 1 164 ? -0.821 24.062 20.703 1 97.06 164 ILE B N 1
ATOM 3014 C CA . ILE B 1 164 ? 0.287 23.453 19.969 1 97.06 164 ILE B CA 1
ATOM 3015 C C . ILE B 1 164 ? 1.511 24.359 20.031 1 97.06 164 ILE B C 1
ATOM 3017 O O . ILE B 1 164 ? 2.623 23.938 19.703 1 97.06 164 ILE B O 1
ATOM 3021 N N . LEU B 1 165 ? 1.44 25.516 20.594 1 96.25 165 LEU B N 1
ATOM 3022 C CA . LEU B 1 165 ? 2.523 26.5 20.672 1 96.25 165 LEU B CA 1
ATOM 3023 C C . LEU B 1 165 ? 3.668 25.969 21.531 1 96.25 165 LEU B C 1
ATOM 3025 O O . LEU B 1 165 ? 4.836 26.234 21.25 1 96.25 165 LEU B O 1
ATOM 3029 N N . PRO B 1 166 ? 3.334 25.25 22.578 1 95.38 166 PRO B N 1
ATOM 3030 C CA . PRO B 1 166 ? 4.418 24.734 23.422 1 95.38 166 PRO B CA 1
ATOM 3031 C C . PRO B 1 166 ? 5.414 23.875 22.641 1 95.38 166 PRO B C 1
ATOM 3033 O O . PRO B 1 166 ? 6.555 23.703 23.078 1 95.38 166 PRO B O 1
ATOM 3036 N N . PHE B 1 167 ? 5.105 23.406 21.531 1 96.31 167 PHE B N 1
ATOM 3037 C CA . PHE B 1 167 ? 5.961 22.5 20.766 1 96.31 167 PHE B CA 1
ATOM 3038 C C . PHE B 1 167 ? 7 23.281 19.969 1 96.31 167 PHE B C 1
ATOM 3040 O O . PHE B 1 167 ? 7.859 22.703 19.312 1 96.31 167 PHE B O 1
ATOM 3047 N N . VAL B 1 168 ? 6.996 24.625 20.047 1 96.62 168 VAL B N 1
ATOM 3048 C CA . VAL B 1 168 ? 7.996 25.469 19.406 1 96.62 168 VAL B CA 1
ATOM 3049 C C . VAL B 1 168 ? 9.383 25.109 19.922 1 96.62 168 VAL B C 1
ATOM 3051 O O . VAL B 1 168 ? 10.375 25.219 19.188 1 96.62 168 VAL B O 1
ATOM 3054 N N . THR B 1 169 ? 9.438 24.609 21.156 1 95.38 169 THR B N 1
ATOM 3055 C CA . THR B 1 169 ? 10.719 24.328 21.797 1 95.38 169 THR B CA 1
ATOM 3056 C C . THR B 1 169 ? 10.961 22.812 21.859 1 95.38 169 THR B C 1
ATOM 3058 O O . THR B 1 169 ? 11.781 22.359 22.672 1 95.38 169 THR B O 1
ATOM 3061 N N . ALA B 1 170 ? 10.234 22.078 21.094 1 95.81 170 ALA B N 1
ATOM 3062 C CA . ALA B 1 170 ? 10.414 20.625 21.094 1 95.81 170 ALA B CA 1
ATOM 3063 C C . ALA B 1 170 ? 11.828 20.234 20.688 1 95.81 170 ALA B C 1
ATOM 3065 O O . ALA B 1 170 ? 12.414 20.859 19.797 1 95.81 170 ALA B O 1
ATOM 3066 N N . GLU B 1 171 ? 12.391 19.172 21.25 1 94.5 171 GLU B N 1
ATOM 3067 C CA . GLU B 1 171 ? 13.727 18.688 20.906 1 94.5 171 GLU B CA 1
ATOM 3068 C C . GLU B 1 171 ? 13.742 18.078 19.516 1 94.5 171 GLU B C 1
ATOM 3070 O O . GLU B 1 171 ? 14.711 18.234 18.766 1 94.5 171 GLU B O 1
ATOM 3075 N N . ASP B 1 172 ? 12.703 17.453 19.266 1 94.25 172 ASP B N 1
ATOM 3076 C CA . ASP B 1 172 ? 12.609 16.781 17.969 1 94.25 172 ASP B CA 1
ATOM 3077 C C . ASP B 1 172 ? 12.312 17.781 16.859 1 94.25 172 ASP B C 1
ATOM 3079 O O . ASP B 1 172 ? 11.25 18.422 16.859 1 94.25 172 ASP B O 1
ATOM 3083 N N . TRP B 1 173 ? 13.258 17.875 15.883 1 94.31 173 TRP B N 1
ATOM 3084 C CA . TRP B 1 173 ? 13.102 18.891 14.844 1 94.31 173 TRP B CA 1
ATOM 3085 C C . TRP B 1 173 ? 11.898 18.578 13.961 1 94.31 173 TRP B C 1
ATOM 3087 O O . TRP B 1 173 ? 11.266 19.484 13.422 1 94.31 173 TRP B O 1
ATOM 3097 N N . LEU B 1 174 ? 11.578 17.328 13.812 1 90 174 LEU B N 1
ATOM 3098 C CA . LEU B 1 174 ? 10.43 16.953 13 1 90 174 LEU B CA 1
ATOM 3099 C C . LEU B 1 174 ? 9.133 17.469 13.602 1 90 174 LEU B C 1
ATOM 3101 O O . LEU B 1 174 ? 8.211 17.844 12.875 1 90 174 LEU B O 1
ATOM 3105 N N . LEU B 1 175 ? 9.086 17.5 14.898 1 94.12 175 LEU B N 1
ATOM 3106 C CA . LEU B 1 175 ? 7.926 18.062 15.57 1 94.12 175 LEU B CA 1
ATOM 3107 C C . LEU B 1 175 ? 7.836 19.562 15.328 1 94.12 175 LEU B C 1
ATOM 3109 O O . LEU B 1 175 ? 6.746 20.094 15.078 1 94.12 175 LEU B O 1
ATOM 3113 N N . ARG B 1 176 ? 8.938 20.172 15.359 1 96.88 176 ARG B N 1
ATOM 3114 C CA . ARG B 1 176 ? 8.969 21.609 15.102 1 96.88 176 ARG B CA 1
ATOM 3115 C C . ARG B 1 176 ? 8.609 21.906 13.648 1 96.88 176 ARG B C 1
ATOM 3117 O O . ARG B 1 176 ? 7.93 22.906 13.367 1 96.88 176 ARG B O 1
ATOM 3124 N N . GLN B 1 177 ? 9.047 21.094 12.781 1 95.12 177 GLN B N 1
ATOM 3125 C CA . GLN B 1 177 ? 8.703 21.25 11.367 1 95.12 177 GLN B CA 1
ATOM 3126 C C . GLN B 1 177 ? 7.195 21.109 11.156 1 95.12 177 GLN B C 1
ATOM 3128 O O . GLN B 1 177 ? 6.582 21.922 10.469 1 95.12 177 GLN B O 1
ATOM 3133 N N . ARG B 1 178 ? 6.652 20.062 11.773 1 93.94 178 ARG B N 1
ATOM 3134 C CA . ARG B 1 178 ? 5.215 19.844 11.656 1 93.94 178 ARG B CA 1
ATOM 3135 C C . ARG B 1 178 ? 4.434 21 12.258 1 93.94 178 ARG B C 1
ATOM 3137 O O . ARG B 1 178 ? 3.387 21.391 11.734 1 93.94 178 ARG B O 1
ATOM 3144 N N . LEU B 1 179 ? 4.941 21.469 13.344 1 96.75 179 LEU B N 1
ATOM 3145 C CA . LEU B 1 179 ? 4.32 22.625 13.977 1 96.75 179 LEU B CA 1
ATOM 3146 C C . LEU B 1 179 ? 4.328 23.828 13.031 1 96.75 179 LEU B C 1
ATOM 3148 O O . LEU B 1 179 ? 3.303 24.5 12.859 1 96.75 179 LEU B O 1
ATOM 3152 N N . ALA B 1 180 ? 5.477 24.094 12.438 1 97.06 180 ALA B N 1
ATOM 3153 C CA . ALA B 1 180 ? 5.598 25.219 11.516 1 97.06 180 ALA B CA 1
ATOM 3154 C C . ALA B 1 180 ? 4.594 25.094 10.367 1 97.06 180 ALA B C 1
ATOM 3156 O O . ALA B 1 180 ? 3.951 26.078 9.992 1 97.06 180 ALA B O 1
ATOM 3157 N N . GLU B 1 181 ? 4.453 23.938 9.875 1 94.5 181 GLU B N 1
ATOM 3158 C CA . GLU B 1 181 ? 3.525 23.703 8.773 1 94.5 181 GLU B CA 1
ATOM 3159 C C . GLU B 1 181 ? 2.08 23.906 9.219 1 94.5 181 GLU B C 1
ATOM 3161 O O . GLU B 1 181 ? 1.29 24.516 8.492 1 94.5 181 GLU B O 1
ATOM 3166 N N . ALA B 1 182 ? 1.751 23.375 10.375 1 95.44 182 ALA B N 1
ATOM 3167 C CA . ALA B 1 182 ? 0.394 23.5 10.898 1 95.44 182 ALA B CA 1
ATOM 3168 C C . ALA B 1 182 ? 0.043 24.953 11.172 1 95.44 182 ALA B C 1
ATOM 3170 O O . ALA B 1 182 ? -1.061 25.406 10.859 1 95.44 182 ALA B O 1
ATOM 3171 N N . LEU B 1 183 ? 0.948 25.719 11.719 1 96.12 183 LEU B N 1
ATOM 3172 C CA . LEU B 1 183 ? 0.716 27.109 12.078 1 96.12 183 LEU B CA 1
ATOM 3173 C C . LEU B 1 183 ? 0.42 27.953 10.844 1 96.12 183 LEU B C 1
ATOM 3175 O O . LEU B 1 183 ? -0.272 28.969 10.93 1 96.12 183 LEU B O 1
ATOM 3179 N N . GLY B 1 184 ? 0.877 27.516 9.766 1 94.25 184 GLY B N 1
ATOM 3180 C CA . GLY B 1 184 ? 0.594 28.219 8.531 1 94.25 184 GLY B CA 1
ATOM 3181 C C . GLY B 1 184 ? -0.882 28.25 8.18 1 94.25 184 GLY B C 1
ATOM 3182 O O . GLY B 1 184 ? -1.323 29.078 7.387 1 94.25 184 GLY B O 1
ATOM 3183 N N . ASN B 1 185 ? -1.635 27.375 8.742 1 92.88 185 ASN B N 1
ATOM 3184 C CA . ASN B 1 185 ? -3.064 27.266 8.469 1 92.88 185 ASN B CA 1
ATOM 3185 C C . ASN B 1 185 ? -3.893 27.844 9.609 1 92.88 185 ASN B C 1
ATOM 3187 O O . ASN B 1 185 ? -5.117 27.719 9.617 1 92.88 185 ASN B O 1
ATOM 3191 N N . LEU B 1 186 ? -3.215 28.453 10.516 1 93.94 186 LEU B N 1
ATOM 3192 C CA . LEU B 1 186 ? -3.867 28.969 11.711 1 93.94 186 LEU B CA 1
ATOM 3193 C C . LEU B 1 186 ? -3.537 30.438 11.922 1 93.94 186 LEU B C 1
ATOM 3195 O O . LEU B 1 186 ? -2.699 30.781 12.758 1 93.94 186 LEU B O 1
ATOM 3199 N N . PRO B 1 187 ? -4.266 31.25 11.25 1 89.69 187 PRO B N 1
ATOM 3200 C CA . PRO B 1 187 ? -3.938 32.656 11.359 1 89.69 187 PRO B CA 1
ATOM 3201 C C . PRO B 1 187 ? -4.242 33.25 12.734 1 89.69 187 PRO B C 1
ATOM 3203 O O . PRO B 1 187 ? -5.371 33.125 13.227 1 89.69 187 PRO B O 1
ATOM 3206 N N . SER B 1 188 ? -3.305 33.812 13.359 1 88.88 188 SER B N 1
ATOM 3207 C CA . SER B 1 188 ? -3.365 34.531 14.633 1 88.88 188 SER B CA 1
ATOM 3208 C C . SER B 1 188 ? -2.076 35.281 14.891 1 88.88 188 SER B C 1
ATOM 3210 O O . SER B 1 188 ? -1.037 35 14.297 1 88.88 188 SER B O 1
ATOM 3212 N N . PRO B 1 189 ? -2.18 36.375 15.648 1 88.5 189 PRO B N 1
ATOM 3213 C CA . PRO B 1 189 ? -0.947 37.094 15.984 1 88.5 189 PRO B CA 1
ATOM 3214 C C . PRO B 1 189 ? 0.096 36.188 16.641 1 88.5 189 PRO B C 1
ATOM 3216 O O . PRO B 1 189 ? 1.29 36.312 16.359 1 88.5 189 PRO B O 1
ATOM 3219 N N . LYS B 1 190 ? -0.302 35.312 17.469 1 93.56 190 LYS B N 1
ATOM 3220 C CA . LYS B 1 190 ? 0.617 34.375 18.125 1 93.56 190 LYS B CA 1
ATOM 3221 C C . LYS B 1 190 ? 1.289 33.469 17.109 1 93.56 190 LYS B C 1
ATOM 3223 O O . LYS B 1 190 ? 2.465 33.125 17.25 1 93.56 190 LYS B O 1
ATOM 3228 N N . THR B 1 191 ? 0.557 33.125 16.156 1 95.12 191 THR B N 1
ATOM 3229 C CA . THR B 1 191 ? 1.067 32.25 15.102 1 95.12 191 THR B CA 1
ATOM 3230 C C . THR B 1 191 ? 2.209 32.938 14.352 1 95.12 191 THR B C 1
ATOM 3232 O O . THR B 1 191 ? 3.23 32.312 14.062 1 95.12 191 THR B O 1
ATOM 3235 N N . GLN B 1 192 ? 1.99 34.188 14.055 1 94.12 192 GLN B N 1
ATOM 3236 C CA . GLN B 1 192 ? 3.014 34.938 13.328 1 94.12 192 GLN B CA 1
ATOM 3237 C C . GLN B 1 192 ? 4.316 35 14.117 1 94.12 192 GLN B C 1
ATOM 3239 O O . GLN B 1 192 ? 5.395 34.75 13.562 1 94.12 192 GLN B O 1
ATOM 3244 N N . ALA B 1 193 ? 4.191 35.344 15.367 1 95.38 193 ALA B N 1
ATOM 3245 C CA . ALA B 1 193 ? 5.359 35.438 16.234 1 95.38 193 ALA B CA 1
ATOM 3246 C C . ALA B 1 193 ? 6.078 34.094 16.328 1 95.38 193 ALA B C 1
ATOM 3248 O O . ALA B 1 193 ? 7.309 34.031 16.266 1 95.38 193 ALA B O 1
ATOM 3249 N N . ALA B 1 194 ? 5.332 33.062 16.5 1 96.88 194 ALA B N 1
ATOM 3250 C CA . ALA B 1 194 ? 5.902 31.719 16.594 1 96.88 194 ALA B CA 1
ATOM 3251 C C . ALA B 1 194 ? 6.625 31.344 15.305 1 96.88 194 ALA B C 1
ATOM 3253 O O . ALA B 1 194 ? 7.715 30.766 15.344 1 96.88 194 ALA B O 1
ATOM 3254 N N . LEU B 1 195 ? 6.012 31.641 14.195 1 97.69 195 LEU B N 1
ATOM 3255 C CA . LEU B 1 195 ? 6.602 31.312 12.906 1 97.69 195 LEU B CA 1
ATOM 3256 C C . LEU B 1 195 ? 7.875 32.125 12.672 1 97.69 195 LEU B C 1
ATOM 3258 O O . LEU B 1 195 ? 8.828 31.609 12.062 1 97.69 195 LEU B O 1
ATOM 3262 N N . GLU B 1 196 ? 7.871 33.344 13.102 1 96.62 196 GLU B N 1
ATOM 3263 C CA . GLU B 1 196 ? 9.078 34.156 12.984 1 96.62 196 GLU B CA 1
ATOM 3264 C C . GLU B 1 196 ? 10.227 33.562 13.797 1 96.62 196 GLU B C 1
ATOM 3266 O O . GLU B 1 196 ? 11.375 33.562 13.367 1 96.62 196 GLU B O 1
ATOM 3271 N N . CYS B 1 197 ? 9.867 33.062 14.953 1 97.19 197 CYS B N 1
ATOM 3272 C CA . CYS B 1 197 ? 10.859 32.406 15.781 1 97.19 197 CYS B CA 1
ATOM 3273 C C . CYS B 1 197 ? 11.367 31.141 15.102 1 97.19 197 CYS B C 1
ATOM 3275 O O . CYS B 1 197 ? 12.578 30.906 15.016 1 97.19 197 CYS B O 1
ATOM 3277 N N . LEU B 1 198 ? 10.523 30.312 14.555 1 97.88 198 LEU B N 1
ATOM 3278 C CA . LEU B 1 198 ? 10.875 29.047 13.922 1 97.88 198 LEU B CA 1
ATOM 3279 C C . LEU B 1 198 ? 11.625 29.281 12.617 1 97.88 198 LEU B C 1
ATOM 3281 O O . LEU B 1 198 ? 12.375 28.406 12.164 1 97.88 198 LEU B O 1
ATOM 3285 N N . ALA B 1 199 ? 11.414 30.438 12 1 97.94 199 ALA B N 1
ATOM 3286 C CA . ALA B 1 199 ? 12.102 30.766 10.758 1 97.94 199 ALA B CA 1
ATOM 3287 C C . ALA B 1 199 ? 13.602 30.922 10.984 1 97.94 199 ALA B C 1
ATOM 3289 O O . ALA B 1 199 ? 14.391 30.859 10.039 1 97.94 199 ALA B O 1
ATOM 3290 N N . LYS B 1 200 ? 13.984 31.047 12.195 1 97.19 200 LYS B N 1
ATOM 3291 C CA . LYS B 1 200 ? 15.383 31.156 12.578 1 97.19 200 LYS B CA 1
ATOM 3292 C C . LYS B 1 200 ? 15.875 29.859 13.242 1 97.19 200 LYS B C 1
ATOM 3294 O O . LYS B 1 200 ? 16.891 29.859 13.922 1 97.19 200 LYS B O 1
ATOM 3299 N N . ASP B 1 201 ? 15.195 28.812 13.078 1 97.69 201 ASP B N 1
ATOM 3300 C CA . ASP B 1 201 ? 15.531 27.516 13.68 1 97.69 201 ASP B CA 1
ATOM 3301 C C . ASP B 1 201 ? 16.875 27 13.156 1 97.69 201 ASP B C 1
ATOM 3303 O O . ASP B 1 201 ? 17.234 27.266 12.008 1 97.69 201 ASP B O 1
ATOM 3307 N N . GLU B 1 202 ? 17.609 26.297 14 1 96.56 202 GLU B N 1
ATOM 3308 C CA . GLU B 1 202 ? 18.906 25.75 13.648 1 96.56 202 GLU B CA 1
ATOM 3309 C C . GLU B 1 202 ? 18.781 24.688 12.555 1 96.56 202 GLU B C 1
ATOM 3311 O O . GLU B 1 202 ? 19.688 24.531 11.734 1 96.56 202 GLU B O 1
ATOM 3316 N N . HIS B 1 203 ? 17.641 23.984 12.625 1 96.5 203 HIS B N 1
ATOM 3317 C CA . HIS B 1 203 ? 17.438 22.953 11.609 1 96.5 203 HIS B CA 1
ATOM 3318 C C . HIS B 1 203 ? 16.859 23.547 10.328 1 96.5 203 HIS B C 1
ATOM 3320 O O . HIS B 1 203 ? 15.781 24.156 10.344 1 96.5 203 HIS B O 1
ATOM 3326 N N . PRO B 1 204 ? 17.5 23.328 9.203 1 96.25 204 PRO B N 1
ATOM 3327 C CA . PRO B 1 204 ? 17.109 23.984 7.961 1 96.25 204 PRO B CA 1
ATOM 3328 C C . PRO B 1 204 ? 15.695 23.641 7.512 1 96.25 204 PRO B C 1
ATOM 3330 O O . PRO B 1 204 ? 14.984 24.5 6.977 1 96.25 204 PRO B O 1
ATOM 3333 N N . HIS B 1 205 ? 15.242 22.469 7.699 1 92.5 205 HIS B N 1
ATOM 3334 C CA . HIS B 1 205 ? 13.906 22.062 7.277 1 92.5 205 HIS B CA 1
ATOM 3335 C C . HIS B 1 205 ? 12.828 22.766 8.102 1 92.5 205 HIS B C 1
ATOM 3337 O O . HIS B 1 205 ? 11.75 23.078 7.586 1 92.5 205 HIS B O 1
ATOM 3343 N N . VAL B 1 206 ? 13.148 22.969 9.375 1 96.94 206 VAL B N 1
ATOM 3344 C CA . VAL B 1 206 ? 12.227 23.703 10.242 1 96.94 206 VAL B CA 1
ATOM 3345 C C . VAL B 1 206 ? 12.141 25.156 9.797 1 96.94 206 VAL B C 1
ATOM 3347 O O . VAL B 1 206 ? 11.047 25.703 9.633 1 96.94 206 VAL B O 1
ATOM 3350 N N . ALA B 1 207 ? 13.273 25.719 9.562 1 97.69 207 ALA B N 1
ATOM 3351 C CA . ALA B 1 207 ? 13.344 27.109 9.141 1 97.69 207 ALA B CA 1
ATOM 3352 C C . ALA B 1 207 ? 12.609 27.312 7.812 1 97.69 207 ALA B C 1
ATOM 3354 O O . ALA B 1 207 ? 11.867 28.297 7.652 1 97.69 207 ALA B O 1
ATOM 3355 N N . LEU B 1 208 ? 12.828 26.422 6.945 1 95.62 208 LEU B N 1
ATOM 3356 C CA . LEU B 1 208 ? 12.195 26.516 5.633 1 95.62 208 LEU B CA 1
ATOM 3357 C C . LEU B 1 208 ? 10.68 26.391 5.75 1 95.62 208 LEU B C 1
ATOM 3359 O O . LEU B 1 208 ? 9.938 27.156 5.137 1 95.62 208 LEU B O 1
ATOM 3363 N N . ALA B 1 209 ? 10.211 25.406 6.477 1 94.88 209 ALA B N 1
ATOM 3364 C CA . ALA B 1 209 ? 8.781 25.219 6.676 1 94.88 209 ALA B CA 1
ATOM 3365 C C . ALA B 1 209 ? 8.141 26.469 7.277 1 94.88 209 ALA B C 1
ATOM 3367 O O . ALA B 1 209 ? 7.043 26.875 6.875 1 94.88 209 ALA B O 1
ATOM 3368 N N . ALA B 1 210 ? 8.82 27.047 8.227 1 97.62 210 ALA B N 1
ATOM 3369 C CA . ALA B 1 210 ? 8.312 28.25 8.883 1 97.62 210 ALA B CA 1
ATOM 3370 C C . ALA B 1 210 ? 8.25 29.422 7.902 1 97.62 210 ALA B C 1
ATOM 3372 O O . ALA B 1 210 ? 7.285 30.188 7.906 1 97.62 210 ALA B O 1
ATOM 3373 N N . GLN B 1 211 ? 9.219 29.531 7.07 1 96.81 211 GLN B N 1
ATOM 3374 C CA . GLN B 1 211 ? 9.242 30.594 6.074 1 96.81 211 GLN B CA 1
ATOM 3375 C C . GLN B 1 211 ? 8.102 30.438 5.074 1 96.81 211 GLN B C 1
ATOM 3377 O O . GLN B 1 211 ? 7.445 31.422 4.719 1 96.81 211 GLN B O 1
ATOM 3382 N N . ILE B 1 212 ? 7.902 29.281 4.645 1 93.81 212 ILE B N 1
ATOM 3383 C CA . ILE B 1 212 ? 6.82 28.984 3.711 1 93.81 212 ILE B CA 1
ATOM 3384 C C . ILE B 1 212 ? 5.48 29.328 4.355 1 93.81 212 ILE B C 1
ATOM 3386 O O . ILE B 1 212 ? 4.621 29.953 3.73 1 93.81 212 ILE B O 1
ATOM 3390 N N . SER B 1 213 ? 5.324 28.906 5.559 1 95.75 213 SER B N 1
ATOM 3391 C CA . SER B 1 213 ? 4.09 29.156 6.285 1 95.75 213 SER B CA 1
ATOM 3392 C C . SER B 1 213 ? 3.875 30.656 6.496 1 95.75 213 SER B C 1
ATOM 3394 O O . SER B 1 213 ? 2.744 31.141 6.418 1 95.75 213 SER B O 1
ATOM 3396 N N . LEU B 1 214 ? 4.914 31.391 6.719 1 95.12 214 LEU B N 1
ATOM 3397 C CA . LEU B 1 214 ? 4.836 32.844 6.871 1 95.12 214 LEU B CA 1
ATOM 3398 C C . LEU B 1 214 ? 4.367 33.5 5.578 1 95.12 214 LEU B C 1
ATOM 3400 O O . LEU B 1 214 ? 3.541 34.406 5.605 1 95.12 214 LEU B O 1
ATOM 3404 N N . GLN B 1 215 ? 4.93 33 4.574 1 92.88 215 GLN B N 1
ATOM 3405 C CA . GLN B 1 215 ? 4.543 33.562 3.273 1 92.88 215 GLN B CA 1
ATOM 3406 C C . GLN B 1 215 ? 3.066 33.281 2.986 1 92.88 215 GLN B C 1
ATOM 3408 O O . GLN B 1 215 ? 2.361 34.156 2.475 1 92.88 215 GLN B O 1
ATOM 3413 N N . ARG B 1 216 ? 2.666 32.156 3.297 1 89.06 216 ARG B N 1
ATOM 3414 C CA . ARG B 1 216 ? 1.269 31.766 3.1 1 89.06 216 ARG B CA 1
ATOM 3415 C C . ARG B 1 216 ? 0.341 32.656 3.928 1 89.06 216 ARG B C 1
ATOM 3417 O O . ARG B 1 216 ? -0.718 33.062 3.453 1 89.06 216 ARG B O 1
ATOM 3424 N N . LEU B 1 217 ? 0.686 32.875 5.137 1 89.31 217 LEU B N 1
ATOM 3425 C CA . LEU B 1 217 ? -0.112 33.719 6.031 1 89.31 217 LEU B CA 1
ATOM 3426 C C . LEU B 1 217 ? -0.196 35.156 5.508 1 89.31 217 LEU B C 1
ATOM 3428 O O . LEU B 1 217 ? -1.254 35.781 5.582 1 89.31 217 LEU B O 1
ATOM 3432 N N . GLN B 1 218 ? 0.892 35.594 4.988 1 86.19 218 GLN B N 1
ATOM 3433 C CA . GLN B 1 218 ? 0.944 36.938 4.457 1 86.19 218 GLN B CA 1
ATOM 3434 C C . GLN B 1 218 ? 0.069 37.094 3.213 1 86.19 218 GLN B C 1
ATOM 3436 O O . GLN B 1 218 ? -0.593 38.094 3.023 1 86.19 218 GLN B O 1
ATOM 3441 N N . GLU B 1 219 ? 0.094 36.094 2.428 1 85.06 219 GLU B N 1
ATOM 3442 C CA . GLU B 1 219 ? -0.726 36.094 1.221 1 85.06 219 GLU B CA 1
ATOM 3443 C C . GLU B 1 219 ? -2.213 36.094 1.562 1 85.06 219 GLU B C 1
ATOM 3445 O O . GLU B 1 219 ? -3.02 36.719 0.886 1 85.06 219 GLU B O 1
ATOM 3450 N N . ARG B 1 220 ? -2.535 35.375 2.49 1 81 220 ARG B N 1
ATOM 3451 C CA . ARG B 1 220 ? -3.926 35.312 2.922 1 81 220 ARG B CA 1
ATOM 3452 C C . ARG B 1 220 ? -4.391 36.625 3.49 1 81 220 ARG B C 1
ATOM 3454 O O . ARG B 1 220 ? -5.531 37.062 3.271 1 81 220 ARG B O 1
ATOM 3461 N N . LEU B 1 221 ? -3.562 37.312 4.191 1 76.31 221 LEU B N 1
ATOM 3462 C CA . LEU B 1 221 ? -3.883 38.594 4.793 1 76.31 221 LEU B CA 1
ATOM 3463 C C . LEU B 1 221 ? -3.969 39.688 3.73 1 76.31 221 LEU B C 1
ATOM 3465 O O . LEU B 1 221 ? -4.809 40.594 3.82 1 76.31 221 LEU B O 1
ATOM 3469 N N . SER B 1 222 ? -3.111 39.5 2.758 1 75.44 222 SER B N 1
ATOM 3470 C CA . SER B 1 222 ? -3.143 40.5 1.679 1 75.44 222 SER B CA 1
ATOM 3471 C C . SER B 1 222 ? -4.383 40.312 0.807 1 75.44 222 SER B C 1
ATOM 3473 O O . SER B 1 222 ? -4.941 41.312 0.312 1 75.44 222 SER B O 1
ATOM 3475 N N . SER B 1 223 ? -4.746 39.125 0.565 1 70.56 223 SER B N 1
ATOM 3476 C CA . SER B 1 223 ? -5.934 38.875 -0.244 1 70.56 223 SER B CA 1
ATOM 3477 C C . SER B 1 223 ? -7.203 39.312 0.482 1 70.56 223 SER B C 1
ATOM 3479 O O . SER B 1 223 ? -8.18 39.719 -0.153 1 70.56 223 SER B O 1
ATOM 3481 N N . GLU B 1 224 ? -7.27 39.25 1.671 1 61.88 224 GLU B N 1
ATOM 3482 C CA . GLU B 1 224 ? -8.414 39.719 2.455 1 61.88 224 GLU B CA 1
ATOM 3483 C C . GLU B 1 224 ? -8.508 41.25 2.473 1 61.88 224 GLU B C 1
ATOM 3485 O O . GLU B 1 224 ? -9.602 41.812 2.463 1 61.88 224 GLU B O 1
ATOM 3490 N N . VAL B 1 225 ? -7.406 42.062 2.426 1 57.62 225 VAL B N 1
ATOM 3491 C CA . VAL B 1 225 ? -7.422 43.5 2.385 1 57.62 225 VAL B CA 1
ATOM 3492 C C . VAL B 1 225 ? -7.824 43.969 0.989 1 57.62 225 VAL B C 1
ATOM 3494 O O . VAL B 1 225 ? -8.508 45 0.844 1 57.62 225 VAL B O 1
ATOM 3497 N N . GLN B 1 226 ? -7.324 43.375 -0.038 1 54.56 226 GLN B N 1
ATOM 3498 C CA . GLN B 1 226 ? -7.723 43.812 -1.368 1 54.56 226 GLN B CA 1
ATOM 3499 C C . GLN B 1 226 ? -9.188 43.5 -1.64 1 54.56 226 GLN B C 1
ATOM 3501 O O . GLN B 1 226 ? -9.828 44.156 -2.473 1 54.56 226 GLN B O 1
ATOM 3506 N N . GLY B 1 227 ? -9.773 42.5 -1.13 1 50 227 GLY B N 1
ATOM 3507 C CA . GLY B 1 227 ? -11.195 42.281 -1.325 1 50 227 GLY B CA 1
ATOM 3508 C C . GLY B 1 227 ? -12.07 43.312 -0.671 1 50 227 GLY B C 1
ATOM 3509 O O . GLY B 1 227 ? -13.25 43.438 -0.996 1 50 227 GLY B O 1
ATOM 3510 N N . THR B 1 228 ? -11.711 43.969 0.432 1 48.72 228 THR B N 1
ATOM 3511 C CA . THR B 1 228 ? -12.547 45 0.999 1 48.72 228 THR B CA 1
ATOM 3512 C C . THR B 1 228 ? -12.328 46.344 0.262 1 48.72 228 THR B C 1
ATOM 3514 O O . THR B 1 228 ? -13.062 47.281 0.47 1 48.72 228 THR B O 1
ATOM 3517 N N . GLY B 1 229 ? -11.211 46.469 -0.445 1 40.22 229 GLY B N 1
ATOM 3518 C CA . GLY B 1 229 ? -11.047 47.75 -1.105 1 40.22 229 GLY B CA 1
ATOM 3519 C C . GLY B 1 229 ? -11.805 47.844 -2.412 1 40.22 229 GLY B C 1
ATOM 3520 O O . GLY B 1 229 ? -11.875 48.938 -3.016 1 40.22 229 GLY B O 1
ATOM 3521 N N . ASN B 1 230 ? -12.055 46.781 -3.162 1 33.59 230 ASN B N 1
ATOM 3522 C CA . ASN B 1 230 ? -12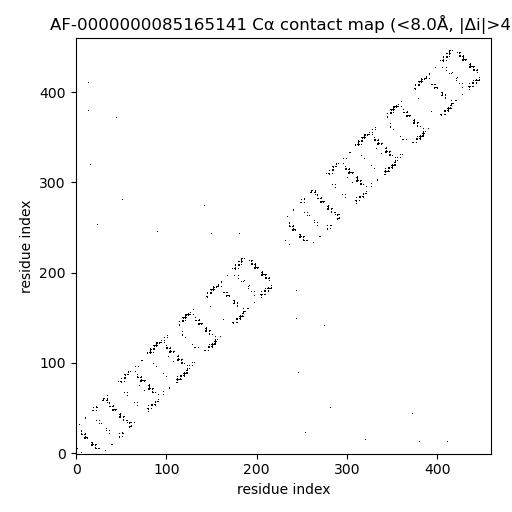.93 47.094 -4.289 1 33.59 230 ASN B CA 1
ATOM 3523 C C . ASN B 1 230 ? -14.398 47.062 -3.879 1 33.59 230 ASN B C 1
ATOM 3525 O O . ASN B 1 230 ? -14.828 46.188 -3.123 1 33.59 230 ASN B O 1
#

Solvent-accessible surface area (backbone atoms only — not comparable to full-atom values): 23330 Å² total; per-residue (Å²): 129,82,50,71,67,54,36,54,51,29,56,65,43,91,46,64,67,46,24,46,51,30,57,62,54,37,75,80,40,61,32,86,69,29,42,68,58,39,60,73,35,56,77,41,89,48,62,70,47,21,46,51,31,40,45,44,41,19,71,39,58,53,84,66,37,58,59,54,33,51,48,35,46,73,63,46,83,51,57,66,52,18,16,41,20,30,37,16,45,16,60,54,58,48,78,80,41,51,60,62,31,53,47,38,41,76,65,47,88,45,66,65,30,20,38,24,12,43,35,14,41,13,56,47,44,45,75,79,39,50,65,60,37,55,59,37,58,69,51,87,45,66,69,40,34,37,33,23,42,38,14,49,21,56,44,38,55,54,83,49,50,77,74,54,52,73,40,74,74,46,84,49,59,67,47,31,23,34,44,26,49,17,43,33,46,24,84,46,74,68,36,50,55,51,28,59,55,35,41,66,39,91,49,65,66,26,13,49,33,8,46,54,19,49,51,50,45,50,50,54,53,50,53,57,53,56,60,70,70,103,129,82,49,71,66,55,35,54,52,28,55,65,41,91,46,64,68,45,25,46,51,31,58,61,55,37,74,81,40,59,33,86,70,30,43,68,59,41,60,73,35,56,77,42,90,48,62,70,47,19,45,52,30,41,46,44,42,18,71,38,61,54,84,65,39,58,58,52,35,51,48,35,46,73,62,46,84,51,59,68,51,19,16,41,20,30,38,17,45,16,59,55,58,46,79,80,42,51,60,62,30,52,49,37,41,74,63,48,88,45,67,63,29,20,38,25,12,42,34,14,42,13,55,49,45,45,75,78,40,50,64,59,36,56,58,37,60,69,50,88,45,65,70,39,32,36,33,24,43,38,14,50,21,56,43,39,55,53,84,48,50,75,75,55,52,74,42,74,74,44,85,49,58,67,47,31,23,33,44,25,50,17,43,35,46,26,84,47,74,68,36,53,54,50,29,58,56,36,40,66,38,89,50,63,66,26,13,50,32,7,47,54,19,49,51,50,45,49,51,53,54,50,54,56,53,57,60,71,69,104

Nearest PDB structures (foldseek):
  7p0h-assembly2_B  TM=8.226E-01  e=7.839E-10  synthetic construct
  4xl5-assembly1_C  TM=8.342E-01  e=7.924E-09  synthetic construct
  6gx7-assembly2_F  TM=7.619E-01  e=8.676E-09  synthetic construct
  8aw4-assembly1_A  TM=7.695E-01  e=1.051E-07  synthetic construct
  6hwp-assembly1_A  TM=6.804E-01  e=2.577E-08  synthetic construct

Foldseek 3Di:
DDDLVCLLVQCVDPDVVSNQVSLVVLLPPALVSSLVSLVVCCPPPDVVSVLSSLLCCLQSDDPCSLVVLLCCLVPPPDLSSVLSSLLSNLSNLDPVCLVSLLCQLVPPPDVSSVLSSLLSLLSNLDPVCLVVLLVQCPDPDPSSVLSSLLSQLSNLELVCCVSLLVCLPPPDLSSLLSNLQSLLSHDDPSSLVSLVSQLPPPDPSSVVSSVVSNVSNVVVVVVVVVVVVD/DDDLVVLLVQCVDPDVVSNQVSLVVLLPPALVSSLVSLVVCCPPPDVVSVLSSLLCCLQSDDPCSLVVLLCCLVPPPDLSSVLSSLLSNLSNLDPVCLVSLLCQLVPPPDVSSVLSSLLSLLSNLDPVCLVVLLVQCPDPDPSSVLSSLLSQLSNLELVCCVSLLVCLPPPDLSSLLSNLQSLLSHDDPSSLVSLVVQLPPPDPSSVVSSVVSNVSNVVVVVVVVVVVVD

Radius of gyration: 25.11 Å; Cα contacts (8 Å, |Δi|>4): 706; chains: 2; bounding box: 43×84×68 Å

Sequence (460 aa):
MPSLEQLAHQLESPNSRDRLLALAALRDVPSADAVPLIKKVLWDENLQIRSMAVFALGVKSTPECFEILVQLLESEPDYGIRADAAGALGYLEDGRAFEPLVRAFYEDTDWLVRFSAAVALGNLKDPRAVEVLRSALKSQEVVMLQGAIAALGEIGDPCVVEDILPFVTAEDWLLRQRLAEALGNLPSPKTQAALECLAKDEHPHVALAAQISLQRLQERLSSEVQGTGNMPSLEQLAHQLESPNSRDRLLALAALRDVPSADAVPLIKKVLWDENLQIRSMAVFALGVKSTPECFEILVQLLESEPDYGIRADAAGALGYLEDGRAFEPLVRAFYEDTDWLVRFSAAVALGNLKDPRAVEVLRSALKSQEVVMLQGAIAALGEIGDPCVVEDILPFVTAEDWLLRQRLAEALGNLPSPKTQAALECLAKDEHPHVALAAQISLQRLQERLSSEVQGTGN